Protein AF-0000000087371168 (afdb_homodimer)

Structure (mmCIF, N/CA/C/O backbone):
data_AF-0000000087371168-model_v1
#
loop_
_entity.id
_entity.type
_entity.pdbx_description
1 polymer Hexosyltransferase
#
loop_
_atom_site.group_PDB
_atom_site.id
_atom_site.type_symbol
_atom_site.label_atom_id
_atom_site.label_alt_id
_atom_site.label_comp_id
_atom_site.label_asym_id
_atom_site.label_entity_id
_atom_site.label_seq_id
_atom_site.pdbx_PDB_ins_code
_atom_site.Cartn_x
_atom_site.Cartn_y
_atom_site.Cartn_z
_atom_site.occupancy
_atom_site.B_iso_or_equiv
_atom_site.auth_seq_id
_atom_site.auth_comp_id
_atom_site.auth_asym_id
_atom_site.auth_atom_id
_atom_site.pdbx_PDB_model_num
ATOM 1 N N . MET A 1 1 ? 33.844 2.799 -75.5 1 24.44 1 MET A N 1
ATOM 2 C CA . MET A 1 1 ? 34.625 3.98 -75.188 1 24.44 1 MET A CA 1
ATOM 3 C C . MET A 1 1 ? 34.438 4.379 -73.75 1 24.44 1 MET A C 1
ATOM 5 O O . MET A 1 1 ? 33.312 4.543 -73.25 1 24.44 1 MET A O 1
ATOM 9 N N . THR A 1 2 ? 35.562 4.227 -72.812 1 24.92 2 THR A N 1
ATOM 10 C CA . THR A 1 2 ? 36.125 3.877 -71.5 1 24.92 2 THR A CA 1
ATOM 11 C C . THR A 1 2 ? 36.094 5.078 -70.562 1 24.92 2 THR A C 1
ATOM 13 O O . THR A 1 2 ? 36.969 5.941 -70.625 1 24.92 2 THR A O 1
ATOM 16 N N . MET A 1 3 ? 34.906 5.695 -70.375 1 24.14 3 MET A N 1
ATOM 17 C CA . MET A 1 3 ? 34.781 6.98 -69.688 1 24.14 3 MET A CA 1
ATOM 18 C C . MET A 1 3 ? 35.25 6.898 -68.25 1 24.14 3 MET A C 1
ATOM 20 O O . MET A 1 3 ? 34.844 6.027 -67.5 1 24.14 3 MET A O 1
ATOM 24 N N . MET A 1 4 ? 36.344 7.605 -67.812 1 23.69 4 MET A N 1
ATOM 25 C CA . MET A 1 4 ? 37.406 7.777 -66.812 1 23.69 4 MET A CA 1
ATOM 26 C C . MET A 1 4 ? 36.812 8.305 -65.5 1 23.69 4 MET A C 1
ATOM 28 O O . MET A 1 4 ? 36.031 9.258 -65.5 1 23.69 4 MET A O 1
ATOM 32 N N . LYS A 1 5 ? 36.812 7.551 -64.312 1 22.78 5 LYS A N 1
ATOM 33 C CA . LYS A 1 5 ? 36.438 7.5 -62.906 1 22.78 5 LYS A CA 1
ATOM 34 C C . LYS A 1 5 ? 37.094 8.641 -62.125 1 22.78 5 LYS A C 1
ATOM 36 O O . LYS A 1 5 ? 38.312 8.859 -62.219 1 22.78 5 LYS A O 1
ATOM 41 N N . ALA A 1 6 ? 36.281 9.586 -61.5 1 22.73 6 ALA A N 1
ATOM 42 C CA . ALA A 1 6 ? 36.469 10.898 -60.875 1 22.73 6 ALA A CA 1
ATOM 43 C C . ALA A 1 6 ? 37.281 10.781 -59.594 1 22.73 6 ALA A C 1
ATOM 45 O O . ALA A 1 6 ? 36.812 10.211 -58.594 1 22.73 6 ALA A O 1
ATOM 46 N N . PRO A 1 7 ? 38.719 10.719 -59.469 1 24.92 7 PRO A N 1
ATOM 47 C CA . PRO A 1 7 ? 39.531 10.344 -58.281 1 24.92 7 PRO A CA 1
ATOM 48 C C . PRO A 1 7 ? 39.562 11.461 -57.25 1 24.92 7 PRO A C 1
ATOM 50 O O . PRO A 1 7 ? 40.312 11.344 -56.25 1 24.92 7 PRO A O 1
ATOM 53 N N . THR A 1 8 ? 38.469 12.25 -56.969 1 21.67 8 THR A N 1
ATOM 54 C CA . THR A 1 8 ? 38.875 13.555 -56.438 1 21.67 8 THR A CA 1
ATOM 55 C C . THR A 1 8 ? 39.594 13.414 -55.125 1 21.67 8 THR A C 1
ATOM 57 O O . THR A 1 8 ? 39.25 12.562 -54.312 1 21.67 8 THR A O 1
ATOM 60 N N . SER A 1 9 ? 40.719 14.109 -54.781 1 20.91 9 SER A N 1
ATOM 61 C CA . SER A 1 9 ? 42 14.258 -54.062 1 20.91 9 SER A CA 1
ATOM 62 C C . SER A 1 9 ? 41.75 14.883 -52.688 1 20.91 9 SER A C 1
ATOM 64 O O . SER A 1 9 ? 42.719 15.156 -51.938 1 20.91 9 SER A O 1
ATOM 66 N N . THR A 1 10 ? 40.5 15.242 -52.219 1 22.89 10 THR A N 1
ATOM 67 C CA . THR A 1 10 ? 40.688 16.484 -51.469 1 22.89 10 THR A CA 1
ATOM 68 C C . THR A 1 10 ? 41.594 16.266 -50.25 1 22.89 10 THR A C 1
ATOM 70 O O . THR A 1 10 ? 41.562 15.18 -49.656 1 22.89 10 THR A O 1
ATOM 73 N N . SER A 1 11 ? 42.344 17.359 -49.719 1 19.67 11 SER A N 1
ATOM 74 C CA . SER A 1 11 ? 43.469 17.844 -48.938 1 19.67 11 SER A CA 1
ATOM 75 C C . SER A 1 11 ? 43.25 17.672 -47.438 1 19.67 11 SER A C 1
ATOM 77 O O . SER A 1 11 ? 42.25 18.156 -46.906 1 19.67 11 SER A O 1
ATOM 79 N N . TYR A 1 12 ? 43.906 16.703 -46.719 1 21.67 12 TYR A N 1
ATOM 80 C CA . TYR A 1 12 ? 44 16.156 -45.375 1 21.67 12 TYR A CA 1
ATOM 81 C C . TYR A 1 12 ? 44.688 17.141 -44.438 1 21.67 12 TYR A C 1
ATOM 83 O O . TYR A 1 12 ? 45.875 16.984 -44.125 1 21.67 12 TYR A O 1
ATOM 91 N N . LEU A 1 13 ? 44.562 18.531 -44.688 1 18.48 13 LEU A N 1
ATOM 92 C CA . LEU A 1 13 ? 45.594 19.266 -43.969 1 18.48 13 LEU A CA 1
ATOM 93 C C . LEU A 1 13 ? 45.562 18.938 -42.469 1 18.48 13 LEU A C 1
ATOM 95 O O . LEU A 1 13 ? 44.531 18.531 -41.938 1 18.48 13 LEU A O 1
ATOM 99 N N . ILE A 1 14 ? 46.562 19.578 -41.656 1 20.38 14 ILE A N 1
ATOM 100 C CA . ILE A 1 14 ? 47.688 19.453 -40.75 1 20.38 14 ILE A CA 1
ATOM 101 C C . ILE A 1 14 ? 47.312 19.875 -39.344 1 20.38 14 ILE A C 1
ATOM 103 O O . ILE A 1 14 ? 48.031 19.656 -38.375 1 20.38 14 ILE A O 1
ATOM 107 N N . LEU A 1 15 ? 46.062 20.516 -39.062 1 19.39 15 LEU A N 1
ATOM 108 C CA . LEU A 1 15 ? 46.281 21.531 -38.031 1 19.39 15 LEU A CA 1
ATOM 109 C C . LEU A 1 15 ? 46.625 20.891 -36.719 1 19.39 15 LEU A C 1
ATOM 111 O O . LEU A 1 15 ? 45.969 19.953 -36.25 1 19.39 15 LEU A O 1
ATOM 115 N N . ALA A 1 16 ? 47.812 21.25 -36.062 1 19.72 16 ALA A N 1
ATOM 116 C CA . ALA A 1 16 ? 48.812 20.891 -35.031 1 19.72 16 ALA A CA 1
ATOM 117 C C . ALA A 1 16 ? 48.312 21.25 -33.656 1 19.72 16 ALA A C 1
ATOM 119 O O . ALA A 1 16 ? 48.969 20.953 -32.656 1 19.72 16 ALA A O 1
ATOM 120 N N . PRO A 1 17 ? 47.094 21.812 -33.438 1 19.88 17 PRO A N 1
ATOM 121 C CA . PRO A 1 17 ? 47.25 22.688 -32.281 1 19.88 17 PRO A CA 1
ATOM 122 C C . PRO A 1 17 ? 47.812 21.969 -31.062 1 19.88 17 PRO A C 1
ATOM 124 O O . PRO A 1 17 ? 47.75 20.734 -30.984 1 19.88 17 PRO A O 1
ATOM 127 N N . VAL A 1 18 ? 48.125 22.828 -30 1 20.16 18 VAL A N 1
ATOM 128 C CA . VAL A 1 18 ? 48.969 23.125 -28.859 1 20.16 18 VAL A CA 1
ATOM 129 C C . VAL A 1 18 ? 48.594 22.234 -27.688 1 20.16 18 VAL A C 1
ATOM 131 O O . VAL A 1 18 ? 47.406 21.891 -27.516 1 20.16 18 VAL A O 1
ATOM 134 N N . ALA A 1 19 ? 49.594 21.891 -26.766 1 19.08 19 ALA A N 1
ATOM 135 C CA . ALA A 1 19 ? 50.219 21.062 -25.75 1 19.08 19 ALA A CA 1
ATOM 136 C C . ALA A 1 19 ? 49.625 21.344 -24.375 1 19.08 19 ALA A C 1
ATOM 138 O O . ALA A 1 19 ? 49.875 20.625 -23.406 1 19.08 19 ALA A O 1
ATOM 139 N N . ILE A 1 20 ? 48.781 22.422 -24.203 1 20.64 20 ILE A N 1
ATOM 140 C CA . ILE A 1 20 ? 49.062 23 -22.906 1 20.64 20 ILE A CA 1
ATOM 141 C C . ILE A 1 20 ? 48.875 21.938 -21.828 1 20.64 20 ILE A C 1
ATOM 143 O O . ILE A 1 20 ? 48.062 21.031 -21.953 1 20.64 20 ILE A O 1
ATOM 147 N N . LEU A 1 21 ? 49.312 22.391 -20.531 1 19.36 21 LEU A N 1
ATOM 148 C CA . LEU A 1 21 ? 49.969 22.141 -19.266 1 19.36 21 LEU A CA 1
ATOM 149 C C . LEU A 1 21 ? 49.031 21.453 -18.281 1 19.36 21 LEU A C 1
ATOM 151 O O . LEU A 1 21 ? 47.969 21.984 -17.938 1 19.36 21 LEU A O 1
ATOM 155 N N . LEU A 1 22 ? 49.125 20.156 -18.172 1 19.77 22 LEU A N 1
ATOM 156 C CA . LEU A 1 22 ? 48.531 19.125 -17.297 1 19.77 22 LEU A CA 1
ATOM 157 C C . LEU A 1 22 ? 48.844 19.453 -15.836 1 19.77 22 LEU A C 1
ATOM 159 O O . LEU A 1 22 ? 48.781 18.562 -14.984 1 19.77 22 LEU A O 1
ATOM 163 N N . LEU A 1 23 ? 48.938 20.828 -15.547 1 19.67 23 LEU A N 1
ATOM 164 C CA . LEU A 1 23 ? 49.531 20.906 -14.219 1 19.67 23 LEU A CA 1
ATOM 165 C C . LEU A 1 23 ? 48.781 20.047 -13.227 1 19.67 23 LEU A C 1
ATOM 167 O O . LEU A 1 23 ? 47.531 20.016 -13.227 1 19.67 23 LEU A O 1
ATOM 171 N N . LEU A 1 24 ? 49.594 19.297 -12.43 1 20.48 24 LEU A N 1
ATOM 172 C CA . LEU A 1 24 ? 49.625 18.234 -11.43 1 20.48 24 LEU A CA 1
ATOM 173 C C . LEU A 1 24 ? 48.938 18.672 -10.141 1 20.48 24 LEU A C 1
ATOM 175 O O . LEU A 1 24 ? 49.094 18.031 -9.094 1 20.48 24 LEU A O 1
ATOM 179 N N . PHE A 1 25 ? 48 19.641 -10.203 1 20.38 25 PHE A N 1
ATOM 180 C CA . PHE A 1 25 ? 47.812 20.062 -8.82 1 20.38 25 PHE A CA 1
ATOM 181 C C . PHE A 1 25 ? 47.5 18.875 -7.922 1 20.38 25 PHE A C 1
ATOM 183 O O . PHE A 1 25 ? 46.5 18.188 -8.125 1 20.38 25 PHE A O 1
ATOM 190 N N . LEU A 1 26 ? 48.531 18.375 -7.203 1 19.98 26 LEU A N 1
ATOM 191 C CA . LEU A 1 26 ? 48.688 17.328 -6.191 1 19.98 26 LEU A CA 1
ATOM 192 C C . LEU A 1 26 ? 47.781 17.594 -4.992 1 19.98 26 LEU A C 1
ATOM 194 O O . LEU A 1 26 ? 47.875 16.875 -3.986 1 19.98 26 LEU A O 1
ATOM 198 N N . LEU A 1 27 ? 47.219 18.812 -4.859 1 20.81 27 LEU A N 1
ATOM 199 C CA . LEU A 1 27 ? 47.188 19.062 -3.426 1 20.81 27 LEU A CA 1
ATOM 200 C C . LEU A 1 27 ? 46.562 17.906 -2.666 1 20.81 27 LEU A C 1
ATOM 202 O O . LEU A 1 27 ? 45.812 17.109 -3.24 1 20.81 27 LEU A O 1
ATOM 206 N N . SER A 1 28 ? 46.688 18.031 -1.19 1 19.52 28 SER A N 1
ATOM 207 C CA . SER A 1 28 ? 46.812 17.453 0.141 1 19.52 28 SER A CA 1
ATOM 208 C C . SER A 1 28 ? 45.531 16.766 0.584 1 19.52 28 SER A C 1
ATOM 210 O O . SER A 1 28 ? 44.438 17.188 0.211 1 19.52 28 SER A O 1
ATOM 212 N N . SER A 1 29 ? 45.75 15.602 1.276 1 20.16 29 SER A N 1
ATOM 213 C CA . SER A 1 29 ? 45.156 14.383 1.806 1 20.16 29 SER A CA 1
ATOM 214 C C . SER A 1 29 ? 44.188 14.688 2.953 1 20.16 29 SER A C 1
ATOM 216 O O . SER A 1 29 ? 43.688 13.773 3.617 1 20.16 29 SER A O 1
ATOM 218 N N . LEU A 1 30 ? 44.062 15.969 3.439 1 21.27 30 LEU A N 1
ATOM 219 C CA . LEU A 1 30 ? 43.75 15.875 4.863 1 21.27 30 LEU A CA 1
ATOM 220 C C . LEU A 1 30 ? 42.531 15 5.113 1 21.27 30 LEU A C 1
ATOM 222 O O . LEU A 1 30 ? 41.594 15 4.312 1 21.27 30 LEU A O 1
ATOM 226 N N . ASN A 1 31 ? 42.625 14.133 6.168 1 20.89 31 ASN A N 1
ATOM 227 C CA . ASN A 1 31 ? 42.125 12.961 6.863 1 20.89 31 ASN A CA 1
ATOM 228 C C . ASN A 1 31 ? 40.75 13.25 7.496 1 20.89 31 ASN A C 1
ATOM 230 O O . ASN A 1 31 ? 40.531 12.883 8.648 1 20.89 31 ASN A O 1
ATOM 234 N N . ARG A 1 32 ? 40.062 14.375 7.199 1 19.75 32 ARG A N 1
ATOM 235 C CA . ARG A 1 32 ? 39.094 14.562 8.273 1 19.75 32 ARG A CA 1
ATOM 236 C C . ARG A 1 32 ? 38.25 13.305 8.477 1 19.75 32 ARG A C 1
ATOM 238 O O . ARG A 1 32 ? 37.844 12.672 7.512 1 19.75 32 ARG A O 1
ATOM 245 N N . THR A 1 33 ? 38.281 12.844 9.703 1 21.98 33 THR A N 1
ATOM 246 C CA . THR A 1 33 ? 37.688 11.797 10.516 1 21.98 33 THR A CA 1
ATOM 247 C C . THR A 1 33 ? 36.188 11.82 10.406 1 21.98 33 THR A C 1
ATOM 249 O O . THR A 1 33 ? 35.531 12.773 10.844 1 21.98 33 THR A O 1
ATOM 252 N N . GLY A 1 34 ? 35.719 11.711 9.219 1 20.47 34 GLY A N 1
ATOM 253 C CA . GLY A 1 34 ? 34.281 11.758 9.078 1 20.47 34 GLY A CA 1
ATOM 254 C C . GLY A 1 34 ? 33.562 10.82 10.031 1 20.47 34 GLY A C 1
ATOM 255 O O . GLY A 1 34 ? 33.812 9.609 10.016 1 20.47 34 GLY A O 1
ATOM 256 N N . ALA A 1 35 ? 33.312 11.336 11.352 1 24.27 35 ALA A N 1
ATOM 257 C CA . ALA A 1 35 ? 32.438 10.688 12.336 1 24.27 35 ALA A CA 1
ATOM 258 C C . ALA A 1 35 ? 31.172 10.156 11.688 1 24.27 35 ALA A C 1
ATOM 260 O O . ALA A 1 35 ? 30.375 10.93 11.148 1 24.27 35 ALA A O 1
ATOM 261 N N . GLY A 1 36 ? 31.344 9.094 10.984 1 22.11 36 GLY A N 1
ATOM 262 C CA . GLY A 1 36 ? 30.266 8.328 10.375 1 22.11 36 GLY A CA 1
ATOM 263 C C . GLY A 1 36 ? 29.094 8.094 11.312 1 22.11 36 GLY A C 1
ATOM 264 O O . GLY A 1 36 ? 29.156 7.215 12.18 1 22.11 36 GLY A O 1
ATOM 265 N N . GLY A 1 37 ? 28.719 9.227 12.008 1 22.33 37 GLY A N 1
ATOM 266 C CA . GLY A 1 37 ? 27.609 8.906 12.891 1 22.33 37 GLY A CA 1
ATOM 267 C C . GLY A 1 37 ? 26.516 8.117 12.203 1 22.33 37 GLY A C 1
ATOM 268 O O . GLY A 1 37 ? 26.156 8.406 11.055 1 22.33 37 GLY A O 1
ATOM 269 N N . GLY A 1 38 ? 26.516 6.875 12.477 1 22.53 38 GLY A N 1
ATOM 270 C CA . GLY A 1 38 ? 25.547 5.863 12.102 1 22.53 38 GLY A CA 1
ATOM 271 C C . GLY A 1 38 ? 24.109 6.305 12.32 1 22.53 38 GLY A C 1
ATOM 272 O O . GLY A 1 38 ? 23.688 6.477 13.469 1 22.53 38 GLY A O 1
ATOM 273 N N . SER A 1 39 ? 23.734 7.371 11.656 1 24.75 39 SER A N 1
ATOM 274 C CA . SER A 1 39 ? 22.328 7.781 11.742 1 24.75 39 SER A CA 1
ATOM 275 C C . SER A 1 39 ? 21.391 6.59 11.57 1 24.75 39 SER A C 1
ATOM 277 O O . SER A 1 39 ? 21.5 5.848 10.586 1 24.75 39 SER A O 1
ATOM 279 N N . ASP A 1 40 ? 21.094 6.055 12.727 1 26.48 40 ASP A N 1
ATOM 280 C CA . ASP A 1 40 ? 20.094 4.996 12.789 1 26.48 40 ASP A CA 1
ATOM 281 C C . ASP A 1 40 ? 18.828 5.402 12.047 1 26.48 40 ASP A C 1
ATOM 283 O O . ASP A 1 40 ? 18.125 6.328 12.469 1 26.48 40 ASP A O 1
ATOM 287 N N . GLY A 1 41 ? 18.891 5.57 10.805 1 26.78 41 GLY A N 1
ATOM 288 C CA . GLY A 1 41 ? 17.688 5.699 10 1 26.78 41 GLY A CA 1
ATOM 289 C C . GLY A 1 41 ? 16.516 4.883 10.531 1 26.78 41 GLY A C 1
ATOM 290 O O . GLY A 1 41 ? 16.703 3.949 11.305 1 26.78 41 GLY A O 1
ATOM 291 N N . LEU A 1 42 ? 15.391 5.496 10.578 1 29.52 42 LEU A N 1
ATOM 292 C CA . LEU A 1 42 ? 14.164 4.746 10.828 1 29.52 42 LEU A CA 1
ATOM 293 C C . LEU A 1 42 ? 14.203 3.389 10.133 1 29.52 42 LEU A C 1
ATOM 295 O O . LEU A 1 42 ? 14.258 3.316 8.906 1 29.52 42 LEU A O 1
ATOM 299 N N . GLY A 1 43 ? 15.094 2.469 10.555 1 27.86 43 GLY A N 1
ATOM 300 C CA . GLY A 1 43 ? 15.328 1.114 10.078 1 27.86 43 GLY A CA 1
ATOM 301 C C . GLY A 1 43 ? 14.094 0.472 9.477 1 27.86 43 GLY A C 1
ATOM 302 O O . GLY A 1 43 ? 13.102 0.235 10.172 1 27.86 43 GLY A O 1
ATOM 303 N N . VAL A 1 44 ? 13.758 0.94 8.383 1 32.47 44 VAL A N 1
ATOM 304 C CA . VAL A 1 44 ? 12.773 0.235 7.566 1 32.47 44 VAL A CA 1
ATOM 305 C C . VAL A 1 44 ? 13.133 -1.246 7.488 1 32.47 44 VAL A C 1
ATOM 307 O O . VAL A 1 44 ? 14.102 -1.62 6.812 1 32.47 44 VAL A O 1
ATOM 310 N N . LEU A 1 45 ? 13.375 -1.912 8.609 1 31.38 45 LEU A N 1
ATOM 311 C CA . LEU A 1 45 ? 13.555 -3.357 8.539 1 31.38 45 LEU A CA 1
ATOM 312 C C . LEU A 1 45 ? 12.469 -4 7.68 1 31.38 45 LEU A C 1
ATOM 314 O O . LEU A 1 45 ? 11.328 -3.537 7.668 1 31.38 45 LEU A O 1
ATOM 318 N N . CYS A 1 46 ? 12.867 -4.348 6.453 1 40.38 46 CYS A N 1
ATOM 319 C CA . CYS A 1 46 ? 11.992 -5.406 5.969 1 40.38 46 CYS A CA 1
ATOM 320 C C . CYS A 1 46 ? 11.289 -6.109 7.125 1 40.38 46 CYS A C 1
ATOM 322 O O . CYS A 1 46 ? 11.938 -6.781 7.93 1 40.38 46 CYS A O 1
ATOM 324 N N . ALA A 1 47 ? 10.57 -5.328 7.898 1 34.53 47 ALA A N 1
ATOM 325 C CA . ALA A 1 47 ? 9.852 -5.965 9 1 34.53 47 ALA A CA 1
ATOM 326 C C . ALA A 1 47 ? 9.68 -7.461 8.75 1 34.53 47 ALA A C 1
ATOM 328 O O . ALA A 1 47 ? 9.016 -7.867 7.793 1 34.53 47 ALA A O 1
ATOM 329 N N . ARG A 1 48 ? 10.672 -8.203 8.805 1 29.14 48 ARG A N 1
ATOM 330 C CA . ARG A 1 48 ? 10.32 -9.609 8.969 1 29.14 48 ARG A CA 1
ATOM 331 C C . ARG A 1 48 ? 9 -9.758 9.711 1 29.14 48 ARG A C 1
ATOM 333 O O . ARG A 1 48 ? 8.875 -9.336 10.867 1 29.14 48 ARG A O 1
ATOM 340 N N . ARG A 1 49 ? 7.922 -9.508 9.125 1 30.95 49 ARG A N 1
ATOM 341 C CA . ARG A 1 49 ? 6.98 -10.289 9.922 1 30.95 49 ARG A CA 1
ATOM 342 C C . ARG A 1 49 ? 7.664 -11.5 10.547 1 30.95 49 ARG A C 1
ATOM 344 O O . ARG A 1 49 ? 7.664 -12.594 9.977 1 30.95 49 ARG A O 1
ATOM 351 N N . ALA A 1 50 ? 8.953 -11.328 11.008 1 25.78 50 ALA A N 1
ATOM 352 C CA . ALA A 1 50 ? 9.398 -12.336 11.977 1 25.78 50 ALA A CA 1
ATOM 353 C C . ALA A 1 50 ? 8.383 -12.516 13.094 1 25.78 50 ALA A C 1
ATOM 355 O O . ALA A 1 50 ? 8.062 -11.562 13.812 1 25.78 50 ALA A O 1
ATOM 356 N N . GLY A 1 51 ? 7.469 -13.273 13.07 1 29.22 51 GLY A N 1
ATOM 357 C CA . GLY A 1 51 ? 7.125 -13.773 14.391 1 29.22 51 GLY A CA 1
ATOM 358 C C . GLY A 1 51 ? 8.266 -13.656 15.391 1 29.22 51 GLY A C 1
ATOM 359 O O . GLY A 1 51 ? 9.438 -13.727 15.016 1 29.22 51 GLY A O 1
ATOM 360 N N . THR A 1 52 ? 8.156 -12.602 16.219 1 28.58 52 THR A N 1
ATOM 361 C CA . THR A 1 52 ? 9.031 -12.672 17.375 1 28.58 52 THR A CA 1
ATOM 362 C C . THR A 1 52 ? 9.617 -14.078 17.531 1 28.58 52 THR A C 1
ATOM 364 O O . THR A 1 52 ? 8.922 -15 17.953 1 28.58 52 THR A O 1
ATOM 367 N N . ARG A 1 53 ? 10.383 -14.414 16.594 1 28.06 53 ARG A N 1
ATOM 368 C CA . ARG A 1 53 ? 11.156 -15.531 17.141 1 28.06 53 ARG A CA 1
ATOM 369 C C . ARG A 1 53 ? 11.93 -15.109 18.375 1 28.06 53 ARG A C 1
ATOM 371 O O . ARG A 1 53 ? 12.797 -14.234 18.312 1 28.06 53 ARG A O 1
ATOM 378 N N . HIS A 1 54 ? 11.289 -14.812 19.453 1 30.03 54 HIS A N 1
ATOM 379 C CA . HIS A 1 54 ? 12.133 -15.102 20.609 1 30.03 54 HIS A CA 1
ATOM 380 C C . HIS A 1 54 ? 13.164 -16.172 20.297 1 30.03 54 HIS A C 1
ATOM 382 O O . HIS A 1 54 ? 12.867 -17.125 19.578 1 30.03 54 HIS A O 1
ATOM 388 N N . PRO A 1 55 ? 14.398 -15.875 20.297 1 34.75 55 PRO A N 1
ATOM 389 C CA . PRO A 1 55 ? 15.305 -17.016 20.359 1 34.75 55 PRO A CA 1
ATOM 390 C C . PRO A 1 55 ? 14.711 -18.203 21.109 1 34.75 55 PRO A C 1
ATOM 392 O O . PRO A 1 55 ? 15.445 -19.094 21.578 1 34.75 55 PRO A O 1
ATOM 395 N N . THR A 1 56 ? 13.445 -18 21.734 1 37.69 56 THR A N 1
ATOM 396 C CA . THR A 1 56 ? 13.289 -19.141 22.625 1 37.69 56 THR A CA 1
ATOM 397 C C . THR A 1 56 ? 13.641 -20.438 21.891 1 37.69 56 THR A C 1
ATOM 399 O O . THR A 1 56 ? 14.453 -21.234 22.391 1 37.69 56 THR A O 1
ATOM 402 N N . ALA A 1 57 ? 12.531 -21.344 21.844 1 38.38 57 ALA A N 1
ATOM 403 C CA . ALA A 1 57 ? 12.453 -22.766 21.5 1 38.38 57 ALA A CA 1
ATOM 404 C C . ALA A 1 57 ? 12.781 -22.984 20.031 1 38.38 57 ALA A C 1
ATOM 406 O O . ALA A 1 57 ? 12.539 -22.125 19.188 1 38.38 57 ALA A O 1
ATOM 407 N N . GLU A 1 58 ? 13.633 -23.812 19.531 1 44.31 58 GLU A N 1
ATOM 408 C CA . GLU A 1 58 ? 13.945 -24.391 18.219 1 44.31 58 GLU A CA 1
ATOM 409 C C . GLU A 1 58 ? 12.781 -24.234 17.25 1 44.31 58 GLU A C 1
ATOM 411 O O . GLU A 1 58 ? 11.742 -24.859 17.406 1 44.31 58 GLU A O 1
ATOM 416 N N . ALA A 1 59 ? 12.406 -23.016 16.812 1 56.41 59 ALA A N 1
ATOM 417 C CA . ALA A 1 59 ? 11.32 -22.859 15.852 1 56.41 59 ALA A CA 1
ATOM 418 C C . ALA A 1 59 ? 11.227 -24.062 14.922 1 56.41 59 ALA A C 1
ATOM 420 O O . ALA A 1 59 ? 12.203 -24.422 14.258 1 56.41 59 ALA A O 1
ATOM 421 N N . ALA A 1 60 ? 10.32 -24.938 15.188 1 71.69 60 ALA A N 1
ATOM 422 C CA . ALA A 1 60 ? 10.094 -26.203 14.492 1 71.69 60 ALA A CA 1
ATOM 423 C C . ALA A 1 60 ? 10.102 -26 12.977 1 71.69 60 ALA A C 1
ATOM 425 O O . ALA A 1 60 ? 9.68 -24.953 12.484 1 71.69 60 ALA A O 1
ATOM 426 N N . GLU A 1 61 ? 10.969 -26.609 12.203 1 86.5 61 GLU A N 1
ATOM 427 C CA . GLU A 1 61 ? 11.008 -26.656 10.742 1 86.5 61 GLU A CA 1
ATOM 428 C C . GLU A 1 61 ? 9.602 -26.734 10.156 1 86.5 61 GLU A C 1
ATOM 430 O O . GLU A 1 61 ? 8.766 -27.516 10.633 1 86.5 61 GLU A O 1
ATOM 435 N N . PRO A 1 62 ? 9.281 -25.781 9.227 1 92 62 PRO A N 1
ATOM 436 C CA . PRO A 1 62 ? 7.949 -25.844 8.625 1 92 62 PRO A CA 1
ATOM 437 C C . PRO A 1 62 ? 7.664 -27.188 7.957 1 92 62 PRO A C 1
ATOM 439 O O . PRO A 1 62 ? 8.57 -27.812 7.406 1 92 62 PRO A O 1
ATOM 442 N N . GLU A 1 63 ? 6.43 -27.547 8.047 1 93.81 63 GLU A N 1
ATOM 443 C CA . GLU A 1 63 ? 5.98 -28.781 7.41 1 93.81 63 GLU A CA 1
ATOM 444 C C . GLU A 1 63 ? 6.027 -28.656 5.891 1 93.81 63 GLU A C 1
ATOM 446 O O . GLU A 1 63 ? 6.281 -29.656 5.195 1 93.81 63 GLU A O 1
ATOM 451 N N . LEU A 1 64 ? 5.777 -27.516 5.453 1 96.25 64 LEU A N 1
ATOM 452 C CA . LEU A 1 64 ? 5.691 -27.219 4.027 1 96.25 64 LEU A CA 1
ATOM 453 C C . LEU A 1 64 ? 6.109 -25.781 3.738 1 96.25 64 LEU A C 1
ATOM 455 O O . LEU A 1 64 ? 5.938 -24.906 4.582 1 96.25 64 LEU A O 1
ATOM 459 N N . SER A 1 65 ? 6.77 -25.609 2.547 1 98.38 65 SER A N 1
ATOM 460 C CA . SER A 1 65 ? 7.137 -24.266 2.121 1 98.38 65 SER A CA 1
ATOM 461 C C . SER A 1 65 ? 6.633 -23.969 0.712 1 98.38 65 SER A C 1
ATOM 463 O O . SER A 1 65 ? 6.68 -24.844 -0.161 1 98.38 65 SER A O 1
ATOM 465 N N . LEU A 1 66 ? 6.082 -22.797 0.54 1 98.69 66 LEU A N 1
ATOM 466 C CA . LEU A 1 66 ? 5.445 -22.391 -0.709 1 98.69 66 LEU A CA 1
ATOM 467 C C . LEU A 1 66 ? 5.844 -20.969 -1.086 1 98.69 66 LEU A C 1
ATOM 469 O O . LEU A 1 66 ? 5.727 -20.047 -0.272 1 98.69 66 LEU A O 1
ATOM 473 N N . LEU A 1 67 ? 6.395 -20.797 -2.299 1 98.81 67 LEU A N 1
ATOM 474 C CA . LEU A 1 67 ? 6.578 -19.484 -2.896 1 98.81 67 LEU A CA 1
ATOM 475 C C . LEU A 1 67 ? 5.422 -19.141 -3.83 1 98.81 67 LEU A C 1
ATOM 477 O O . LEU A 1 67 ? 5.133 -19.891 -4.766 1 98.81 67 LEU A O 1
ATOM 481 N N . VAL A 1 68 ? 4.75 -18.078 -3.527 1 98.88 68 VAL A N 1
ATOM 482 C CA . VAL A 1 68 ? 3.697 -17.578 -4.406 1 98.88 68 VAL A CA 1
ATOM 483 C C . VAL A 1 68 ? 4.215 -16.391 -5.195 1 98.88 68 VAL A C 1
ATOM 485 O O . VAL A 1 68 ? 4.453 -15.312 -4.629 1 98.88 68 VAL A O 1
ATOM 488 N N . GLY A 1 69 ? 4.41 -16.594 -6.492 1 98.88 69 GLY A N 1
ATOM 489 C CA . GLY A 1 69 ? 4.746 -15.484 -7.383 1 98.88 69 GLY A CA 1
ATOM 490 C C . GLY A 1 69 ? 3.537 -14.898 -8.086 1 98.88 69 GLY A C 1
ATOM 491 O O . GLY A 1 69 ? 2.842 -15.594 -8.828 1 98.88 69 GLY A O 1
ATOM 492 N N . ILE A 1 70 ? 3.275 -13.664 -7.828 1 98.88 70 ILE A N 1
ATOM 493 C CA . ILE A 1 70 ? 2.174 -12.938 -8.453 1 98.88 70 ILE A CA 1
ATOM 494 C C . ILE A 1 70 ? 2.699 -12.109 -9.625 1 98.88 70 ILE A C 1
ATOM 496 O O . ILE A 1 70 ? 3.363 -11.086 -9.414 1 98.88 70 ILE A O 1
ATOM 500 N N . LEU A 1 71 ? 2.424 -12.539 -10.797 1 98.69 71 LEU A N 1
ATOM 501 C CA . LEU A 1 71 ? 2.867 -11.797 -11.977 1 98.69 71 LEU A CA 1
ATOM 502 C C . LEU A 1 71 ? 2.02 -10.547 -12.18 1 98.69 71 LEU A C 1
ATOM 504 O O . LEU A 1 71 ? 0.79 -10.625 -12.219 1 98.69 71 LEU A O 1
ATOM 508 N N . THR A 1 72 ? 2.664 -9.414 -12.203 1 98.25 72 THR A N 1
ATOM 509 C CA . THR A 1 72 ? 2.012 -8.117 -12.297 1 98.25 72 THR A CA 1
ATOM 510 C C . THR A 1 72 ? 2.879 -7.125 -13.07 1 98.25 72 THR A C 1
ATOM 512 O O . THR A 1 72 ? 3.764 -7.531 -13.828 1 98.25 72 THR A O 1
ATOM 515 N N . MET A 1 73 ? 2.436 -5.852 -13.125 1 97.62 73 MET A N 1
ATOM 516 C CA . MET A 1 73 ? 3.152 -4.797 -13.828 1 97.62 73 MET A CA 1
ATOM 517 C C . MET A 1 73 ? 3.479 -3.635 -12.898 1 97.62 73 MET A C 1
ATOM 519 O O . MET A 1 73 ? 2.744 -3.377 -11.945 1 97.62 73 MET A O 1
ATOM 523 N N . PRO A 1 74 ? 4.566 -2.945 -13.203 1 96.88 74 PRO A N 1
ATOM 524 C CA . PRO A 1 74 ? 4.953 -1.828 -12.336 1 96.88 74 PRO A CA 1
ATOM 525 C C . PRO A 1 74 ? 3.854 -0.777 -12.203 1 96.88 74 PRO A C 1
ATOM 527 O O . PRO A 1 74 ? 3.666 -0.206 -11.125 1 96.88 74 PRO A O 1
ATOM 530 N N . LYS A 1 75 ? 3.023 -0.545 -13.172 1 96.25 75 LYS A N 1
ATOM 531 C CA . LYS A 1 75 ? 2.023 0.517 -13.188 1 96.25 75 LYS A CA 1
ATOM 532 C C . LYS A 1 75 ? 0.798 0.129 -12.359 1 96.25 75 LYS A C 1
ATOM 534 O O . LYS A 1 75 ? -0.053 0.971 -12.07 1 96.25 75 LYS A O 1
ATOM 539 N N . ARG A 1 76 ? 0.741 -1.086 -11.922 1 97.5 76 ARG A N 1
ATOM 540 C CA . ARG A 1 76 ? -0.438 -1.554 -11.203 1 97.5 76 ARG A CA 1
ATOM 541 C C . ARG A 1 76 ? -0.208 -1.52 -9.695 1 97.5 76 ARG A C 1
ATOM 543 O O . ARG A 1 76 ? -0.495 -2.494 -8.992 1 97.5 76 ARG A O 1
ATOM 550 N N . ARG A 1 77 ? 0.262 -0.454 -9.227 1 97.69 77 ARG A N 1
ATOM 551 C CA . ARG A 1 77 ? 0.626 -0.288 -7.82 1 97.69 77 ARG A CA 1
ATOM 552 C C . ARG A 1 77 ? -0.588 -0.464 -6.914 1 97.69 77 ARG A C 1
ATOM 554 O O . ARG A 1 77 ? -0.517 -1.158 -5.898 1 97.69 77 ARG A O 1
ATOM 561 N N . GLU A 1 78 ? -1.658 0.226 -7.227 1 97.88 78 GLU A N 1
ATOM 562 C CA . GLU A 1 78 ? -2.85 0.131 -6.391 1 97.88 78 GLU A CA 1
ATOM 563 C C . GLU A 1 78 ? -3.305 -1.317 -6.242 1 97.88 78 GLU A C 1
ATOM 565 O O . GLU A 1 78 ? -3.656 -1.754 -5.141 1 97.88 78 GLU A O 1
ATOM 570 N N . ARG A 1 79 ? -3.283 -2.012 -7.34 1 98.31 79 ARG A N 1
ATOM 571 C CA . ARG A 1 79 ? -3.676 -3.416 -7.324 1 98.31 79 ARG A CA 1
ATOM 572 C C . ARG A 1 79 ? -2.762 -4.23 -6.414 1 98.31 79 ARG A C 1
ATOM 574 O O . ARG A 1 79 ? -3.232 -5.035 -5.609 1 98.31 79 ARG A O 1
ATOM 581 N N . ARG A 1 80 ? -1.484 -4.012 -6.508 1 98.38 80 ARG A N 1
ATOM 582 C CA . ARG A 1 80 ? -0.542 -4.73 -5.652 1 98.38 80 ARG A CA 1
ATOM 583 C C . ARG A 1 80 ? -0.779 -4.406 -4.184 1 98.38 80 ARG A C 1
ATOM 585 O O . ARG A 1 80 ? -0.672 -5.285 -3.322 1 98.38 80 ARG A O 1
ATOM 592 N N . ASP A 1 81 ? -1.099 -3.178 -3.908 1 98.19 81 ASP A N 1
ATOM 593 C CA . ASP A 1 81 ? -1.393 -2.801 -2.529 1 98.19 81 ASP A CA 1
ATOM 594 C C . ASP A 1 81 ? -2.625 -3.537 -2.01 1 98.19 81 ASP A C 1
ATOM 596 O O . ASP A 1 81 ? -2.629 -4.035 -0.881 1 98.19 81 ASP A O 1
ATOM 600 N N . ILE A 1 82 ? -3.689 -3.645 -2.807 1 98.44 82 ILE A N 1
ATOM 601 C CA . ILE A 1 82 ? -4.91 -4.344 -2.424 1 98.44 82 ILE A CA 1
ATOM 602 C C . ILE A 1 82 ? -4.609 -5.82 -2.188 1 98.44 82 ILE A C 1
ATOM 604 O O . ILE A 1 82 ? -4.996 -6.383 -1.16 1 98.44 82 ILE A O 1
ATOM 608 N N . VAL A 1 83 ? -3.904 -6.398 -3.105 1 98.56 83 VAL A N 1
ATOM 609 C CA . VAL A 1 83 ? -3.576 -7.816 -3.008 1 98.56 83 VAL A CA 1
ATOM 610 C C . VAL A 1 83 ? -2.717 -8.07 -1.771 1 98.56 83 VAL A C 1
ATOM 612 O O . VAL A 1 83 ? -2.971 -9 -1.01 1 98.56 83 VAL A O 1
ATOM 615 N N . ARG A 1 84 ? -1.718 -7.199 -1.533 1 98 84 ARG A N 1
ATOM 616 C CA . ARG A 1 84 ? -0.82 -7.305 -0.387 1 98 84 ARG A CA 1
ATOM 617 C C . ARG A 1 84 ? -1.604 -7.324 0.921 1 98 84 ARG A C 1
ATOM 619 O O . ARG A 1 84 ? -1.398 -8.203 1.762 1 98 84 ARG A O 1
ATOM 626 N N . LEU A 1 85 ? -2.508 -6.41 1.047 1 97.44 85 LEU A N 1
ATOM 627 C CA . LEU A 1 85 ? -3.271 -6.305 2.285 1 97.44 85 LEU A CA 1
ATOM 628 C C . LEU A 1 85 ? -4.27 -7.449 2.408 1 97.44 85 LEU A C 1
ATOM 630 O O . LEU A 1 85 ? -4.449 -8.008 3.492 1 97.44 85 LEU A O 1
ATOM 634 N N . ALA A 1 86 ? -4.902 -7.82 1.272 1 97.44 86 ALA A N 1
ATOM 635 C CA . ALA A 1 86 ? -5.871 -8.906 1.272 1 97.44 86 ALA A CA 1
ATOM 636 C C . ALA A 1 86 ? -5.223 -10.219 1.708 1 97.44 86 ALA A C 1
ATOM 638 O O . ALA A 1 86 ? -5.832 -11.008 2.436 1 97.44 86 ALA A O 1
ATOM 639 N N . TYR A 1 87 ? -3.994 -10.422 1.243 1 96.75 87 TYR A N 1
ATOM 640 C CA . TYR A 1 87 ? -3.279 -11.648 1.593 1 96.75 87 TYR A CA 1
ATOM 641 C C . TYR A 1 87 ? -2.775 -11.594 3.029 1 96.75 87 TYR A C 1
ATOM 643 O O . TYR A 1 87 ? -2.883 -12.57 3.77 1 96.75 87 TYR A O 1
ATOM 651 N N . ALA A 1 88 ? -2.332 -10.43 3.461 1 94.44 88 ALA A N 1
ATOM 652 C CA . ALA A 1 88 ? -1.706 -10.25 4.77 1 94.44 88 ALA A CA 1
ATOM 653 C C . ALA A 1 88 ? -2.732 -10.391 5.891 1 94.44 88 ALA A C 1
ATOM 655 O O . ALA A 1 88 ? -2.396 -10.828 6.996 1 94.44 88 ALA A O 1
ATOM 656 N N . LEU A 1 89 ? -3.938 -10.094 5.648 1 94.62 89 LEU A N 1
ATOM 657 C CA . LEU A 1 89 ? -4.953 -10.039 6.695 1 94.62 89 LEU A CA 1
ATOM 658 C C . LEU A 1 89 ? -5.598 -11.406 6.895 1 94.62 89 LEU A C 1
ATOM 660 O O . LEU A 1 89 ? -6.418 -11.586 7.797 1 94.62 89 LEU A O 1
ATOM 664 N N . GLN A 1 90 ? -5.133 -12.352 6.129 1 93.31 90 GLN A N 1
ATOM 665 C CA . GLN A 1 90 ? -5.648 -13.703 6.293 1 93.31 90 GLN A CA 1
ATOM 666 C C . GLN A 1 90 ? -4.988 -14.398 7.48 1 93.31 90 GLN A C 1
ATOM 668 O O . GLN A 1 90 ? -3.863 -14.062 7.859 1 93.31 90 GLN A O 1
ATOM 673 N N . PRO A 1 91 ? -5.738 -15.383 8.07 1 89.94 91 PRO A N 1
ATOM 674 C CA . PRO A 1 91 ? -5.059 -16.203 9.07 1 89.94 91 PRO A CA 1
ATOM 675 C C . PRO A 1 91 ? -3.836 -16.938 8.508 1 89.94 91 PRO A C 1
ATOM 677 O O . PRO A 1 91 ? -3.826 -17.312 7.336 1 89.94 91 PRO A O 1
ATOM 680 N N . PRO A 1 92 ? -2.869 -17.031 9.344 1 90.19 92 PRO A N 1
ATOM 681 C CA . PRO A 1 92 ? -1.675 -17.734 8.859 1 90.19 92 PRO A CA 1
ATOM 682 C C . PRO A 1 92 ? -1.943 -19.203 8.523 1 90.19 92 PRO A C 1
ATOM 684 O O . PRO A 1 92 ? -2.82 -19.828 9.125 1 90.19 92 PRO A O 1
ATOM 687 N N . ALA A 1 93 ? -1.212 -19.625 7.535 1 93.81 93 ALA A N 1
ATOM 688 C CA . ALA A 1 93 ? -1.22 -21.062 7.227 1 93.81 93 ALA A CA 1
ATOM 689 C C . ALA A 1 93 ? -0.369 -21.844 8.219 1 93.81 93 ALA A C 1
ATOM 691 O O . ALA A 1 93 ? 0.853 -21.922 8.078 1 93.81 93 ALA A O 1
ATOM 692 N N . ALA A 1 94 ? -0.979 -22.469 9.188 1 92.31 94 ALA A N 1
ATOM 693 C CA . ALA A 1 94 ? -0.272 -23.125 10.281 1 92.31 94 ALA A CA 1
ATOM 694 C C . ALA A 1 94 ? 0.717 -24.156 9.766 1 92.31 94 ALA A C 1
ATOM 696 O O . ALA A 1 94 ? 0.39 -24.953 8.867 1 92.31 94 ALA A O 1
ATOM 697 N N . GLY A 1 95 ? 1.928 -24.109 10.273 1 93.94 95 GLY A N 1
ATOM 698 C CA . GLY A 1 95 ? 2.938 -25.125 9.984 1 93.94 95 GLY A CA 1
ATOM 699 C C . GLY A 1 95 ? 3.59 -24.938 8.633 1 93.94 95 GLY A C 1
ATOM 700 O O . GLY A 1 95 ? 4.363 -25.781 8.188 1 93.94 95 GLY A O 1
ATOM 701 N N . ALA A 1 96 ? 3.242 -23.859 7.961 1 96.88 96 ALA A N 1
ATOM 702 C CA . ALA A 1 96 ? 3.787 -23.656 6.621 1 96.88 96 ALA A CA 1
ATOM 703 C C . ALA A 1 96 ? 4.543 -22.344 6.527 1 96.88 96 ALA A C 1
ATOM 705 O O . ALA A 1 96 ? 4.172 -21.359 7.176 1 96.88 96 ALA A O 1
ATOM 706 N N . ARG A 1 97 ? 5.578 -22.359 5.766 1 96.75 97 ARG A N 1
ATOM 707 C CA . ARG A 1 97 ? 6.242 -21.141 5.324 1 96.75 97 ARG A CA 1
ATOM 708 C C . ARG A 1 97 ? 5.746 -20.719 3.945 1 96.75 97 ARG A C 1
ATOM 710 O O . ARG A 1 97 ? 5.941 -21.422 2.961 1 96.75 97 ARG A O 1
ATOM 717 N N . VAL A 1 98 ? 5.117 -19.609 3.953 1 97.81 98 VAL A N 1
ATOM 718 C CA . VAL A 1 98 ? 4.609 -19.094 2.684 1 97.81 98 VAL A CA 1
ATOM 719 C C . VAL A 1 98 ? 5.176 -17.703 2.42 1 97.81 98 VAL A C 1
ATOM 721 O O . VAL A 1 98 ? 5.043 -16.797 3.254 1 97.81 98 VAL A O 1
ATOM 724 N N . ASP A 1 99 ? 5.859 -17.531 1.315 1 97.75 99 ASP A N 1
ATOM 725 C CA . ASP A 1 99 ? 6.332 -16.219 0.859 1 97.75 99 ASP A CA 1
ATOM 726 C C . ASP A 1 99 ? 5.582 -15.773 -0.396 1 97.75 99 ASP A C 1
ATOM 728 O O . ASP A 1 99 ? 5.465 -16.531 -1.357 1 97.75 99 ASP A O 1
ATOM 732 N N . VAL A 1 100 ? 5.043 -14.586 -0.344 1 98.38 100 VAL A N 1
ATOM 733 C CA . VAL A 1 100 ? 4.359 -13.984 -1.483 1 98.38 100 VAL A CA 1
ATOM 734 C C . VAL A 1 100 ? 5.246 -12.906 -2.109 1 98.38 100 VAL A C 1
ATOM 736 O O . VAL A 1 100 ? 5.766 -12.039 -1.406 1 98.38 100 VAL A O 1
ATOM 739 N N . ARG A 1 101 ? 5.469 -13.008 -3.395 1 98.69 101 ARG A N 1
ATOM 740 C CA . ARG A 1 101 ? 6.297 -12.062 -4.129 1 98.69 101 ARG A CA 1
ATOM 741 C C . ARG A 1 101 ? 5.562 -11.516 -5.348 1 98.69 101 ARG A C 1
ATOM 743 O O . ARG A 1 101 ? 4.902 -12.266 -6.066 1 98.69 101 ARG A O 1
ATOM 750 N N . PHE A 1 102 ? 5.621 -10.203 -5.527 1 98.81 102 PHE A N 1
ATOM 751 C CA . PHE A 1 102 ? 5.184 -9.602 -6.785 1 98.81 102 PHE A CA 1
ATOM 752 C C . PHE A 1 102 ? 6.301 -9.648 -7.82 1 98.81 102 PHE A C 1
ATOM 754 O O . PHE A 1 102 ? 7.445 -9.289 -7.523 1 98.81 102 PHE A O 1
ATOM 761 N N . VAL A 1 103 ? 5.98 -10.047 -9.031 1 98.75 103 VAL A N 1
ATOM 762 C CA . VAL A 1 103 ? 6.992 -10.359 -10.031 1 98.75 103 VAL A CA 1
ATOM 763 C C . VAL A 1 103 ? 6.832 -9.445 -11.234 1 98.75 103 VAL A C 1
ATOM 765 O O . VAL A 1 103 ? 5.758 -9.367 -11.828 1 98.75 103 VAL A O 1
ATOM 768 N N . PHE A 1 104 ? 7.922 -8.789 -11.539 1 96.62 104 PHE A N 1
ATOM 769 C CA . PHE A 1 104 ? 8.039 -7.922 -12.703 1 96.62 104 PHE A CA 1
ATOM 770 C C . PHE A 1 104 ? 9.109 -8.445 -13.664 1 96.62 104 PHE A C 1
ATOM 772 O O . PHE A 1 104 ? 9.984 -9.211 -13.258 1 96.62 104 PHE A O 1
ATOM 779 N N . CYS A 1 105 ? 8.992 -8.008 -14.922 1 97.88 105 CYS A N 1
ATOM 780 C CA . CYS A 1 105 ? 10.195 -7.922 -15.742 1 97.88 105 CYS A CA 1
ATOM 781 C C . CYS A 1 105 ? 10.875 -6.57 -15.57 1 97.88 105 CYS A C 1
ATOM 783 O O . CYS A 1 105 ? 10.555 -5.82 -14.648 1 97.88 105 CYS A O 1
ATOM 785 N N . ASN A 1 106 ? 11.859 -6.27 -16.391 1 97.69 106 ASN A N 1
ATOM 786 C CA . ASN A 1 106 ? 12.648 -5.051 -16.266 1 97.69 106 ASN A CA 1
ATOM 787 C C . ASN A 1 106 ? 11.766 -3.814 -16.156 1 97.69 106 ASN A C 1
ATOM 789 O O . ASN A 1 106 ? 10.852 -3.627 -16.969 1 97.69 106 ASN A O 1
ATOM 793 N N . VAL A 1 107 ? 12.008 -2.984 -15.172 1 97.44 107 VAL A N 1
ATOM 794 C CA . VAL A 1 107 ? 11.312 -1.717 -14.992 1 97.44 107 VAL A CA 1
ATOM 795 C C . VAL A 1 107 ? 12.086 -0.595 -15.68 1 97.44 107 VAL A C 1
ATOM 797 O O . VAL A 1 107 ? 13.039 -0.054 -15.109 1 97.44 107 VAL A O 1
ATOM 800 N N . THR A 1 108 ? 11.625 -0.174 -16.797 1 95.94 108 THR A N 1
ATOM 801 C CA . THR A 1 108 ? 12.43 0.712 -17.625 1 95.94 108 THR A CA 1
ATOM 802 C C . THR A 1 108 ? 12.008 2.164 -17.438 1 95.94 108 THR A C 1
ATOM 804 O O . THR A 1 108 ? 12.797 3.084 -17.672 1 95.94 108 THR A O 1
ATOM 807 N N . ASP A 1 109 ? 10.75 2.418 -17.109 1 96.75 109 ASP A N 1
ATOM 808 C CA . ASP A 1 109 ? 10.289 3.777 -16.859 1 96.75 109 ASP A CA 1
ATOM 809 C C . ASP A 1 109 ? 10.859 4.309 -15.539 1 96.75 109 ASP A C 1
ATOM 811 O O . ASP A 1 109 ? 10.656 3.713 -14.484 1 96.75 109 ASP A O 1
ATOM 815 N N . PRO A 1 110 ? 11.57 5.418 -15.562 1 95.94 110 PRO A N 1
ATOM 816 C CA . PRO A 1 110 ? 12.227 5.902 -14.344 1 95.94 110 PRO A CA 1
ATOM 817 C C . PRO A 1 110 ? 11.242 6.273 -13.242 1 95.94 110 PRO A C 1
ATOM 819 O O . PRO A 1 110 ? 11.555 6.145 -12.055 1 95.94 110 PRO A O 1
ATOM 822 N N . VAL A 1 111 ? 10.078 6.773 -13.586 1 97.44 111 VAL A N 1
ATOM 823 C CA . VAL A 1 111 ? 9.062 7.102 -12.602 1 97.44 111 VAL A CA 1
ATOM 824 C C . VAL A 1 111 ? 8.602 5.828 -11.883 1 97.44 111 VAL A C 1
ATOM 826 O O . VAL A 1 111 ? 8.586 5.773 -10.656 1 97.44 111 VAL A O 1
ATOM 829 N N . GLU A 1 112 ? 8.312 4.789 -12.672 1 97.56 112 GLU A N 1
ATOM 830 C CA . GLU A 1 112 ? 7.898 3.514 -12.102 1 97.56 112 GLU A CA 1
ATOM 831 C C . GLU A 1 112 ? 9.023 2.893 -11.273 1 97.56 112 GLU A C 1
ATOM 833 O O . GLU A 1 112 ? 8.773 2.285 -10.234 1 97.56 112 GLU A O 1
ATOM 838 N N . ALA A 1 113 ? 10.219 3.027 -11.766 1 96.88 113 ALA A N 1
ATOM 839 C CA . ALA A 1 113 ? 11.367 2.479 -11.047 1 96.88 113 ALA A CA 1
ATOM 840 C C . ALA A 1 113 ? 11.484 3.096 -9.656 1 96.88 113 ALA A C 1
ATOM 842 O O . ALA A 1 113 ? 11.727 2.389 -8.672 1 96.88 113 ALA A O 1
ATOM 843 N N . ALA A 1 114 ? 11.312 4.383 -9.555 1 96.62 114 ALA A N 1
ATOM 844 C CA . ALA A 1 114 ? 11.398 5.074 -8.273 1 96.62 114 ALA A CA 1
ATOM 845 C C . ALA A 1 114 ? 10.305 4.594 -7.32 1 96.62 114 ALA A C 1
ATOM 847 O O . ALA A 1 114 ? 10.555 4.391 -6.129 1 96.62 114 ALA A O 1
ATOM 848 N N . LEU A 1 115 ? 9.148 4.418 -7.828 1 97.62 115 LEU A N 1
ATOM 849 C CA . LEU A 1 115 ? 8.016 4.023 -6.992 1 97.62 115 LEU A CA 1
ATOM 850 C C . LEU A 1 115 ? 8.117 2.553 -6.605 1 97.62 115 LEU A C 1
ATOM 852 O O . LEU A 1 115 ? 7.746 2.176 -5.488 1 97.62 115 LEU A O 1
ATOM 856 N N . VAL A 1 116 ? 8.594 1.698 -7.48 1 97.69 116 VAL A N 1
ATOM 857 C CA . VAL A 1 116 ? 8.82 0.29 -7.176 1 97.69 116 VAL A CA 1
ATOM 858 C C . VAL A 1 116 ? 9.906 0.161 -6.109 1 97.69 116 VAL A C 1
ATOM 860 O O . VAL A 1 116 ? 9.836 -0.711 -5.242 1 97.69 116 VAL A O 1
ATOM 863 N N . ALA A 1 117 ? 10.922 1.04 -6.184 1 97.25 117 ALA A N 1
ATOM 864 C CA . ALA A 1 117 ? 11.992 1.037 -5.184 1 97.25 117 ALA A CA 1
ATOM 865 C C . ALA A 1 117 ? 11.43 1.248 -3.783 1 97.25 117 ALA A C 1
ATOM 867 O O . ALA A 1 117 ? 11.914 0.663 -2.814 1 97.25 117 ALA A O 1
ATOM 868 N N . LEU A 1 118 ? 10.391 2.076 -3.615 1 96.94 118 LEU A N 1
ATOM 869 C CA . LEU A 1 118 ? 9.727 2.246 -2.326 1 96.94 118 LEU A CA 1
ATOM 870 C C . LEU A 1 118 ? 9.188 0.914 -1.812 1 96.94 118 LEU A C 1
ATOM 872 O O . LEU A 1 118 ? 9.375 0.579 -0.639 1 96.94 118 LEU A O 1
ATOM 876 N N . GLU A 1 119 ? 8.57 0.182 -2.713 1 97.38 119 GLU A N 1
ATOM 877 C CA . GLU A 1 119 ? 7.977 -1.1 -2.342 1 97.38 119 GLU A CA 1
ATOM 878 C C . GLU A 1 119 ? 9.055 -2.115 -1.97 1 97.38 119 GLU A C 1
ATOM 880 O O . GLU A 1 119 ? 8.906 -2.854 -0.993 1 97.38 119 GLU A O 1
ATOM 885 N N . ILE A 1 120 ? 10.133 -2.111 -2.766 1 97.44 120 ILE A N 1
ATOM 886 C CA . ILE A 1 120 ? 11.227 -3.031 -2.486 1 97.44 120 ILE A CA 1
ATOM 887 C C . ILE A 1 120 ? 11.789 -2.76 -1.092 1 97.44 120 ILE A C 1
ATOM 889 O O . ILE A 1 120 ? 11.953 -3.684 -0.293 1 97.44 120 ILE A O 1
ATOM 893 N N . MET A 1 121 ? 11.984 -1.543 -0.792 1 95.75 121 MET A N 1
ATOM 894 C CA . MET A 1 121 ? 12.633 -1.159 0.455 1 95.75 121 MET A CA 1
ATOM 895 C C . MET A 1 121 ? 11.719 -1.4 1.647 1 95.75 121 MET A C 1
ATOM 897 O O . MET A 1 121 ? 12.172 -1.808 2.717 1 95.75 121 MET A O 1
ATOM 901 N N . HIS A 1 122 ? 10.453 -1.181 1.432 1 95.19 122 HIS A N 1
ATOM 902 C CA . HIS A 1 122 ? 9.539 -1.251 2.568 1 95.19 122 HIS A CA 1
ATOM 903 C C . HIS A 1 122 ? 9.023 -2.67 2.771 1 95.19 122 HIS A C 1
ATOM 905 O O . HIS A 1 122 ? 8.969 -3.162 3.9 1 95.19 122 HIS A O 1
ATOM 911 N N . HIS A 1 123 ? 8.602 -3.33 1.665 1 96.19 123 HIS A N 1
ATOM 912 C CA . HIS A 1 123 ? 7.887 -4.594 1.794 1 96.19 123 HIS A CA 1
ATOM 913 C C . HIS A 1 123 ? 8.812 -5.781 1.557 1 96.19 123 HIS A C 1
ATOM 915 O O . HIS A 1 123 ? 8.516 -6.898 1.985 1 96.19 123 HIS A O 1
ATOM 921 N N . CYS A 1 124 ? 9.867 -5.602 0.753 1 95.19 124 CYS A N 1
ATOM 922 C CA . CYS A 1 124 ? 10.812 -6.66 0.431 1 95.19 124 CYS A CA 1
ATOM 923 C C . CYS A 1 124 ? 10.117 -7.832 -0.242 1 95.19 124 CYS A C 1
ATOM 925 O O . CYS A 1 124 ? 10.422 -8.992 0.042 1 95.19 124 CYS A O 1
ATOM 927 N N . ASP A 1 125 ? 9.164 -7.516 -1.062 1 97.94 125 ASP A N 1
ATOM 928 C CA . ASP A 1 125 ? 8.352 -8.594 -1.621 1 97.94 125 ASP A CA 1
ATOM 929 C C . ASP A 1 125 ? 8.305 -8.508 -3.145 1 97.94 125 ASP A C 1
ATOM 931 O O . ASP A 1 125 ? 7.293 -8.867 -3.758 1 97.94 125 ASP A O 1
ATOM 935 N N . ILE A 1 126 ? 9.359 -7.953 -3.736 1 98.19 126 ILE A N 1
ATOM 936 C CA . ILE A 1 126 ? 9.344 -7.75 -5.184 1 98.19 126 ILE A CA 1
ATOM 937 C C . ILE A 1 126 ? 10.461 -8.562 -5.828 1 98.19 126 ILE A C 1
ATOM 939 O O . ILE A 1 126 ? 11.578 -8.609 -5.312 1 98.19 126 ILE A O 1
ATOM 943 N N . ILE A 1 127 ? 10.18 -9.227 -6.906 1 98.5 127 ILE A N 1
ATOM 944 C CA . ILE A 1 127 ? 11.148 -9.828 -7.816 1 98.5 127 ILE A CA 1
ATOM 945 C C . ILE A 1 127 ? 11.125 -9.102 -9.156 1 98.5 127 ILE A C 1
ATOM 947 O O . ILE A 1 127 ? 10.055 -8.898 -9.742 1 98.5 127 ILE A O 1
ATOM 951 N N . VAL A 1 128 ? 12.234 -8.688 -9.609 1 98.38 128 VAL A N 1
ATOM 952 C CA . VAL A 1 128 ? 12.359 -8.148 -10.953 1 98.38 128 VAL A CA 1
ATOM 953 C C . VAL A 1 128 ? 13.18 -9.109 -11.82 1 98.38 128 VAL A C 1
ATOM 955 O O . VAL A 1 128 ? 14.391 -9.242 -11.641 1 98.38 128 VAL A O 1
ATOM 958 N N . LEU A 1 129 ? 12.539 -9.719 -12.727 1 98.12 129 LEU A N 1
ATOM 959 C CA . LEU A 1 129 ? 13.164 -10.664 -13.641 1 98.12 129 LEU A CA 1
ATOM 960 C C . LEU A 1 129 ? 13.914 -9.938 -14.75 1 98.12 129 LEU A C 1
ATOM 962 O O . LEU A 1 129 ? 13.609 -8.773 -15.047 1 98.12 129 LEU A O 1
ATOM 966 N N . ASP A 1 130 ? 14.852 -10.633 -15.375 1 95.94 130 ASP A N 1
ATOM 967 C CA . ASP A 1 130 ? 15.57 -10.078 -16.516 1 95.94 130 ASP A CA 1
ATOM 968 C C . ASP A 1 130 ? 14.867 -10.43 -17.828 1 95.94 130 ASP A C 1
ATOM 970 O O . ASP A 1 130 ? 15.297 -11.328 -18.562 1 95.94 130 ASP A O 1
ATOM 974 N N . CYS A 1 131 ? 13.859 -9.734 -18.141 1 96.88 131 CYS A N 1
ATOM 975 C CA . CYS A 1 131 ? 13.062 -9.867 -19.344 1 96.88 131 CYS A CA 1
ATOM 976 C C . CYS A 1 131 ? 12.328 -8.57 -19.672 1 96.88 131 CYS A C 1
ATOM 978 O O . CYS A 1 131 ? 12.273 -7.664 -18.828 1 96.88 131 CYS A O 1
ATOM 980 N N . ALA A 1 132 ? 11.805 -8.477 -20.891 1 95.81 132 ALA A N 1
ATOM 981 C CA . ALA A 1 132 ? 10.891 -7.391 -21.234 1 95.81 132 ALA A CA 1
ATOM 982 C C . ALA A 1 132 ? 9.477 -7.695 -20.75 1 95.81 132 ALA A C 1
ATOM 984 O O . ALA A 1 132 ? 9.039 -8.844 -20.781 1 95.81 132 ALA A O 1
ATOM 985 N N . GLU A 1 133 ? 8.828 -6.641 -20.297 1 93.62 133 GLU A N 1
ATOM 986 C CA . GLU A 1 133 ? 7.465 -6.84 -19.828 1 93.62 133 GLU A CA 1
ATOM 987 C C . GLU A 1 133 ? 6.582 -7.441 -20.906 1 93.62 133 GLU A C 1
ATOM 989 O O . GLU A 1 133 ? 6.66 -7.039 -22.078 1 93.62 133 GLU A O 1
ATOM 994 N N . ASN A 1 134 ? 5.859 -8.453 -20.531 1 90 134 ASN A N 1
ATOM 995 C CA . ASN A 1 134 ? 4.977 -9.148 -21.453 1 90 134 ASN A CA 1
ATOM 996 C C . ASN A 1 134 ? 3.969 -10.023 -20.719 1 90 134 ASN A C 1
ATOM 998 O O . ASN A 1 134 ? 4.117 -10.281 -19.531 1 90 134 ASN A O 1
ATOM 1002 N N . MET A 1 135 ? 2.91 -10.43 -21.438 1 86.94 135 MET A N 1
ATOM 1003 C CA . MET A 1 135 ? 1.95 -11.375 -20.891 1 86.94 135 MET A CA 1
ATOM 1004 C C . MET A 1 135 ? 2.215 -12.781 -21.406 1 86.94 135 MET A C 1
ATOM 1006 O O . MET A 1 135 ? 2.162 -13.75 -20.641 1 86.94 135 MET A O 1
ATOM 1010 N N . ASN A 1 136 ? 2.555 -12.875 -22.672 1 91.06 136 ASN A N 1
ATOM 1011 C CA . ASN A 1 136 ? 2.621 -14.172 -23.344 1 91.06 136 ASN A CA 1
ATOM 1012 C C . ASN A 1 136 ? 3.926 -14.336 -24.125 1 91.06 136 ASN A C 1
ATOM 1014 O O . ASN A 1 136 ? 3.998 -15.117 -25.062 1 91.06 136 ASN A O 1
ATOM 1018 N N . ASP A 1 137 ? 4.879 -13.578 -23.641 1 94.62 137 ASP A N 1
ATOM 1019 C CA . ASP A 1 137 ? 6.141 -13.602 -24.375 1 94.62 137 ASP A CA 1
ATOM 1020 C C . ASP A 1 137 ? 7.305 -13.961 -23.453 1 94.62 137 ASP A C 1
ATOM 1022 O O . ASP A 1 137 ? 8.328 -13.273 -23.438 1 94.62 137 ASP A O 1
ATOM 1026 N N . GLY A 1 138 ? 7.008 -14.992 -22.594 1 96.19 138 GLY A N 1
ATOM 1027 C CA . GLY A 1 138 ? 8.125 -15.641 -21.938 1 96.19 138 GLY A CA 1
ATOM 1028 C C . GLY A 1 138 ? 8.25 -15.25 -20.469 1 96.19 138 GLY A C 1
ATOM 1029 O O . GLY A 1 138 ? 9.117 -15.758 -19.75 1 96.19 138 GLY A O 1
ATOM 1030 N N . LYS A 1 139 ? 7.418 -14.32 -19.938 1 97.5 139 LYS A N 1
ATOM 1031 C CA . LYS A 1 139 ? 7.539 -13.898 -18.547 1 97.5 139 LYS A CA 1
ATOM 1032 C C . LYS A 1 139 ? 7.363 -15.086 -17.594 1 97.5 139 LYS A C 1
ATOM 1034 O O . LYS A 1 139 ? 8.102 -15.219 -16.625 1 97.5 139 LYS A O 1
ATOM 1039 N N . THR A 1 140 ? 6.426 -15.953 -17.891 1 98.06 140 THR A N 1
ATOM 1040 C CA . THR A 1 140 ? 6.195 -17.125 -17.062 1 98.06 140 THR A CA 1
ATOM 1041 C C . THR A 1 140 ? 7.402 -18.062 -17.078 1 98.06 140 THR A C 1
ATOM 1043 O O . THR A 1 140 ? 7.816 -18.578 -16.047 1 98.06 140 THR A O 1
ATOM 1046 N N . TYR A 1 141 ? 7.957 -18.266 -18.25 1 98.06 141 TYR A N 1
ATOM 1047 C CA . TYR A 1 141 ? 9.18 -19.047 -18.344 1 98.06 141 TYR A CA 1
ATOM 1048 C C . TYR A 1 141 ? 10.305 -18.406 -17.547 1 98.06 141 TYR A C 1
ATOM 1050 O O . TYR A 1 141 ? 11.016 -19.094 -16.812 1 98.06 141 TYR A O 1
ATOM 1058 N N . ALA A 1 142 ? 10.461 -17.078 -17.703 1 98.25 142 ALA A N 1
ATOM 1059 C CA . ALA A 1 142 ? 11.492 -16.375 -16.969 1 98.25 142 ALA A CA 1
ATOM 1060 C C . ALA A 1 142 ? 11.32 -16.562 -15.461 1 98.25 142 ALA A C 1
ATOM 1062 O O . ALA A 1 142 ? 12.297 -16.734 -14.734 1 98.25 142 ALA A O 1
ATOM 1063 N N . TYR A 1 143 ? 10.109 -16.516 -15.031 1 98.75 143 TYR A N 1
ATOM 1064 C CA . TYR A 1 143 ? 9.828 -16.688 -13.609 1 98.75 143 TYR A CA 1
ATOM 1065 C C . TYR A 1 14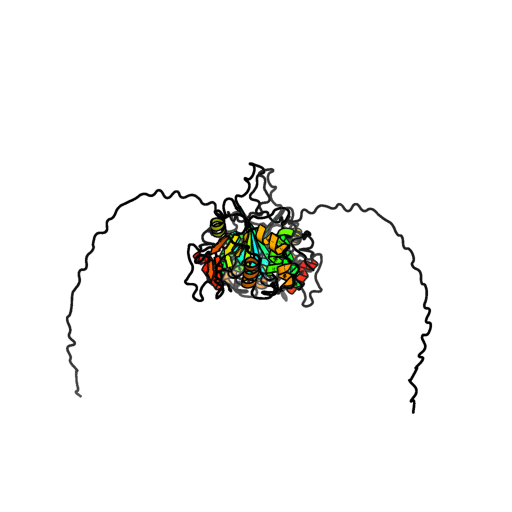3 ? 10.25 -18.062 -13.133 1 98.75 143 TYR A C 1
ATOM 1067 O O . TYR A 1 143 ? 11.148 -18.188 -12.297 1 98.75 143 TYR A O 1
ATOM 1075 N N . PHE A 1 144 ? 9.695 -19.125 -13.711 1 98.69 144 PHE A N 1
ATOM 1076 C CA . PHE A 1 144 ? 9.945 -20.484 -13.227 1 98.69 144 PHE A CA 1
ATOM 1077 C C . PHE A 1 144 ? 11.406 -20.859 -13.414 1 98.69 144 PHE A C 1
ATOM 1079 O O . PHE A 1 144 ? 11.977 -21.594 -12.602 1 98.69 144 PHE A O 1
ATOM 1086 N N . SER A 1 145 ? 12.023 -20.391 -14.453 1 98.12 145 SER A N 1
ATOM 1087 C CA . SER A 1 145 ? 13.414 -20.75 -14.711 1 98.12 145 SER A CA 1
ATOM 1088 C C . SER A 1 145 ? 14.367 -20 -13.789 1 98.12 145 SER A C 1
ATOM 1090 O O . SER A 1 145 ? 15.516 -20.406 -13.617 1 98.12 145 SER A O 1
ATOM 1092 N N . SER A 1 146 ? 13.906 -18.859 -13.172 1 98.31 146 SER A N 1
ATOM 1093 C CA . SER A 1 146 ? 14.797 -18.062 -12.344 1 98.31 146 SER A CA 1
ATOM 1094 C C . SER A 1 146 ? 14.688 -18.453 -10.875 1 98.31 146 SER A C 1
ATOM 1096 O O . SER A 1 146 ? 15.656 -18.312 -10.117 1 98.31 146 SER A O 1
ATOM 1098 N N . VAL A 1 147 ? 13.594 -18.938 -10.453 1 98.38 147 VAL A N 1
ATOM 1099 C CA . VAL A 1 147 ? 13.258 -19.125 -9.047 1 98.38 147 VAL A CA 1
ATOM 1100 C C . VAL A 1 147 ? 14.281 -20.047 -8.391 1 98.38 147 VAL A C 1
ATOM 1102 O O . VAL A 1 147 ? 14.758 -19.75 -7.289 1 98.38 147 VAL A O 1
ATOM 1105 N N . PRO A 1 148 ? 14.719 -21.188 -9.062 1 98.25 148 PRO A N 1
ATOM 1106 C CA . PRO A 1 148 ? 15.688 -22.062 -8.398 1 98.25 148 PRO A CA 1
ATOM 1107 C C . PRO A 1 148 ? 17.016 -21.359 -8.102 1 98.25 148 PRO A C 1
ATOM 1109 O O . PRO A 1 148 ? 17.625 -21.609 -7.066 1 98.25 148 PRO A O 1
ATOM 1112 N N . ARG A 1 149 ? 17.391 -20.5 -8.984 1 97.62 149 ARG A N 1
ATOM 1113 C CA . ARG A 1 149 ? 18.625 -19.75 -8.758 1 97.62 149 ARG A CA 1
ATOM 1114 C C . ARG A 1 149 ? 18.422 -18.672 -7.695 1 97.62 149 ARG A C 1
ATOM 1116 O O . ARG A 1 149 ? 19.25 -18.5 -6.801 1 97.62 149 ARG A O 1
ATOM 1123 N N . LEU A 1 150 ? 17.375 -17.938 -7.742 1 97.81 150 LEU A N 1
ATOM 1124 C CA . LEU A 1 150 ? 17.109 -16.812 -6.848 1 97.81 150 LEU A CA 1
ATOM 1125 C C . LEU A 1 150 ? 16.984 -17.297 -5.402 1 97.81 150 LEU A C 1
ATOM 1127 O O . LEU A 1 150 ? 17.391 -16.578 -4.48 1 97.81 150 LEU A O 1
ATOM 1131 N N . PHE A 1 151 ? 16.438 -18.484 -5.199 1 98 151 PHE A N 1
ATOM 1132 C CA . PHE A 1 151 ? 16.172 -18.984 -3.854 1 98 151 PHE A CA 1
ATOM 1133 C C . PHE A 1 151 ? 16.969 -20.25 -3.572 1 98 151 PHE A C 1
ATOM 1135 O O . PHE A 1 151 ? 16.516 -21.125 -2.826 1 98 151 PHE A O 1
ATOM 1142 N N . ALA A 1 152 ? 18.125 -20.391 -4.145 1 96.75 152 ALA A N 1
ATOM 1143 C CA . ALA A 1 152 ? 18.984 -21.562 -4.016 1 96.75 152 ALA A CA 1
ATOM 1144 C C . ALA A 1 152 ? 19.359 -21.812 -2.557 1 96.75 152 ALA A C 1
ATOM 1146 O O . ALA A 1 152 ? 19.5 -22.953 -2.127 1 96.75 152 ALA A O 1
ATOM 1147 N N . ALA A 1 153 ? 19.453 -20.719 -1.753 1 94.94 153 ALA A N 1
ATOM 1148 C CA . ALA A 1 153 ? 19.906 -20.812 -0.365 1 94.94 153 ALA A CA 1
ATOM 1149 C C . ALA A 1 153 ? 18.812 -21.406 0.524 1 94.94 153 ALA A C 1
ATOM 1151 O O . ALA A 1 153 ? 19.109 -22.047 1.534 1 94.94 153 ALA A O 1
ATOM 1152 N N . ALA A 1 154 ? 17.594 -21.156 0.182 1 95.06 154 ALA A N 1
ATOM 1153 C CA . ALA A 1 154 ? 16.438 -21.641 0.937 1 95.06 154 ALA A CA 1
ATOM 1154 C C . ALA A 1 154 ? 15.312 -22.047 0.003 1 95.06 154 ALA A C 1
ATOM 1156 O O . ALA A 1 154 ? 14.305 -21.359 -0.114 1 95.06 154 ALA A O 1
ATOM 1157 N N . PRO A 1 155 ? 15.508 -23.188 -0.586 1 96.94 155 PRO A N 1
ATOM 1158 C CA . PRO A 1 155 ? 14.516 -23.641 -1.565 1 96.94 155 PRO A CA 1
ATOM 1159 C C . PRO A 1 155 ? 13.148 -23.906 -0.944 1 96.94 155 PRO A C 1
ATOM 1161 O O . PRO A 1 155 ? 13.031 -24 0.279 1 96.94 155 PRO A O 1
ATOM 1164 N N . TYR A 1 156 ? 12.164 -23.969 -1.778 1 98.56 156 TYR A N 1
ATOM 1165 C CA . TYR A 1 156 ? 10.805 -24.281 -1.364 1 98.56 156 TYR A CA 1
ATOM 1166 C C . TYR A 1 156 ? 10.414 -25.688 -1.784 1 98.56 156 TYR A C 1
ATOM 1168 O O . TYR A 1 156 ? 11.133 -26.344 -2.535 1 98.56 156 TYR A O 1
ATOM 1176 N N . ASP A 1 157 ? 9.359 -26.172 -1.178 1 98.69 157 ASP A N 1
ATOM 1177 C CA . ASP A 1 157 ? 8.758 -27.406 -1.661 1 98.69 157 ASP A CA 1
ATOM 1178 C C . ASP A 1 157 ? 7.965 -27.172 -2.943 1 98.69 157 ASP A C 1
ATOM 1180 O O . ASP A 1 157 ? 7.988 -28 -3.855 1 98.69 157 ASP A O 1
ATOM 1184 N N . TYR A 1 158 ? 7.27 -26.062 -2.984 1 98.88 158 TYR A N 1
ATOM 1185 C CA . TYR A 1 158 ? 6.387 -25.734 -4.094 1 98.88 158 TYR A CA 1
ATOM 1186 C C . TYR A 1 158 ? 6.586 -24.281 -4.539 1 98.88 158 TYR A C 1
ATOM 1188 O O . TYR A 1 158 ? 6.98 -23.438 -3.74 1 98.88 158 TYR A O 1
ATOM 1196 N N . VAL A 1 159 ? 6.258 -24.031 -5.84 1 98.94 159 VAL A N 1
ATOM 1197 C CA . VAL A 1 159 ? 6.234 -22.688 -6.422 1 98.94 159 VAL A CA 1
ATOM 1198 C C . VAL A 1 159 ? 4.918 -22.469 -7.168 1 98.94 159 VAL A C 1
ATOM 1200 O O . VAL A 1 159 ? 4.52 -23.297 -7.988 1 98.94 159 VAL A O 1
ATOM 1203 N N . MET A 1 160 ? 4.293 -21.391 -6.84 1 98.88 160 MET A N 1
ATOM 1204 C CA . MET A 1 160 ? 3.059 -21.031 -7.531 1 98.88 160 MET A CA 1
ATOM 1205 C C . MET A 1 160 ? 3.268 -19.812 -8.422 1 98.88 160 MET A C 1
ATOM 1207 O O . MET A 1 160 ? 3.971 -18.875 -8.047 1 98.88 160 MET A O 1
ATOM 1211 N N . LYS A 1 161 ? 2.688 -19.875 -9.562 1 98.81 161 LYS A N 1
ATOM 1212 C CA . LYS A 1 161 ? 2.412 -18.703 -10.375 1 98.81 161 LYS A CA 1
ATOM 1213 C C . LYS A 1 161 ? 0.937 -18.312 -10.305 1 98.81 161 LYS A C 1
ATOM 1215 O O . LYS A 1 161 ? 0.059 -19.172 -10.453 1 98.81 161 LYS A O 1
ATOM 1220 N N . THR A 1 162 ? 0.654 -17.109 -10.039 1 98.69 162 THR A N 1
ATOM 1221 C CA . THR A 1 162 ? -0.688 -16.547 -10.172 1 98.69 162 THR A CA 1
ATOM 1222 C C . THR A 1 162 ? -0.63 -15.102 -10.641 1 98.69 162 THR A C 1
ATOM 1224 O O . THR A 1 162 ? 0.432 -14.609 -11.023 1 98.69 162 THR A O 1
ATOM 1227 N N . ASP A 1 163 ? -1.811 -14.469 -10.781 1 98.06 163 ASP A N 1
ATOM 1228 C CA . ASP A 1 163 ? -1.881 -13.109 -11.289 1 98.06 163 ASP A CA 1
ATOM 1229 C C . ASP A 1 163 ? -2.449 -12.156 -10.242 1 98.06 163 ASP A C 1
ATOM 1231 O O . ASP A 1 163 ? -2.934 -12.594 -9.195 1 98.06 163 ASP A O 1
ATOM 1235 N N . ASP A 1 164 ? -2.406 -10.852 -10.562 1 98.44 164 ASP A N 1
ATOM 1236 C CA . ASP A 1 164 ? -2.783 -9.844 -9.578 1 98.44 164 ASP A CA 1
ATOM 1237 C C . ASP A 1 164 ? -4.293 -9.625 -9.57 1 98.44 164 ASP A C 1
ATOM 1239 O O . ASP A 1 164 ? -4.793 -8.719 -8.891 1 98.44 164 ASP A O 1
ATOM 1243 N N . ASP A 1 165 ? -5.055 -10.438 -10.352 1 98.69 165 ASP A N 1
ATOM 1244 C CA . ASP A 1 165 ? -6.512 -10.375 -10.305 1 98.69 165 ASP A CA 1
ATOM 1245 C C . ASP A 1 165 ? -7.098 -11.633 -9.68 1 98.69 165 ASP A C 1
ATOM 1247 O O . ASP A 1 165 ? -8.219 -12.031 -10 1 98.69 165 ASP A O 1
ATOM 1251 N N . THR A 1 166 ? -6.312 -12.258 -8.812 1 98.81 166 THR A N 1
ATOM 1252 C CA . THR A 1 166 ? -6.727 -13.484 -8.141 1 98.81 166 THR A CA 1
ATOM 1253 C C . THR A 1 166 ? -6.648 -13.328 -6.625 1 98.81 166 THR A C 1
ATOM 1255 O O . THR A 1 166 ? -5.602 -12.961 -6.086 1 98.81 166 THR A O 1
ATOM 1258 N N . TYR A 1 167 ? -7.773 -13.539 -5.914 1 98.81 167 TYR A N 1
ATOM 1259 C CA . TYR A 1 167 ? -7.766 -13.68 -4.465 1 98.81 167 TYR A CA 1
ATOM 1260 C C . TYR A 1 167 ? -7.477 -15.117 -4.055 1 98.81 167 TYR A C 1
ATOM 1262 O O . TYR A 1 167 ? -8.305 -16.016 -4.262 1 98.81 167 TYR A O 1
ATOM 1270 N N . LEU A 1 168 ? -6.332 -15.312 -3.531 1 98.75 168 LEU A N 1
ATOM 1271 C CA . LEU A 1 168 ? -5.883 -16.625 -3.076 1 98.75 168 LEU A CA 1
ATOM 1272 C C . LEU A 1 168 ? -6.094 -16.781 -1.574 1 98.75 168 LEU A C 1
ATOM 1274 O O . LEU A 1 168 ? -5.672 -15.93 -0.79 1 98.75 168 LEU A O 1
ATOM 1278 N N . ARG A 1 169 ? -6.797 -17.75 -1.157 1 98.38 169 ARG A N 1
ATOM 1279 C CA . ARG A 1 169 ? -6.84 -18.141 0.25 1 98.38 169 ARG A CA 1
ATOM 1280 C C . ARG A 1 169 ? -5.68 -19.062 0.596 1 98.38 169 ARG A C 1
ATOM 1282 O O . ARG A 1 169 ? -5.746 -20.266 0.349 1 98.38 169 ARG A O 1
ATOM 1289 N N . VAL A 1 170 ? -4.703 -18.516 1.153 1 97.88 170 VAL A N 1
ATOM 1290 C CA . VAL A 1 170 ? -3.385 -19.125 1.301 1 97.88 170 VAL A CA 1
ATOM 1291 C C . VAL A 1 170 ? -3.49 -20.375 2.172 1 97.88 170 VAL A C 1
ATOM 1293 O O . VAL A 1 170 ? -2.961 -21.438 1.817 1 97.88 170 VAL A O 1
ATOM 1296 N N . ALA A 1 171 ? -4.195 -20.266 3.283 1 97.38 171 ALA A N 1
ATOM 1297 C CA . ALA A 1 171 ? -4.336 -21.422 4.172 1 97.38 171 ALA A CA 1
ATOM 1298 C C . ALA A 1 171 ? -5.055 -22.562 3.477 1 97.38 171 ALA A C 1
ATOM 1300 O O . ALA A 1 171 ? -4.723 -23.734 3.689 1 97.38 171 ALA A O 1
ATOM 1301 N N . ALA A 1 172 ? -6.035 -22.25 2.695 1 98.19 172 ALA A N 1
ATOM 1302 C CA . ALA A 1 172 ? -6.754 -23.281 1.95 1 98.19 172 ALA A CA 1
ATOM 1303 C C . ALA A 1 172 ? -5.836 -23.984 0.953 1 98.19 172 ALA A C 1
ATOM 1305 O O . ALA A 1 172 ? -5.875 -25.203 0.817 1 98.19 172 ALA A O 1
ATOM 1306 N N . LEU A 1 173 ? -5 -23.203 0.24 1 98.62 173 LEU A N 1
ATOM 1307 C CA . LEU A 1 173 ? -4.066 -23.797 -0.705 1 98.62 173 LEU A CA 1
ATOM 1308 C C . LEU A 1 173 ? -3.059 -24.688 0.017 1 98.62 173 LEU A C 1
ATOM 1310 O O . LEU A 1 173 ? -2.758 -25.797 -0.444 1 98.62 173 LEU A O 1
ATOM 1314 N N . VAL A 1 174 ? -2.566 -24.188 1.117 1 98.44 174 VAL A N 1
ATOM 1315 C CA . VAL A 1 174 ? -1.633 -24.969 1.917 1 98.44 174 VAL A CA 1
ATOM 1316 C C . VAL A 1 174 ? -2.297 -26.281 2.352 1 98.44 174 VAL A C 1
ATOM 1318 O O . VAL A 1 174 ? -1.673 -27.344 2.312 1 98.44 174 VAL A O 1
ATOM 1321 N N . GLY A 1 175 ? -3.559 -26.172 2.74 1 98.06 175 GLY A N 1
ATOM 1322 C CA . GLY A 1 175 ? -4.309 -27.375 3.082 1 98.06 175 GLY A CA 1
ATOM 1323 C C . GLY A 1 175 ? -4.387 -28.375 1.944 1 98.06 175 GLY A C 1
ATOM 1324 O O . GLY A 1 175 ? -4.34 -29.578 2.17 1 98.06 175 GLY A O 1
ATOM 1325 N N . GLU A 1 176 ? -4.477 -27.938 0.721 1 98.19 176 GLU A N 1
ATOM 1326 C CA . GLU A 1 176 ? -4.516 -28.797 -0.46 1 98.19 176 GLU A CA 1
ATOM 1327 C C . GLU A 1 176 ? -3.164 -29.469 -0.704 1 98.19 176 GLU A C 1
ATOM 1329 O O . GLU A 1 176 ? -3.104 -30.609 -1.158 1 98.19 176 GLU A O 1
ATOM 1334 N N . LEU A 1 177 ? -2.08 -28.766 -0.374 1 98.56 177 LEU A N 1
ATOM 1335 C CA . LEU A 1 177 ? -0.734 -29.219 -0.708 1 98.56 177 LEU A CA 1
ATOM 1336 C C . LEU A 1 177 ? -0.195 -30.156 0.366 1 98.56 177 LEU A C 1
ATOM 1338 O O . LEU A 1 177 ? 0.642 -31.016 0.081 1 98.56 177 LEU A O 1
ATOM 1342 N N . ARG A 1 178 ? -0.677 -30.078 1.532 1 97.69 178 ARG A N 1
ATOM 1343 C CA . ARG A 1 178 ? -0.124 -30.75 2.699 1 97.69 178 ARG A CA 1
ATOM 1344 C C . ARG A 1 178 ? -0.047 -32.25 2.473 1 97.69 178 ARG A C 1
ATOM 1346 O O . ARG A 1 178 ? 0.996 -32.875 2.701 1 97.69 178 ARG A O 1
ATOM 1353 N N . PRO A 1 179 ? -1.102 -32.906 1.96 1 97.44 179 PRO A N 1
ATOM 1354 C CA . PRO A 1 179 ? -1.047 -34.344 1.822 1 97.44 179 PRO A CA 1
ATOM 1355 C C . PRO A 1 179 ? -0.381 -34.812 0.522 1 97.44 179 PRO A C 1
ATOM 1357 O O . PRO A 1 179 ? -0.262 -36 0.265 1 97.44 179 PRO A O 1
ATOM 1360 N N . ARG A 1 180 ? 0.096 -33.906 -0.291 1 97.88 180 ARG A N 1
ATOM 1361 C CA . ARG A 1 180 ? 0.594 -34.25 -1.62 1 97.88 180 ARG A CA 1
ATOM 1362 C C . ARG A 1 180 ? 2.104 -34.469 -1.601 1 97.88 180 ARG A C 1
ATOM 1364 O O . ARG A 1 180 ? 2.795 -33.969 -0.706 1 97.88 180 ARG A O 1
ATOM 1371 N N . PRO A 1 181 ? 2.576 -35.219 -2.609 1 98.19 181 PRO A N 1
ATOM 1372 C CA . PRO A 1 181 ? 4.031 -35.375 -2.689 1 98.19 181 PRO A CA 1
ATOM 1373 C C . PRO A 1 181 ? 4.754 -34.031 -2.881 1 98.19 181 PRO A C 1
ATOM 1375 O O . PRO A 1 181 ? 4.145 -33.062 -3.301 1 98.19 181 PRO A O 1
ATOM 1378 N N . ARG A 1 182 ? 6.012 -34.062 -2.566 1 98.06 182 ARG A N 1
ATOM 1379 C CA . ARG A 1 182 ? 6.812 -32.844 -2.727 1 98.06 182 ARG A CA 1
ATOM 1380 C C . ARG A 1 182 ? 7.562 -32.875 -4.055 1 98.06 182 ARG A C 1
ATOM 1382 O O . ARG A 1 182 ? 8.406 -32 -4.305 1 98.06 182 ARG A O 1
ATOM 1389 N N . ASP A 1 183 ? 7.23 -33.844 -4.895 1 98.25 183 ASP A N 1
ATOM 1390 C CA . ASP A 1 183 ? 7.898 -33.969 -6.188 1 98.25 183 ASP A CA 1
ATOM 1391 C C . ASP A 1 183 ? 6.895 -34.25 -7.301 1 98.25 183 ASP A C 1
ATOM 1393 O O . ASP A 1 183 ? 5.852 -34.875 -7.062 1 98.25 183 ASP A O 1
ATOM 1397 N N . ASP A 1 184 ? 7.215 -33.75 -8.438 1 98.62 184 ASP A N 1
ATOM 1398 C CA . ASP A 1 184 ? 6.516 -34 -9.688 1 98.62 184 ASP A CA 1
ATOM 1399 C C . ASP A 1 184 ? 5.039 -33.625 -9.586 1 98.62 184 ASP A C 1
ATOM 1401 O O . ASP A 1 184 ? 4.176 -34.281 -10.141 1 98.62 184 ASP A O 1
ATOM 1405 N N . VAL A 1 185 ? 4.77 -32.562 -8.867 1 98.62 185 VAL A N 1
ATOM 1406 C CA . VAL A 1 185 ? 3.402 -32.125 -8.641 1 98.62 185 VAL A CA 1
ATOM 1407 C C . VAL A 1 185 ? 3.074 -30.969 -9.586 1 98.62 185 VAL A C 1
ATOM 1409 O O . VAL A 1 185 ? 3.881 -30.062 -9.758 1 98.62 185 VAL A O 1
ATOM 1412 N N . TYR A 1 186 ? 1.958 -31.047 -10.219 1 98.19 186 TYR A N 1
ATOM 1413 C CA . TYR A 1 186 ? 1.323 -30.016 -11.047 1 98.19 186 TYR A CA 1
ATOM 1414 C C . TYR A 1 186 ? -0.144 -29.844 -10.672 1 98.19 186 TYR A C 1
ATOM 1416 O O . TYR A 1 186 ? -0.963 -30.734 -10.922 1 98.19 186 TYR A O 1
ATOM 1424 N N . LEU A 1 187 ? -0.44 -28.719 -9.977 1 98.06 187 LEU A N 1
ATOM 1425 C CA . LEU A 1 187 ? -1.738 -28.531 -9.336 1 98.06 187 LEU A CA 1
ATOM 1426 C C . LEU A 1 187 ? -2.361 -27.203 -9.75 1 98.06 187 LEU A C 1
ATOM 1428 O O . LEU A 1 187 ? -1.669 -26.188 -9.828 1 98.06 187 LEU A O 1
ATOM 1432 N N . GLY A 1 188 ? -3.664 -27.078 -10.062 1 97.81 188 GLY A N 1
ATOM 1433 C CA . GLY A 1 188 ? -4.379 -25.859 -10.398 1 97.81 188 GLY A CA 1
ATOM 1434 C C . GLY A 1 188 ? -5.797 -26.109 -10.875 1 97.81 188 GLY A C 1
ATOM 1435 O O . GLY A 1 188 ? -6.477 -27 -10.375 1 97.81 188 GLY A O 1
ATOM 1436 N N . TYR A 1 189 ? -6.23 -25.156 -11.656 1 96.31 189 TYR A N 1
ATOM 1437 C CA . TYR A 1 189 ? -7.492 -25.297 -12.383 1 96.31 189 TYR A CA 1
ATOM 1438 C C . TYR A 1 189 ? -7.289 -26.031 -13.695 1 96.31 189 TYR A C 1
ATOM 1440 O O . TYR A 1 189 ? -6.848 -25.438 -14.688 1 96.31 189 TYR A O 1
ATOM 1448 N N . GLY A 1 190 ? -7.773 -27.266 -13.781 1 93.62 190 GLY A N 1
ATOM 1449 C CA . GLY A 1 190 ? -7.414 -28.156 -14.867 1 93.62 190 GLY A CA 1
ATOM 1450 C C . GLY A 1 190 ? -8.344 -28.047 -16.062 1 93.62 190 GLY A C 1
ATOM 1451 O O . GLY A 1 190 ? -9.555 -27.906 -15.898 1 93.62 190 GLY A O 1
ATOM 1452 N N . TYR A 1 191 ? -7.676 -28.016 -17.281 1 87.94 191 TYR A N 1
ATOM 1453 C CA . TYR A 1 191 ? -8.391 -28.125 -18.547 1 87.94 191 TYR A CA 1
ATOM 1454 C C . TYR A 1 191 ? -7.797 -29.219 -19.406 1 87.94 191 TYR A C 1
ATOM 1456 O O . TYR A 1 191 ? -6.586 -29.469 -19.375 1 87.94 191 TYR A O 1
ATOM 1464 N N . ASN A 1 192 ? -8.719 -29.875 -20.094 1 77.5 192 ASN A N 1
ATOM 1465 C CA . ASN A 1 192 ? -8.25 -30.859 -21.062 1 77.5 192 ASN A CA 1
ATOM 1466 C C . ASN A 1 192 ? -8.008 -30.203 -22.422 1 77.5 192 ASN A C 1
ATOM 1468 O O . ASN A 1 192 ? -8.75 -29.328 -22.844 1 77.5 192 ASN A O 1
ATOM 1472 N N . MET A 1 193 ? -6.812 -30.344 -22.875 1 62.38 193 MET A N 1
ATOM 1473 C CA . MET A 1 193 ? -6.625 -29.906 -24.266 1 62.38 193 MET A CA 1
ATOM 1474 C C . MET A 1 193 ? -7.375 -30.828 -25.219 1 62.38 193 MET A C 1
ATOM 1476 O O . MET A 1 193 ? -7.551 -32.031 -24.938 1 62.38 193 MET A O 1
ATOM 1480 N N . SER A 1 194 ? -8.039 -30.234 -26.156 1 56.62 194 SER A N 1
ATOM 1481 C CA . SER A 1 194 ? -8.727 -31.078 -27.125 1 56.62 194 SER A CA 1
ATOM 1482 C C . SER A 1 194 ? -7.844 -32.219 -27.578 1 56.62 194 SER A C 1
ATOM 1484 O O . SER A 1 194 ? -6.734 -32 -28.062 1 56.62 194 SER A O 1
ATOM 1486 N N . GLY A 1 195 ? -8.344 -33.469 -27.406 1 54.28 195 GLY A N 1
ATOM 1487 C CA . GLY A 1 195 ? -7.723 -34.688 -27.891 1 54.28 195 GLY A CA 1
ATOM 1488 C C . GLY A 1 195 ? -6.637 -35.219 -26.969 1 54.28 195 GLY A C 1
ATOM 1489 O O . GLY A 1 195 ? -6.145 -36.312 -27.172 1 54.28 195 GLY A O 1
ATOM 1490 N N . ASP A 1 196 ? -6.008 -34.312 -26.188 1 57.5 196 ASP A N 1
ATOM 1491 C CA . ASP A 1 196 ? -4.953 -34.781 -25.297 1 57.5 196 ASP A CA 1
ATOM 1492 C C . ASP A 1 196 ? -5.477 -34.969 -23.875 1 57.5 196 ASP A C 1
ATOM 1494 O O . ASP A 1 196 ? -6.027 -34.031 -23.297 1 57.5 196 ASP A O 1
ATOM 1498 N N . PRO A 1 197 ? -5.465 -36.219 -23.469 1 58.38 197 PRO A N 1
ATOM 1499 C CA . PRO A 1 197 ? -5.945 -36.5 -22.109 1 58.38 197 PRO A CA 1
ATOM 1500 C C . PRO A 1 197 ? -5.176 -35.75 -21.031 1 58.38 197 PRO A C 1
ATOM 1502 O O . PRO A 1 197 ? -5.609 -35.719 -19.875 1 58.38 197 PRO A O 1
ATOM 1505 N N . LYS A 1 198 ? -4.094 -35.094 -21.531 1 64.25 198 LYS A N 1
ATOM 1506 C CA . LYS A 1 198 ? -3.309 -34.562 -20.438 1 64.25 198 LYS A CA 1
ATOM 1507 C C . LYS A 1 198 ? -3.711 -33.125 -20.109 1 64.25 198 LYS A C 1
ATOM 1509 O O . LYS A 1 198 ? -3.744 -32.281 -21.016 1 64.25 198 LYS A O 1
ATOM 1514 N N . LEU A 1 199 ? -3.949 -32.875 -18.953 1 78.5 199 LEU A N 1
ATOM 1515 C CA . LEU A 1 199 ? -4.488 -31.672 -18.359 1 78.5 199 LEU A CA 1
ATOM 1516 C C . LEU A 1 199 ? -3.424 -30.578 -18.281 1 78.5 199 LEU A C 1
ATOM 1518 O O . LEU A 1 199 ? -2.242 -30.875 -18.078 1 78.5 199 LEU A O 1
ATOM 1522 N N . PHE A 1 200 ? -3.732 -29.406 -18.922 1 92.88 200 PHE A N 1
ATOM 1523 C CA . PHE A 1 200 ? -2.939 -28.281 -18.453 1 92.88 200 PHE A CA 1
ATOM 1524 C C . PHE A 1 200 ? -3.73 -27.438 -17.453 1 92.88 200 PHE A C 1
ATOM 1526 O O . PHE A 1 200 ? -4.957 -27.547 -17.375 1 92.88 200 PHE A O 1
ATOM 1533 N N . MET A 1 201 ? -3.047 -26.766 -16.531 1 96.44 201 MET A N 1
ATOM 1534 C CA . MET A 1 201 ? -3.682 -25.906 -15.531 1 96.44 201 MET A CA 1
ATOM 1535 C C . MET A 1 201 ? -3.865 -24.484 -16.062 1 96.44 201 MET A C 1
ATOM 1537 O O . MET A 1 201 ? -2.932 -23.906 -16.625 1 96.44 201 MET A O 1
ATOM 1541 N N . HIS A 1 202 ? -5.008 -23.938 -15.883 1 95 202 HIS A N 1
ATOM 1542 C CA . HIS A 1 202 ? -5.402 -22.609 -16.375 1 95 202 HIS A CA 1
ATOM 1543 C C . HIS A 1 202 ? -4.523 -21.531 -15.766 1 95 202 HIS A C 1
ATOM 1545 O O . HIS A 1 202 ? -3.975 -21.688 -14.68 1 95 202 HIS A O 1
ATOM 1551 N N . GLY A 1 203 ? -4.543 -20.344 -16.438 1 96.5 203 GLY A N 1
ATOM 1552 C CA . GLY A 1 203 ? -3.6 -19.281 -16.188 1 96.5 203 GLY A CA 1
ATOM 1553 C C . GLY A 1 203 ? -3.9 -18.5 -14.922 1 96.5 203 GLY A C 1
ATOM 1554 O O . GLY A 1 203 ? -3.078 -17.703 -14.461 1 96.5 203 GLY A O 1
ATOM 1555 N N . MET A 1 204 ? -5.062 -18.781 -14.305 1 97.38 204 MET A N 1
ATOM 1556 C CA . MET A 1 204 ? -5.41 -18.078 -13.078 1 97.38 204 MET A CA 1
ATOM 1557 C C . MET A 1 204 ? -4.379 -18.359 -11.984 1 97.38 204 MET A C 1
ATOM 1559 O O . MET A 1 204 ? -4.188 -17.531 -11.086 1 97.38 204 MET A O 1
ATOM 1563 N N . GLY A 1 205 ? -3.803 -19.531 -12.008 1 98.06 205 GLY A N 1
ATOM 1564 C CA . GLY A 1 205 ? -2.758 -19.922 -11.07 1 98.06 205 GLY A CA 1
ATOM 1565 C C . GLY A 1 205 ? -2.531 -21.422 -11.016 1 98.06 205 GLY A C 1
ATOM 1566 O O . GLY A 1 205 ? -3.477 -22.203 -11.125 1 98.06 205 GLY A O 1
ATOM 1567 N N . TYR A 1 206 ? -1.326 -21.766 -10.828 1 98.5 206 TYR A N 1
ATOM 1568 C CA . TYR A 1 206 ? -0.978 -23.172 -10.688 1 98.5 206 TYR A CA 1
ATOM 1569 C C . TYR A 1 206 ? 0.318 -23.344 -9.906 1 98.5 206 TYR A C 1
ATOM 1571 O O . TYR A 1 206 ? 1.099 -22.391 -9.773 1 98.5 206 TYR A O 1
ATOM 1579 N N . VAL A 1 207 ? 0.493 -24.484 -9.352 1 98.88 207 VAL A N 1
ATOM 1580 C CA . VAL A 1 207 ? 1.604 -24.828 -8.461 1 98.88 207 VAL A CA 1
ATOM 1581 C C . VAL A 1 207 ? 2.455 -25.922 -9.094 1 98.88 207 VAL A C 1
ATOM 1583 O O . VAL A 1 207 ? 1.922 -26.891 -9.641 1 98.88 207 VAL A O 1
ATOM 1586 N N . LEU A 1 208 ? 3.721 -25.734 -9.062 1 98.81 208 LEU A N 1
ATOM 1587 C CA . LEU A 1 208 ? 4.707 -26.766 -9.375 1 98.81 208 LEU A CA 1
ATOM 1588 C C . LEU A 1 208 ? 5.504 -27.141 -8.133 1 98.81 208 LEU A C 1
ATOM 1590 O O . LEU A 1 208 ? 5.852 -26.281 -7.32 1 98.81 208 LEU A O 1
ATOM 1594 N N . SER A 1 209 ? 5.777 -28.438 -8.016 1 98.88 209 SER A N 1
ATOM 1595 C CA . SER A 1 209 ? 6.82 -28.797 -7.055 1 98.88 209 SER A CA 1
ATOM 1596 C C . SER A 1 209 ? 8.172 -28.203 -7.469 1 98.88 209 SER A C 1
ATOM 1598 O O . SER A 1 209 ? 8.398 -27.938 -8.648 1 98.88 209 SER A O 1
ATOM 1600 N N . TRP A 1 210 ? 9.031 -28.031 -6.531 1 98.75 210 TRP A N 1
ATOM 1601 C CA . TRP A 1 210 ? 10.32 -27.375 -6.727 1 98.75 210 TRP A CA 1
ATOM 1602 C C . TRP A 1 210 ? 11.141 -28.094 -7.797 1 98.75 210 TRP A C 1
ATOM 1604 O O . TRP A 1 210 ? 11.828 -27.453 -8.594 1 98.75 210 TRP A O 1
ATOM 1614 N N . ASP A 1 211 ? 11.109 -29.422 -7.82 1 98.69 211 ASP A N 1
ATOM 1615 C CA . ASP A 1 211 ? 11.883 -30.188 -8.789 1 98.69 211 ASP A CA 1
ATOM 1616 C C . ASP A 1 211 ? 11.469 -29.859 -10.219 1 98.69 211 ASP A C 1
ATOM 1618 O O . ASP A 1 211 ? 12.305 -29.828 -11.125 1 98.69 211 ASP A O 1
ATOM 1622 N N . LEU A 1 212 ? 10.219 -29.625 -10.414 1 98.75 212 LEU A N 1
ATOM 1623 C CA . LEU A 1 212 ? 9.758 -29.25 -11.742 1 98.75 212 LEU A CA 1
ATOM 1624 C C . LEU A 1 212 ? 10.258 -27.859 -12.125 1 98.75 212 LEU A C 1
ATOM 1626 O O . LEU A 1 212 ? 10.648 -27.641 -13.273 1 98.75 212 LEU A O 1
ATOM 1630 N N . ALA A 1 213 ? 10.203 -26.906 -11.188 1 98.62 213 ALA A N 1
ATOM 1631 C CA . ALA A 1 213 ? 10.789 -25.594 -11.461 1 98.62 213 ALA A CA 1
ATOM 1632 C C . ALA A 1 213 ? 12.281 -25.719 -11.766 1 98.62 213 ALA A C 1
ATOM 1634 O O . ALA A 1 213 ? 12.789 -25.047 -12.672 1 98.62 213 ALA A O 1
ATOM 1635 N N . SER A 1 214 ? 12.945 -26.516 -11.047 1 98.62 214 SER A N 1
ATOM 1636 C CA . SER A 1 214 ? 14.359 -26.766 -11.273 1 98.62 214 SER A CA 1
ATOM 1637 C C . SER A 1 214 ? 14.609 -27.344 -12.672 1 98.62 214 SER A C 1
ATOM 1639 O O . SER A 1 214 ? 15.547 -26.938 -13.359 1 98.62 214 SER A O 1
ATOM 1641 N N . TRP A 1 215 ? 13.789 -28.25 -13.008 1 98.75 215 TRP A N 1
ATOM 1642 C CA . TRP A 1 215 ? 13.898 -28.812 -14.344 1 98.75 215 TRP A CA 1
ATOM 1643 C C . TRP A 1 215 ? 13.711 -27.734 -15.406 1 98.75 215 TRP A C 1
ATOM 1645 O O . TRP A 1 215 ? 14.477 -27.672 -16.375 1 98.75 215 TRP A O 1
ATOM 1655 N N . VAL A 1 216 ? 12.711 -26.875 -15.289 1 98.5 216 VAL A N 1
ATOM 1656 C CA . VAL A 1 216 ? 12.453 -25.812 -16.25 1 98.5 216 VAL A CA 1
ATOM 1657 C C . VAL A 1 216 ? 13.719 -24.984 -16.438 1 98.5 216 VAL A C 1
ATOM 1659 O O . VAL A 1 216 ? 14.016 -24.547 -17.562 1 98.5 216 VAL A O 1
ATOM 1662 N N . SER A 1 217 ? 14.445 -24.719 -15.391 1 97.88 217 SER A N 1
ATOM 1663 C CA . SER A 1 217 ? 15.625 -23.859 -15.414 1 97.88 217 SER A CA 1
ATOM 1664 C C . SER A 1 217 ? 16.75 -24.484 -16.25 1 97.88 217 SER A C 1
ATOM 1666 O O . SER A 1 217 ? 17.656 -23.797 -16.688 1 97.88 217 SER A O 1
ATOM 1668 N N . THR A 1 218 ? 16.672 -25.797 -16.5 1 97.69 218 THR A N 1
ATOM 1669 C CA . THR A 1 218 ? 17.781 -26.469 -17.188 1 97.69 218 THR A CA 1
ATOM 1670 C C . THR A 1 218 ? 17.297 -27.094 -18.484 1 97.69 218 THR A C 1
ATOM 1672 O O . THR A 1 218 ? 18.109 -27.594 -19.266 1 97.69 218 THR A O 1
ATOM 1675 N N . ALA A 1 219 ? 16.031 -27.094 -18.672 1 97.38 219 ALA A N 1
ATOM 1676 C CA . ALA A 1 219 ? 15.453 -27.75 -19.844 1 97.38 219 ALA A CA 1
ATOM 1677 C C . ALA A 1 219 ? 15.68 -26.938 -21.109 1 97.38 219 ALA A C 1
ATOM 1679 O O . ALA A 1 219 ? 14.797 -26.219 -21.562 1 97.38 219 ALA A O 1
ATOM 1680 N N . GLU A 1 220 ? 16.672 -27.172 -21.797 1 96.25 220 GLU A N 1
ATOM 1681 C CA . GLU A 1 220 ? 17.047 -26.438 -23 1 96.25 220 GLU A CA 1
ATOM 1682 C C . GLU A 1 220 ? 16.047 -26.672 -24.125 1 96.25 220 GLU A C 1
ATOM 1684 O O . GLU A 1 220 ? 15.898 -25.828 -25.016 1 96.25 220 GLU A O 1
ATOM 1689 N N . GLU A 1 221 ? 15.422 -27.781 -24.094 1 96.62 221 GLU A N 1
ATOM 1690 C CA . GLU A 1 221 ? 14.469 -28.141 -25.141 1 96.62 221 GLU A CA 1
ATOM 1691 C C . GLU A 1 221 ? 13.312 -27.141 -25.203 1 96.62 221 GLU A C 1
ATOM 1693 O O . GLU A 1 221 ? 12.711 -26.953 -26.266 1 96.62 221 GLU A O 1
ATOM 1698 N N . ILE A 1 222 ? 12.914 -26.547 -24.094 1 96.69 222 ILE A N 1
ATOM 1699 C CA . ILE A 1 222 ? 11.844 -25.547 -24.047 1 96.69 222 ILE A CA 1
ATOM 1700 C C . ILE A 1 222 ? 12.195 -24.375 -24.969 1 96.69 222 ILE A C 1
ATOM 1702 O O . ILE A 1 222 ? 11.375 -23.953 -25.781 1 96.69 222 ILE A O 1
ATOM 1706 N N . LEU A 1 223 ? 13.367 -23.859 -24.844 1 94.38 223 LEU A N 1
ATOM 1707 C CA . LEU A 1 223 ? 13.828 -22.75 -25.672 1 94.38 223 LEU A CA 1
ATOM 1708 C C . LEU A 1 223 ? 14.039 -23.188 -27.109 1 94.38 223 LEU A C 1
ATOM 1710 O O . LEU A 1 223 ? 13.719 -22.453 -28.047 1 94.38 223 LEU A O 1
ATOM 1714 N N . ALA A 1 224 ? 14.617 -24.391 -27.266 1 95.94 224 ALA A N 1
ATOM 1715 C CA . ALA A 1 224 ? 14.875 -24.922 -28.609 1 95.94 224 ALA A CA 1
ATOM 1716 C C . ALA A 1 224 ? 13.586 -25 -29.422 1 95.94 224 ALA A C 1
ATOM 1718 O O . ALA A 1 224 ? 13.602 -24.812 -30.641 1 95.94 224 ALA A O 1
ATOM 1719 N N . ARG A 1 225 ? 12.531 -25.266 -28.812 1 95 225 ARG A N 1
ATOM 1720 C CA . ARG A 1 225 ? 11.242 -25.406 -29.484 1 95 225 ARG A CA 1
ATOM 1721 C C . ARG A 1 225 ? 10.523 -24.062 -29.562 1 95 225 ARG A C 1
ATOM 1723 O O . ARG A 1 225 ? 9.391 -23.984 -30.047 1 95 225 ARG A O 1
ATOM 1730 N N . ASN A 1 226 ? 11.023 -22.953 -29 1 92.44 226 ASN A N 1
ATOM 1731 C CA . ASN A 1 226 ? 10.391 -21.641 -28.906 1 92.44 226 ASN A CA 1
ATOM 1732 C C . ASN A 1 226 ? 9.07 -21.703 -28.141 1 92.44 226 ASN A C 1
ATOM 1734 O O . ASN A 1 226 ? 8.094 -21.062 -28.531 1 92.44 226 ASN A O 1
ATOM 1738 N N . ASP A 1 227 ? 9.016 -22.516 -27.141 1 93.06 227 ASP A N 1
ATOM 1739 C CA . ASP A 1 227 ? 7.781 -22.797 -26.422 1 93.06 227 ASP A CA 1
ATOM 1740 C C . ASP A 1 227 ? 7.551 -21.766 -25.312 1 93.06 227 ASP A C 1
ATOM 1742 O O . ASP A 1 227 ? 6.723 -21.984 -24.422 1 93.06 227 ASP A O 1
ATOM 1746 N N . THR A 1 228 ? 8.227 -20.672 -25.328 1 94.31 228 THR A N 1
ATOM 1747 C CA . THR A 1 228 ? 7.996 -19.625 -24.344 1 94.31 228 THR A CA 1
ATOM 1748 C C . THR A 1 228 ? 7.027 -18.578 -24.875 1 94.31 228 THR A C 1
ATOM 1750 O O . THR A 1 228 ? 6.543 -17.719 -24.125 1 94.31 228 THR A O 1
ATOM 1753 N N . LEU A 1 229 ? 6.684 -18.688 -26.156 1 93.94 229 LEU A N 1
ATOM 1754 C CA . LEU A 1 229 ? 5.766 -17.766 -26.828 1 93.94 229 LEU A CA 1
ATOM 1755 C C . LEU A 1 229 ? 4.367 -18.375 -26.922 1 93.94 229 LEU A C 1
ATOM 1757 O O . LEU A 1 229 ? 4.211 -19.516 -27.328 1 93.94 229 LEU A O 1
ATOM 1761 N N . GLY A 1 230 ? 3.383 -17.562 -26.516 1 93.81 230 GLY A N 1
ATOM 1762 C CA . GLY A 1 230 ? 2.008 -18.031 -26.516 1 93.81 230 GLY A CA 1
ATOM 1763 C C . GLY A 1 230 ? 1.353 -17.984 -25.156 1 93.81 230 GLY A C 1
ATOM 1764 O O . GLY A 1 230 ? 1.965 -17.547 -24.188 1 93.81 230 GLY A O 1
ATOM 1765 N N . PRO A 1 231 ? 0.057 -18.422 -25.141 1 94.06 231 PRO A N 1
ATOM 1766 C CA . PRO A 1 231 ? -0.59 -18.469 -23.828 1 94.06 231 PRO A CA 1
ATOM 1767 C C . PRO A 1 231 ? 0.209 -19.281 -22.797 1 94.06 231 PRO A C 1
ATOM 1769 O O . PRO A 1 231 ? 0.464 -20.469 -23.016 1 94.06 231 PRO A O 1
ATOM 1772 N N . GLU A 1 232 ? 0.611 -18.641 -21.781 1 96 232 GLU A N 1
ATOM 1773 C CA . GLU A 1 232 ? 1.65 -19.156 -20.891 1 96 232 GLU A CA 1
ATOM 1774 C C . GLU A 1 232 ? 1.212 -20.453 -20.219 1 96 232 GLU A C 1
ATOM 1776 O O . GLU A 1 232 ? 2.031 -21.344 -19.969 1 96 232 GLU A O 1
ATOM 1781 N N . ASP A 1 233 ? -0.105 -20.609 -19.859 1 95.31 233 ASP A N 1
ATOM 1782 C CA . ASP A 1 233 ? -0.582 -21.812 -19.188 1 95.31 233 ASP A CA 1
ATOM 1783 C C . ASP A 1 233 ? -0.588 -23.016 -20.125 1 95.31 233 ASP A C 1
ATOM 1785 O O . ASP A 1 233 ? -0.198 -24.125 -19.734 1 95.31 233 ASP A O 1
ATOM 1789 N N . LEU A 1 234 ? -0.945 -22.766 -21.375 1 93.44 234 LEU A N 1
ATOM 1790 C CA . LEU A 1 234 ? -0.892 -23.828 -22.375 1 93.44 234 LEU A CA 1
ATOM 1791 C C . LEU A 1 234 ? 0.546 -24.266 -22.625 1 93.44 234 LEU A C 1
ATOM 1793 O O . LEU A 1 234 ? 0.82 -25.469 -22.734 1 93.44 234 LEU A O 1
ATOM 1797 N N . MET A 1 235 ? 1.436 -23.328 -22.703 1 95 235 MET A N 1
ATOM 1798 C CA . MET A 1 235 ? 2.84 -23.641 -22.953 1 95 235 MET A CA 1
ATOM 1799 C C . MET A 1 235 ? 3.43 -24.453 -21.812 1 95 235 MET A C 1
ATOM 1801 O O . MET A 1 235 ? 4.141 -25.422 -22.031 1 95 235 MET A O 1
ATOM 1805 N N . LEU A 1 236 ? 3.127 -24.047 -20.609 1 96.31 236 LEU A N 1
ATOM 1806 C CA . LEU A 1 236 ? 3.637 -24.766 -19.438 1 96.31 236 LEU A CA 1
ATOM 1807 C C . LEU A 1 236 ? 3.148 -26.219 -19.453 1 96.31 236 LEU A C 1
ATOM 1809 O O . LEU A 1 236 ? 3.93 -27.141 -19.219 1 96.31 236 LEU A O 1
ATOM 1813 N N . GLY A 1 237 ? 1.841 -26.406 -19.672 1 94.62 237 GLY A N 1
ATOM 1814 C CA . GLY A 1 237 ? 1.328 -27.75 -19.844 1 94.62 237 GLY A CA 1
ATOM 1815 C C . GLY A 1 237 ? 2.061 -28.547 -20.906 1 94.62 237 GLY A C 1
ATOM 1816 O O . GLY A 1 237 ? 2.381 -29.719 -20.719 1 94.62 237 GLY A O 1
ATOM 1817 N N . LYS A 1 238 ? 2.305 -27.922 -21.984 1 93.5 238 LYS A N 1
ATOM 1818 C CA . LYS A 1 238 ? 3.02 -28.547 -23.094 1 93.5 238 LYS A CA 1
ATOM 1819 C C . LYS A 1 238 ? 4.422 -28.984 -22.656 1 93.5 238 LYS A C 1
ATOM 1821 O O . LYS A 1 238 ? 4.855 -30.094 -22.969 1 93.5 238 LYS A O 1
ATOM 1826 N N . TRP A 1 239 ? 5.191 -28.047 -21.938 1 96.5 239 TRP A N 1
ATOM 1827 C CA . TRP A 1 239 ? 6.523 -28.391 -21.453 1 96.5 239 TRP A CA 1
ATOM 1828 C C . TRP A 1 239 ? 6.496 -29.703 -20.672 1 96.5 239 TRP A C 1
ATOM 1830 O O . TRP A 1 239 ? 7.281 -30.609 -20.953 1 96.5 239 TRP A O 1
ATOM 1840 N N . LEU A 1 240 ? 5.59 -29.828 -19.75 1 95.81 240 LEU A N 1
ATOM 1841 C CA . LEU A 1 240 ? 5.52 -30.969 -18.844 1 95.81 240 LEU A CA 1
ATOM 1842 C C . LEU A 1 240 ? 5.102 -32.219 -19.594 1 95.81 240 LEU A C 1
ATOM 1844 O O . LEU A 1 240 ? 5.676 -33.312 -19.375 1 95.81 240 LEU A O 1
ATOM 1848 N N . ASN A 1 241 ? 4.148 -32.125 -20.453 1 93.12 241 ASN A N 1
ATOM 1849 C CA . ASN A 1 241 ? 3.641 -33.281 -21.188 1 93.12 241 ASN A CA 1
ATOM 1850 C C . ASN A 1 241 ? 4.715 -33.875 -22.094 1 93.12 241 ASN A C 1
ATOM 1852 O O . ASN A 1 241 ? 4.902 -35.094 -22.109 1 93.12 241 ASN A O 1
ATOM 1856 N N . LEU A 1 242 ? 5.371 -33.094 -22.781 1 93.88 242 LEU A N 1
ATOM 1857 C CA . LEU A 1 242 ? 6.395 -33.562 -23.703 1 93.88 242 LEU A CA 1
ATOM 1858 C C . LEU A 1 242 ? 7.543 -34.219 -22.938 1 93.88 242 LEU A C 1
ATOM 1860 O O . LEU A 1 242 ? 8.156 -35.156 -23.422 1 93.88 242 LEU A O 1
ATOM 1864 N N . ALA A 1 243 ? 7.832 -33.688 -21.766 1 95.44 243 ALA A N 1
ATOM 1865 C CA . ALA A 1 243 ? 8.953 -34.219 -20.969 1 95.44 243 ALA A CA 1
ATOM 1866 C C . ALA A 1 243 ? 8.531 -35.406 -20.109 1 95.44 243 ALA A C 1
ATOM 1868 O O . ALA A 1 243 ? 9.367 -36.031 -19.469 1 95.44 243 ALA A O 1
ATOM 1869 N N . GLY A 1 244 ? 7.219 -35.719 -20.078 1 94.31 244 GLY A N 1
ATOM 1870 C CA . GLY A 1 244 ? 6.723 -36.781 -19.219 1 94.31 244 GLY A CA 1
ATOM 1871 C C . GLY A 1 244 ? 6.844 -36.438 -17.75 1 94.31 244 GLY A C 1
ATOM 1872 O O . GLY A 1 244 ? 7.172 -37.312 -16.938 1 94.31 244 GLY A O 1
ATOM 1873 N N . LYS A 1 245 ? 6.652 -35.188 -17.453 1 96.69 245 LYS A N 1
ATOM 1874 C CA . LYS A 1 245 ? 6.781 -34.688 -16.078 1 96.69 245 LYS A CA 1
ATOM 1875 C C . LYS A 1 245 ? 5.453 -34.156 -15.555 1 96.69 245 LYS A C 1
ATOM 1877 O O . LYS A 1 245 ? 4.488 -34.031 -16.312 1 96.69 245 LYS A O 1
ATOM 1882 N N . GLY A 1 246 ? 5.473 -33.812 -14.297 1 96.44 246 GLY A N 1
ATOM 1883 C CA . GLY A 1 246 ? 4.227 -33.375 -13.695 1 96.44 246 GLY A CA 1
ATOM 1884 C C . GLY A 1 246 ? 3.146 -34.438 -13.695 1 96.44 246 GLY A C 1
ATOM 1885 O O . GLY A 1 246 ? 2.006 -34.156 -14.078 1 96.44 246 GLY A O 1
ATOM 1886 N N . ARG A 1 247 ? 3.449 -35.625 -13.352 1 94.94 247 ARG A N 1
ATOM 1887 C CA . ARG A 1 247 ? 2.527 -36.75 -13.438 1 94.94 247 ARG A CA 1
ATOM 1888 C C . ARG A 1 247 ? 1.542 -36.75 -12.273 1 94.94 247 ARG A C 1
ATOM 1890 O O . ARG A 1 247 ? 0.428 -37.25 -12.391 1 94.94 247 ARG A O 1
ATOM 1897 N N . ASN A 1 248 ? 2.023 -36.219 -11.133 1 96.06 248 ASN A N 1
ATOM 1898 C CA . ASN A 1 248 ? 1.088 -36 -10.039 1 96.06 248 ASN A CA 1
ATOM 1899 C C . ASN A 1 248 ? 0.281 -34.719 -10.242 1 96.06 248 ASN A C 1
ATOM 1901 O O . ASN A 1 248 ? 0.699 -33.656 -9.812 1 96.06 248 ASN A O 1
ATOM 1905 N N . ARG A 1 249 ? -0.879 -34.906 -10.891 1 94.94 249 ARG A N 1
ATOM 1906 C CA . ARG A 1 249 ? -1.715 -33.781 -11.25 1 94.94 249 ARG A CA 1
ATOM 1907 C C . ARG A 1 249 ? -2.961 -33.719 -10.375 1 94.94 249 ARG A C 1
ATOM 1909 O O . ARG A 1 249 ? -3.566 -34.75 -10.07 1 94.94 249 ARG A O 1
ATOM 1916 N N . TYR A 1 250 ? -3.254 -32.531 -9.938 1 96.12 250 TYR A N 1
ATOM 1917 C CA . TYR A 1 250 ? -4.414 -32.344 -9.078 1 96.12 250 TYR A CA 1
ATOM 1918 C C . TYR A 1 250 ? -5.25 -31.156 -9.547 1 96.12 250 TYR A C 1
ATOM 1920 O O . TYR A 1 250 ? -4.754 -30.031 -9.617 1 96.12 250 TYR A O 1
ATOM 1928 N N . ASP A 1 251 ? -6.453 -31.438 -9.922 1 95.44 251 ASP A N 1
ATOM 1929 C CA . ASP A 1 251 ? -7.426 -30.438 -10.359 1 95.44 251 ASP A CA 1
ATOM 1930 C C . ASP A 1 251 ? -8.219 -29.891 -9.172 1 95.44 251 ASP A C 1
ATOM 1932 O O . ASP A 1 251 ? -8.883 -30.656 -8.461 1 95.44 251 ASP A O 1
ATOM 1936 N N . LEU A 1 252 ? -8.234 -28.562 -8.969 1 96.69 252 LEU A N 1
ATOM 1937 C CA . LEU A 1 252 ? -8.883 -27.984 -7.801 1 96.69 252 LEU A CA 1
ATOM 1938 C C . LEU A 1 252 ? -10.258 -27.422 -8.156 1 96.69 252 LEU A C 1
ATOM 1940 O O . LEU A 1 252 ? -10.883 -26.734 -7.348 1 96.69 252 LEU A O 1
ATOM 1944 N N . LYS A 1 253 ? -10.688 -27.734 -9.367 1 93.62 253 LYS A N 1
ATOM 1945 C CA . LYS A 1 253 ? -12.094 -27.469 -9.617 1 93.62 253 LYS A CA 1
ATOM 1946 C C . LYS A 1 253 ? -12.984 -28.188 -8.602 1 93.62 253 LYS A C 1
ATOM 1948 O O . LYS A 1 253 ? -12.734 -29.344 -8.273 1 93.62 253 LYS A O 1
ATOM 1953 N N . PRO A 1 254 ? -13.984 -27.453 -8.172 1 96.38 254 PRO A N 1
ATOM 1954 C CA . PRO A 1 254 ? -14.484 -26.109 -8.469 1 96.38 254 PRO A CA 1
ATOM 1955 C C . PRO A 1 254 ? -13.984 -25.062 -7.477 1 96.38 254 PRO A C 1
ATOM 1957 O O . PRO A 1 254 ? -14.562 -23.969 -7.383 1 96.38 254 PRO A O 1
ATOM 1960 N N . ARG A 1 255 ? -12.945 -25.359 -6.66 1 98.25 255 ARG A N 1
ATOM 1961 C CA . ARG A 1 255 ? -12.539 -24.484 -5.562 1 98.25 255 ARG A CA 1
ATOM 1962 C C . ARG A 1 255 ? -11.609 -23.391 -6.059 1 98.25 255 ARG A C 1
ATOM 1964 O O . ARG A 1 255 ? -11.266 -22.484 -5.305 1 98.25 255 ARG A O 1
ATOM 1971 N N . MET A 1 256 ? -11.086 -23.5 -7.227 1 98.38 256 MET A N 1
ATOM 1972 C CA . MET A 1 256 ? -10.539 -22.422 -8.039 1 98.38 256 MET A CA 1
ATOM 1973 C C . MET A 1 256 ? -11.453 -22.094 -9.211 1 98.38 256 MET A C 1
ATOM 1975 O O . MET A 1 256 ? -11.961 -23 -9.875 1 98.38 256 MET A O 1
ATOM 1979 N N . TYR A 1 257 ? -11.695 -20.891 -9.461 1 98.12 257 TYR A N 1
ATOM 1980 C CA . TYR A 1 257 ? -12.688 -20.578 -10.484 1 98.12 257 TYR A CA 1
ATOM 1981 C C . TYR A 1 257 ? -12.656 -19.094 -10.852 1 98.12 257 TYR A C 1
ATOM 1983 O O . TYR A 1 257 ? -12.062 -18.297 -10.133 1 98.12 257 TYR A O 1
ATOM 1991 N N . ASP A 1 258 ? -13.273 -18.781 -11.969 1 98.19 258 ASP A N 1
ATOM 1992 C CA . ASP A 1 258 ? -13.516 -17.406 -12.391 1 98.19 258 ASP A CA 1
ATOM 1993 C C . ASP A 1 258 ? -14.773 -16.844 -11.734 1 98.19 258 ASP A C 1
ATOM 1995 O O . ASP A 1 258 ? -15.828 -17.484 -11.742 1 98.19 258 ASP A O 1
ATOM 1999 N N . LEU A 1 259 ? -14.578 -15.719 -11.125 1 98.75 259 LEU A N 1
ATOM 2000 C CA . LEU A 1 259 ? -15.773 -15.016 -10.664 1 98.75 259 LEU A CA 1
ATOM 2001 C C . LEU A 1 259 ? -16.641 -14.594 -11.844 1 98.75 259 LEU A C 1
ATOM 2003 O O . LEU A 1 259 ? -16.156 -13.984 -12.797 1 98.75 259 LEU A O 1
ATOM 2007 N N . SER A 1 260 ? -17.906 -14.883 -11.828 1 98.31 260 SER A N 1
ATOM 2008 C CA . SER A 1 260 ? -18.812 -14.586 -12.93 1 98.31 260 SER A CA 1
ATOM 2009 C C . SER A 1 260 ? -19.062 -13.086 -13.062 1 98.31 260 SER A C 1
ATOM 2011 O O . SER A 1 260 ? -18.719 -12.32 -12.156 1 98.31 260 SER A O 1
ATOM 2013 N N . TRP A 1 261 ? -19.625 -12.727 -14.156 1 97 261 TRP A N 1
ATOM 2014 C CA . TRP A 1 261 ? -19.922 -11.32 -14.422 1 97 261 TRP A CA 1
ATOM 2015 C C . TRP A 1 261 ? -20.844 -10.75 -13.344 1 97 261 TRP A C 1
ATOM 2017 O O . TRP A 1 261 ? -20.656 -9.617 -12.898 1 97 261 TRP A O 1
ATOM 2027 N N . ASP A 1 262 ? -21.812 -11.562 -12.875 1 97 262 ASP A N 1
ATOM 2028 C CA . ASP A 1 262 ? -22.781 -11.125 -11.875 1 97 262 ASP A CA 1
ATOM 2029 C C . ASP A 1 262 ? -22.234 -11.328 -10.461 1 97 262 ASP A C 1
ATOM 2031 O O . ASP A 1 262 ? -22.859 -10.914 -9.484 1 97 262 ASP A O 1
ATOM 2035 N N . MET A 1 263 ? -21.109 -11.969 -10.344 1 98.12 263 MET A N 1
ATOM 2036 C CA . MET A 1 263 ? -20.422 -12.219 -9.086 1 98.12 263 MET A CA 1
ATOM 2037 C C . MET A 1 263 ? -21.297 -13.016 -8.125 1 98.12 263 MET A C 1
ATOM 2039 O O . MET A 1 263 ? -21.312 -12.734 -6.926 1 98.12 263 MET A O 1
ATOM 2043 N N . ASP A 1 264 ? -22.047 -13.992 -8.594 1 97.75 264 ASP A N 1
ATOM 2044 C CA . ASP A 1 264 ? -23 -14.742 -7.789 1 97.75 264 ASP A CA 1
ATOM 2045 C C . ASP A 1 264 ? -22.531 -16.188 -7.578 1 97.75 264 ASP A C 1
ATOM 2047 O O . ASP A 1 264 ? -23.297 -17.016 -7.102 1 97.75 264 ASP A O 1
ATOM 2051 N N . ASN A 1 265 ? -21.328 -16.531 -7.922 1 98.44 265 ASN A N 1
ATOM 2052 C CA . ASN A 1 265 ? -20.875 -17.922 -7.848 1 98.44 265 ASN A CA 1
ATOM 2053 C C . ASN A 1 265 ? -19.766 -18.094 -6.824 1 98.44 265 ASN A C 1
ATOM 2055 O O . ASN A 1 265 ? -18.984 -19.047 -6.898 1 98.44 265 ASN A O 1
ATOM 2059 N N . LEU A 1 266 ? -19.625 -17.109 -5.922 1 98.62 266 LEU A N 1
ATOM 2060 C CA . LEU A 1 266 ? -18.625 -17.281 -4.867 1 98.62 266 LEU A CA 1
ATOM 2061 C C . LEU A 1 266 ? -18.938 -18.516 -4.023 1 98.62 266 LEU A C 1
ATOM 2063 O O . LEU A 1 266 ? -20.109 -18.797 -3.734 1 98.62 266 LEU A O 1
ATOM 2067 N N . ARG A 1 267 ? -17.828 -19.156 -3.562 1 97.69 267 ARG A N 1
ATOM 2068 C CA . ARG A 1 267 ? -17.953 -20.391 -2.803 1 97.69 267 ARG A CA 1
ATOM 2069 C C . ARG A 1 267 ? -17.219 -20.297 -1.473 1 97.69 267 ARG A C 1
ATOM 2071 O O . ARG A 1 267 ? -16.062 -19.859 -1.426 1 97.69 267 ARG A O 1
ATOM 2078 N N . PRO A 1 268 ? -17.828 -20.844 -0.385 1 97.62 268 PRO A N 1
ATOM 2079 C CA . PRO A 1 268 ? -17.156 -20.781 0.917 1 97.62 268 PRO A CA 1
ATOM 2080 C C . PRO A 1 268 ? -15.883 -21.609 0.962 1 97.62 268 PRO A C 1
ATOM 2082 O O . PRO A 1 268 ? -14.969 -21.312 1.744 1 97.62 268 PRO A O 1
ATOM 2085 N N . ASP A 1 269 ? -15.828 -22.625 0.117 1 98.12 269 ASP A N 1
ATOM 2086 C CA . ASP A 1 269 ? -14.664 -23.5 0.173 1 98.12 269 ASP A CA 1
ATOM 2087 C C . ASP A 1 269 ? -13.633 -23.125 -0.882 1 98.12 269 ASP A C 1
ATOM 2089 O O . ASP A 1 269 ? -12.75 -23.922 -1.212 1 98.12 269 ASP A O 1
ATOM 2093 N N . SER A 1 270 ? -13.703 -21.891 -1.377 1 98.56 270 SER A N 1
ATOM 2094 C CA . SER A 1 270 ? -12.805 -21.406 -2.416 1 98.56 270 SER A CA 1
ATOM 2095 C C . SER A 1 270 ? -11.344 -21.516 -1.979 1 98.56 270 SER A C 1
ATOM 2097 O O . SER A 1 270 ? -11.016 -21.281 -0.816 1 98.56 270 SER A O 1
ATOM 2099 N N . VAL A 1 271 ? -10.508 -21.891 -2.914 1 98.75 271 VAL A N 1
ATOM 2100 C CA . VAL A 1 271 ? -9.062 -21.766 -2.771 1 98.75 271 VAL A CA 1
ATOM 2101 C C . VAL A 1 271 ? -8.57 -20.516 -3.488 1 98.75 271 VAL A C 1
ATOM 2103 O O . VAL A 1 271 ? -7.75 -19.766 -2.955 1 98.75 271 VAL A O 1
ATOM 2106 N N . ALA A 1 272 ? -9.148 -20.25 -4.66 1 98.81 272 ALA A N 1
ATOM 2107 C CA . ALA A 1 272 ? -8.789 -19.047 -5.422 1 98.81 272 ALA A CA 1
ATOM 2108 C C . ALA A 1 272 ? -9.992 -18.516 -6.191 1 98.81 272 ALA A C 1
ATOM 2110 O O . ALA A 1 272 ? -10.766 -19.281 -6.766 1 98.81 272 ALA A O 1
ATOM 2111 N N . VAL A 1 273 ? -10.18 -17.25 -6.133 1 98.88 273 VAL A N 1
ATOM 2112 C CA . VAL A 1 273 ? -11.172 -16.531 -6.926 1 98.88 273 VAL A CA 1
ATOM 2113 C C . VAL A 1 273 ? -10.469 -15.648 -7.961 1 98.88 273 VAL A C 1
ATOM 2115 O O . VAL A 1 273 ? -9.734 -14.727 -7.605 1 98.88 273 VAL A O 1
ATOM 2118 N N . HIS A 1 274 ? -10.695 -15.945 -9.188 1 98.81 274 HIS A N 1
ATOM 2119 C CA . HIS A 1 274 ? -10.031 -15.266 -10.297 1 98.81 274 HIS A CA 1
ATOM 2120 C C . HIS A 1 274 ? -10.984 -14.297 -10.992 1 98.81 274 HIS A C 1
ATOM 2122 O O . HIS A 1 274 ? -12.195 -14.32 -10.742 1 98.81 274 HIS A O 1
ATOM 2128 N N . MET A 1 275 ? -10.453 -13.391 -11.867 1 98.69 275 MET A N 1
ATOM 2129 C CA . MET A 1 275 ? -11.148 -12.383 -12.656 1 98.69 275 MET A CA 1
ATOM 2130 C C . MET A 1 275 ? -11.578 -11.211 -11.781 1 98.69 275 MET A C 1
ATOM 2132 O O . MET A 1 275 ? -12.664 -10.648 -11.969 1 98.69 275 MET A O 1
ATOM 2136 N N . LEU A 1 276 ? -10.82 -10.945 -10.766 1 98.81 276 LEU A N 1
ATOM 2137 C CA . LEU A 1 276 ? -11.039 -9.727 -10 1 98.81 276 LEU A CA 1
ATOM 2138 C C . LEU A 1 276 ? -10.367 -8.531 -10.672 1 98.81 276 LEU A C 1
ATOM 2140 O O . LEU A 1 276 ? -9.359 -8.023 -10.18 1 98.81 276 LEU A O 1
ATOM 2144 N N . LYS A 1 277 ? -11.008 -8.039 -11.656 1 98.19 277 LYS A N 1
ATOM 2145 C CA . LYS A 1 277 ? -10.398 -7.105 -12.594 1 98.19 277 LYS A CA 1
ATOM 2146 C C . LYS A 1 277 ? -10.531 -5.664 -12.109 1 98.19 277 LYS A C 1
ATOM 2148 O O . LYS A 1 277 ? -9.812 -4.777 -12.57 1 98.19 277 LYS A O 1
ATOM 2153 N N . ASP A 1 278 ? -11.453 -5.434 -11.148 1 98.12 278 ASP A N 1
ATOM 2154 C CA . ASP A 1 278 ? -11.656 -4.07 -10.664 1 98.12 278 ASP A CA 1
ATOM 2155 C C . ASP A 1 278 ? -11.977 -4.059 -9.172 1 98.12 278 ASP A C 1
ATOM 2157 O O . ASP A 1 278 ? -12.102 -5.113 -8.547 1 98.12 278 ASP A O 1
ATOM 2161 N N . ASN A 1 279 ? -12.086 -2.904 -8.648 1 98.31 279 ASN A N 1
ATOM 2162 C CA . ASN A 1 279 ? -12.227 -2.738 -7.203 1 98.31 279 ASN A CA 1
ATOM 2163 C C . ASN A 1 279 ? -13.578 -3.252 -6.711 1 98.31 279 ASN A C 1
ATOM 2165 O O . ASN A 1 279 ? -13.688 -3.744 -5.586 1 98.31 279 ASN A O 1
ATOM 2169 N N . ARG A 1 280 ? -14.57 -3.154 -7.527 1 98.31 280 ARG A N 1
ATOM 2170 C CA . ARG A 1 280 ? -15.883 -3.672 -7.148 1 98.31 280 ARG A CA 1
ATOM 2171 C C . ARG A 1 280 ? -15.828 -5.18 -6.914 1 98.31 280 ARG A C 1
ATOM 2173 O O . ARG A 1 280 ? -16.375 -5.68 -5.934 1 98.31 280 ARG A O 1
ATOM 2180 N N . ARG A 1 281 ? -15.195 -5.867 -7.777 1 98.75 281 ARG A N 1
ATOM 2181 C CA . ARG A 1 281 ? -15.07 -7.32 -7.668 1 98.75 281 ARG A CA 1
ATOM 2182 C C . ARG A 1 281 ? -14.219 -7.707 -6.469 1 98.75 281 ARG A C 1
ATOM 2184 O O . ARG A 1 281 ? -14.539 -8.664 -5.758 1 98.75 281 ARG A O 1
ATOM 2191 N N . TRP A 1 282 ? -13.156 -6.961 -6.219 1 98.69 282 TRP A N 1
ATOM 2192 C CA . TRP A 1 282 ? -12.344 -7.184 -5.027 1 98.69 282 TRP A CA 1
ATOM 2193 C C . TRP A 1 282 ? -13.156 -6.941 -3.76 1 98.69 282 TRP A C 1
ATOM 2195 O O . TRP A 1 282 ? -13.172 -7.777 -2.852 1 98.69 282 TRP A O 1
ATOM 2205 N N . ALA A 1 283 ? -13.859 -5.82 -3.717 1 98.19 283 ALA A N 1
ATOM 2206 C CA . ALA A 1 283 ? -14.656 -5.484 -2.537 1 98.19 283 ALA A CA 1
ATOM 2207 C C . ALA A 1 283 ? -15.703 -6.562 -2.256 1 98.19 283 ALA A C 1
ATOM 2209 O O . ALA A 1 283 ? -15.883 -6.969 -1.106 1 98.19 283 ALA A O 1
ATOM 2210 N N . THR A 1 284 ? -16.344 -7.051 -3.316 1 98.38 284 THR A N 1
ATOM 2211 C CA . THR A 1 284 ? -17.359 -8.086 -3.182 1 98.38 284 THR A CA 1
ATOM 2212 C C . THR A 1 284 ? -16.75 -9.367 -2.617 1 98.38 284 THR A C 1
ATOM 2214 O O . THR A 1 284 ? -17.312 -9.984 -1.705 1 98.38 284 THR A O 1
ATOM 2217 N N . THR A 1 285 ? -15.633 -9.727 -3.119 1 98.69 285 THR A N 1
ATOM 2218 C CA . THR A 1 285 ? -14.945 -10.938 -2.686 1 98.69 285 THR A CA 1
ATOM 2219 C C . THR A 1 285 ? -14.484 -10.812 -1.236 1 98.69 285 THR A C 1
ATOM 2221 O O . THR A 1 285 ? -14.672 -11.734 -0.437 1 98.69 285 THR A O 1
ATOM 2224 N N . LEU A 1 286 ? -13.93 -9.664 -0.876 1 97.88 286 LEU A N 1
ATOM 2225 C CA . LEU A 1 286 ? -13.453 -9.422 0.48 1 97.88 286 LEU A CA 1
ATOM 2226 C C . LEU A 1 286 ? -14.602 -9.477 1.481 1 97.88 286 LEU A C 1
ATOM 2228 O O . LEU A 1 286 ? -14.453 -10.031 2.572 1 97.88 286 LEU A O 1
ATOM 2232 N N . ARG A 1 287 ? -15.688 -8.938 1.094 1 96.31 287 ARG A N 1
ATOM 2233 C CA . ARG A 1 287 ? -16.859 -8.969 1.956 1 96.31 287 ARG A CA 1
ATOM 2234 C C . ARG A 1 287 ? -17.375 -10.398 2.131 1 96.31 287 ARG A C 1
ATOM 2236 O O . ARG A 1 287 ? -17.703 -10.812 3.244 1 96.31 287 ARG A O 1
ATOM 2243 N N . TYR A 1 288 ? -17.438 -11.086 1.027 1 97.75 288 TYR A N 1
ATOM 2244 C CA . TYR A 1 288 ? -17.938 -12.453 1.074 1 97.75 288 TYR A CA 1
ATOM 2245 C C . TYR A 1 288 ? -17.125 -13.305 2.043 1 97.75 288 TYR A C 1
ATOM 2247 O O . TYR A 1 288 ? -17.688 -14.086 2.814 1 97.75 288 TYR A O 1
ATOM 2255 N N . PHE A 1 289 ? -15.859 -13.117 2.072 1 97.38 289 PHE A N 1
ATOM 2256 C CA . PHE A 1 289 ? -15 -13.969 2.877 1 97.38 289 PHE A CA 1
ATOM 2257 C C . PHE A 1 289 ? -14.703 -13.32 4.227 1 97.38 289 PHE A C 1
ATOM 2259 O O . PHE A 1 289 ? -13.82 -13.773 4.957 1 97.38 289 PHE A O 1
ATOM 2266 N N . ASN A 1 290 ? -15.336 -12.219 4.582 1 94.62 290 ASN A N 1
ATOM 2267 C CA . ASN A 1 290 ? -15.25 -11.547 5.875 1 94.62 290 ASN A CA 1
ATOM 2268 C C . ASN A 1 290 ? -13.812 -11.172 6.223 1 94.62 290 ASN A C 1
ATOM 2270 O O . ASN A 1 290 ? -13.383 -11.344 7.363 1 94.62 290 ASN A O 1
ATOM 2274 N N . VAL A 1 291 ? -13.102 -10.734 5.18 1 94 291 VAL A N 1
ATOM 2275 C CA . VAL A 1 291 ? -11.68 -10.445 5.348 1 94 291 VAL A CA 1
ATOM 2276 C C . VAL A 1 291 ? -11.492 -9.312 6.355 1 94 291 VAL A C 1
ATOM 2278 O O . VAL A 1 291 ? -10.516 -9.297 7.105 1 94 291 VAL A O 1
ATOM 2281 N N . THR A 1 292 ? -12.461 -8.336 6.414 1 89 292 THR A N 1
ATOM 2282 C CA . THR A 1 292 ? -12.312 -7.188 7.301 1 89 292 THR A CA 1
ATOM 2283 C C . THR A 1 292 ? -13.32 -7.258 8.445 1 89 292 THR A C 1
ATOM 2285 O O . THR A 1 292 ? -13.609 -6.246 9.086 1 89 292 THR A O 1
ATOM 2288 N N . ALA A 1 293 ? -13.883 -8.383 8.703 1 85.94 293 ALA A N 1
ATOM 2289 C CA . ALA A 1 293 ? -14.875 -8.547 9.766 1 85.94 293 ALA A CA 1
ATOM 2290 C C . ALA A 1 293 ? -14.25 -8.359 11.141 1 85.94 293 ALA A C 1
ATOM 2292 O O . ALA A 1 293 ? -14.945 -8.039 12.109 1 85.94 293 ALA A O 1
ATOM 2293 N N . GLY A 1 294 ? -12.977 -8.477 11.242 1 83.5 294 GLY A N 1
ATOM 2294 C CA . GLY A 1 294 ? -12.305 -8.352 12.523 1 83.5 294 GLY A CA 1
ATOM 2295 C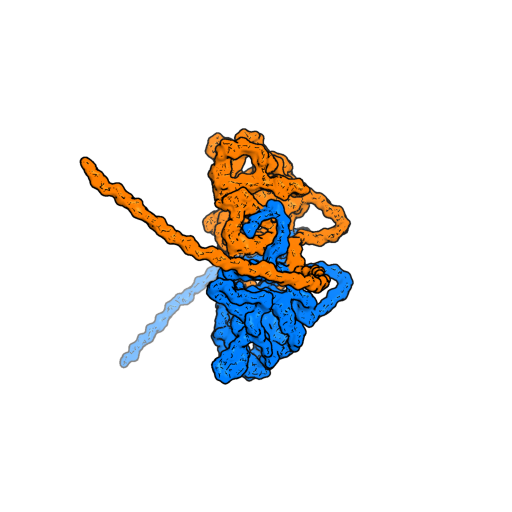 C . GLY A 1 294 ? -11.891 -6.926 12.844 1 83.5 294 GLY A C 1
ATOM 2296 O O . GLY A 1 294 ? -11.102 -6.695 13.758 1 83.5 294 GLY A O 1
ATOM 2297 N N . ILE A 1 295 ? -12.398 -6.031 12.078 1 88.81 295 ILE A N 1
ATOM 2298 C CA . ILE A 1 295 ? -12.062 -4.637 12.344 1 88.81 295 ILE A CA 1
ATOM 2299 C C . ILE A 1 295 ? -12.562 -4.25 13.742 1 88.81 295 ILE A C 1
ATOM 2301 O O . ILE A 1 295 ? -13.727 -4.473 14.078 1 88.81 295 ILE A O 1
ATOM 2305 N N . LYS A 1 296 ? -11.703 -3.766 14.547 1 90.38 296 LYS A N 1
ATOM 2306 C CA . LYS A 1 296 ? -12.055 -3.389 15.914 1 90.38 296 LYS A CA 1
ATOM 2307 C C . LYS A 1 296 ? -12.758 -2.035 15.945 1 90.38 296 LYS A C 1
ATOM 2309 O O . LYS A 1 296 ? -12.367 -1.109 15.227 1 90.38 296 LYS A O 1
ATOM 2314 N N . PRO A 1 297 ? -13.773 -2.031 16.75 1 91.12 297 PRO A N 1
ATOM 2315 C CA . PRO A 1 297 ? -14.383 -0.708 16.906 1 91.12 297 PRO A CA 1
ATOM 2316 C C . PRO A 1 297 ? -13.391 0.338 17.422 1 91.12 297 PRO A C 1
ATOM 2318 O O . PRO A 1 297 ? -12.5 0.016 18.219 1 91.12 297 PRO A O 1
ATOM 2321 N N . SER A 1 298 ? -13.57 1.521 16.938 1 94 298 SER A N 1
ATOM 2322 C CA . SER A 1 298 ? -12.672 2.613 17.312 1 94 298 SER A CA 1
ATOM 2323 C C . SER A 1 298 ? -13.367 3.965 17.172 1 94 298 SER A C 1
ATOM 2325 O O . SER A 1 298 ? -14.281 4.121 16.375 1 94 298 SER A O 1
ATOM 2327 N N . LYS A 1 299 ? -12.93 4.898 18.016 1 93.81 299 LYS A N 1
ATOM 2328 C CA . LYS A 1 299 ? -13.43 6.266 17.875 1 93.81 299 LYS A CA 1
ATOM 2329 C C . LYS A 1 299 ? -12.852 6.949 16.641 1 93.81 299 LYS A C 1
ATOM 2331 O O . LYS A 1 299 ? -13.328 8.008 16.234 1 93.81 299 LYS A O 1
ATOM 2336 N N . LEU A 1 300 ? -11.852 6.336 16.062 1 95.56 300 LEU A N 1
ATOM 2337 C CA . LEU A 1 300 ? -11.117 6.973 14.969 1 95.56 300 LEU A CA 1
ATOM 2338 C C . LEU A 1 300 ? -11.852 6.793 13.648 1 95.56 300 LEU A C 1
ATOM 2340 O O . LEU A 1 300 ? -11.578 7.508 12.68 1 95.56 300 LEU A O 1
ATOM 2344 N N . TYR A 1 301 ? -12.727 5.812 13.609 1 95.94 301 TYR A N 1
ATOM 2345 C CA . TYR A 1 301 ? -13.375 5.562 12.328 1 95.94 301 TYR A CA 1
ATOM 2346 C C . TYR A 1 301 ? -14.758 4.957 12.523 1 95.94 301 TYR A C 1
ATOM 2348 O O . TYR A 1 301 ? -15.047 4.379 13.57 1 95.94 301 TYR A O 1
ATOM 2356 N N . HIS A 1 302 ? -15.594 5.164 11.555 1 92.69 302 HIS A N 1
ATOM 2357 C CA . HIS A 1 302 ? -16.891 4.527 11.375 1 92.69 302 HIS A CA 1
ATOM 2358 C C . HIS A 1 302 ? -17.156 4.227 9.898 1 92.69 302 HIS A C 1
ATOM 2360 O O . HIS A 1 302 ? -17.031 5.109 9.047 1 92.69 302 HIS A O 1
ATOM 2366 N N . LEU A 1 303 ? -17.297 3.004 9.602 1 90.25 303 LEU A N 1
ATOM 2367 C CA . LEU A 1 303 ? -17.594 2.564 8.242 1 90.25 303 LEU A CA 1
ATOM 2368 C C . LEU A 1 303 ? -19.016 2.029 8.141 1 90.25 303 LEU A C 1
ATOM 2370 O O . LEU A 1 303 ? -19.578 1.531 9.125 1 90.25 303 LEU A O 1
ATOM 2374 N N . PRO A 1 304 ? -19.625 2.254 6.973 1 85.88 304 PRO A N 1
ATOM 2375 C CA . PRO A 1 304 ? -21 1.767 6.844 1 85.88 304 PRO A CA 1
ATOM 2376 C C . PRO A 1 304 ? -21.094 0.246 6.938 1 85.88 304 PRO A C 1
ATOM 2378 O O . PRO A 1 304 ? -20.109 -0.456 6.68 1 85.88 304 PRO A O 1
ATOM 2381 N N . MET B 1 1 ? -83.562 22.047 -14.164 1 19.95 1 MET B N 1
ATOM 2382 C CA . MET B 1 1 ? -84.5 21.016 -13.719 1 19.95 1 MET B CA 1
ATOM 2383 C C . MET B 1 1 ? -83.812 19.766 -13.258 1 19.95 1 MET B C 1
ATOM 2385 O O . MET B 1 1 ? -82.562 19.641 -13.469 1 19.95 1 MET B O 1
ATOM 2389 N N . THR B 1 2 ? -84.062 18.609 -13.836 1 19.08 2 THR B N 1
ATOM 2390 C CA . THR B 1 2 ? -84.5 17.344 -13.273 1 19.08 2 THR B CA 1
ATOM 2391 C C . THR B 1 2 ? -83.375 16.391 -13.016 1 19.08 2 THR B C 1
ATOM 2393 O O . THR B 1 2 ? -83.375 15.672 -12.016 1 19.08 2 THR B O 1
ATOM 2396 N N . MET B 1 3 ? -82.438 16.125 -13.961 1 18.34 3 MET B N 1
ATOM 2397 C CA . MET B 1 3 ? -82.375 14.68 -14.117 1 18.34 3 MET B CA 1
ATOM 2398 C C . MET B 1 3 ? -81.688 14.023 -12.945 1 18.34 3 MET B C 1
ATOM 2400 O O . MET B 1 3 ? -80.938 14.688 -12.211 1 18.34 3 MET B O 1
ATOM 2404 N N . MET B 1 4 ? -80.938 12.891 -13.227 1 18.7 4 MET B N 1
ATOM 2405 C CA . MET B 1 4 ? -80.938 11.477 -12.875 1 18.7 4 MET B CA 1
ATOM 2406 C C . MET B 1 4 ? -79.938 11.164 -11.805 1 18.7 4 MET B C 1
ATOM 2408 O O . MET B 1 4 ? -78.75 11.453 -11.977 1 18.7 4 MET B O 1
ATOM 2412 N N . LYS B 1 5 ? -80.188 10.797 -10.508 1 21.27 5 LYS B N 1
ATOM 2413 C CA . LYS B 1 5 ? -79.812 10.336 -9.195 1 21.27 5 LYS B CA 1
ATOM 2414 C C . LYS B 1 5 ? -79.188 8.922 -9.266 1 21.27 5 LYS B C 1
ATOM 2416 O O . LYS B 1 5 ? -79.938 7.941 -9.242 1 21.27 5 LYS B O 1
ATOM 2421 N N . ALA B 1 6 ? -78.25 8.695 -10.266 1 20.27 6 ALA B N 1
ATOM 2422 C CA . ALA B 1 6 ? -78.125 7.254 -10.477 1 20.27 6 ALA B CA 1
ATOM 2423 C C . ALA B 1 6 ? -77.812 6.527 -9.164 1 20.27 6 ALA B C 1
ATOM 2425 O O . ALA B 1 6 ? -77.062 6.996 -8.352 1 20.27 6 ALA B O 1
ATOM 2426 N N . PRO B 1 7 ? -78.375 5.234 -8.984 1 20.84 7 PRO B N 1
ATOM 2427 C CA . PRO B 1 7 ? -78.75 4.289 -7.949 1 20.84 7 PRO B CA 1
ATOM 2428 C C . PRO B 1 7 ? -77.562 3.607 -7.27 1 20.84 7 PRO B C 1
ATOM 2430 O O . PRO B 1 7 ? -77.5 3.568 -6.039 1 20.84 7 PRO B O 1
ATOM 2433 N N . THR B 1 8 ? -76.812 2.678 -7.953 1 18.94 8 THR B N 1
ATOM 2434 C CA . THR B 1 8 ? -77 1.253 -7.703 1 18.94 8 THR B CA 1
ATOM 2435 C C . THR B 1 8 ? -76.062 0.761 -6.637 1 18.94 8 THR B C 1
ATOM 2437 O O . THR B 1 8 ? -75 1.389 -6.395 1 18.94 8 THR B O 1
ATOM 2440 N N . SER B 1 9 ? -76.062 -0.589 -6.238 1 19.64 9 SER B N 1
ATOM 2441 C CA . SER B 1 9 ? -76.188 -1.644 -5.234 1 19.64 9 SER B CA 1
ATOM 2442 C C . SER B 1 9 ? -74.812 -2.357 -5.086 1 19.64 9 SER B C 1
ATOM 2444 O O . SER B 1 9 ? -74.75 -3.395 -4.426 1 19.64 9 SER B O 1
ATOM 2446 N N . THR B 1 10 ? -73.625 -1.786 -5.418 1 19.86 10 THR B N 1
ATOM 2447 C CA . THR B 1 10 ? -72.688 -2.875 -5.734 1 19.86 10 THR B CA 1
ATOM 2448 C C . THR B 1 10 ? -72.562 -3.807 -4.539 1 19.86 10 THR B C 1
ATOM 2450 O O . THR B 1 10 ? -72.312 -3.352 -3.422 1 19.86 10 THR B O 1
ATOM 2453 N N . SER B 1 11 ? -72.562 -5.176 -4.758 1 17.28 11 SER B N 1
ATOM 2454 C CA . SER B 1 11 ? -72.75 -6.516 -4.219 1 17.28 11 SER B CA 1
ATOM 2455 C C . SER B 1 11 ? -71.688 -6.895 -3.221 1 17.28 11 SER B C 1
ATOM 2457 O O . SER B 1 11 ? -72 -7.258 -2.08 1 17.28 11 SER B O 1
ATOM 2459 N N . TYR B 1 12 ? -70.688 -7.797 -3.635 1 17.66 12 TYR B N 1
ATOM 2460 C CA . TYR B 1 12 ? -70.625 -9.219 -3.301 1 17.66 12 TYR B CA 1
ATOM 2461 C C . TYR B 1 12 ? -69.812 -9.453 -2.033 1 17.66 12 TYR B C 1
ATOM 2463 O O . TYR B 1 12 ? -68.938 -8.641 -1.683 1 17.66 12 TYR B O 1
ATOM 2471 N N . LEU B 1 13 ? -69.875 -10.703 -1.396 1 17.38 13 LEU B N 1
ATOM 2472 C CA . LEU B 1 13 ? -70 -11.594 -0.247 1 17.38 13 LEU B CA 1
ATOM 2473 C C . LEU B 1 13 ? -68.625 -12.102 0.194 1 17.38 13 LEU B C 1
ATOM 2475 O O . LEU B 1 13 ? -68.312 -12.156 1.392 1 17.38 13 LEU B O 1
ATOM 2479 N N . ILE B 1 14 ? -67.75 -12.711 -0.746 1 18.41 14 ILE B N 1
ATOM 2480 C CA . ILE B 1 14 ? -67.562 -14.117 -0.426 1 18.41 14 ILE B CA 1
ATOM 2481 C C . ILE B 1 14 ? -66.625 -14.242 0.79 1 18.41 14 ILE B C 1
ATOM 2483 O O . ILE B 1 14 ? -65.875 -13.312 1.12 1 18.41 14 ILE B O 1
ATOM 2487 N N . LEU B 1 15 ? -65.562 -15.242 0.67 1 17.83 15 LEU B N 1
ATOM 2488 C CA . LEU B 1 15 ? -65.25 -16.547 1.236 1 17.83 15 LEU B CA 1
ATOM 2489 C C . LEU B 1 15 ? -64.125 -16.438 2.299 1 17.83 15 LEU B C 1
ATOM 2491 O O . LEU B 1 15 ? -63.156 -15.727 2.102 1 17.83 15 LEU B O 1
ATOM 2495 N N . ALA B 1 16 ? -64.312 -16.969 3.514 1 19.94 16 ALA B N 1
ATOM 2496 C CA . ALA B 1 16 ? -63.875 -17.109 4.91 1 19.94 16 ALA B CA 1
ATOM 2497 C C . ALA B 1 16 ? -62.625 -17.953 5.031 1 19.94 16 ALA B C 1
ATOM 2499 O O . ALA B 1 16 ? -62.062 -18.109 6.121 1 19.94 16 ALA B O 1
ATOM 2500 N N . PRO B 1 17 ? -62.094 -18.656 3.887 1 18.28 17 PRO B N 1
ATOM 2501 C CA . PRO B 1 17 ? -61.688 -19.953 4.453 1 18.28 17 PRO B CA 1
ATOM 2502 C C . PRO B 1 17 ? -60.625 -19.828 5.543 1 18.28 17 PRO B C 1
ATOM 2504 O O . PRO B 1 17 ? -60.812 -20.359 6.645 1 18.28 17 PRO B O 1
ATOM 2507 N N . VAL B 1 18 ? -59.312 -20.297 5.199 1 19.38 18 VAL B N 1
ATOM 2508 C CA . VAL B 1 18 ? -58.594 -21.5 5.617 1 19.38 18 VAL B CA 1
ATOM 2509 C C . VAL B 1 18 ? -57.688 -21.188 6.805 1 19.38 18 VAL B C 1
ATOM 2511 O O . VAL B 1 18 ? -56.906 -20.234 6.754 1 19.38 18 VAL B O 1
ATOM 2514 N N . ALA B 1 19 ? -57.812 -21.891 7.965 1 20.08 19 ALA B N 1
ATOM 2515 C CA . ALA B 1 19 ? -57.406 -22.188 9.336 1 20.08 19 ALA B CA 1
ATOM 2516 C C . ALA B 1 19 ? -55.969 -22.703 9.398 1 20.08 19 ALA B C 1
ATOM 2518 O O . ALA B 1 19 ? -55.5 -23.078 10.469 1 20.08 19 ALA B O 1
ATOM 2519 N N . ILE B 1 20 ? -55.125 -22.703 8.297 1 20.17 20 ILE B N 1
ATOM 2520 C CA . ILE B 1 20 ? -54.156 -23.766 8.422 1 20.17 20 ILE B CA 1
ATOM 2521 C C . ILE B 1 20 ? -53.375 -23.625 9.727 1 20.17 20 ILE B C 1
ATOM 2523 O O . ILE B 1 20 ? -53.031 -22.5 10.117 1 20.17 20 ILE B O 1
ATOM 2527 N N . LEU B 1 21 ? -52.812 -24.812 10.227 1 19 21 LEU B N 1
ATOM 2528 C CA . LEU B 1 21 ? -52.344 -25.672 11.297 1 19 21 LEU B CA 1
ATOM 2529 C C . LEU B 1 21 ? -50.969 -25.203 11.797 1 19 21 LEU B C 1
ATOM 2531 O O . LEU B 1 21 ? -50.031 -25.047 11.008 1 19 21 LEU B O 1
ATOM 2535 N N . LEU B 1 22 ? -50.844 -24.797 13.094 1 20.36 22 LEU B N 1
ATOM 2536 C CA . LEU B 1 22 ? -49.906 -24.328 14.125 1 20.36 22 LEU B CA 1
ATOM 2537 C C . LEU B 1 22 ? -48.844 -25.375 14.398 1 20.36 22 LEU B C 1
ATOM 2539 O O . LEU B 1 22 ? -48.094 -25.266 15.375 1 20.36 22 LEU B O 1
ATOM 2543 N N . LEU B 1 23 ? -48.719 -26.438 13.43 1 18.28 23 LEU B N 1
ATOM 2544 C CA . LEU B 1 23 ? -48.156 -27.578 14.164 1 18.28 23 LEU B CA 1
ATOM 2545 C C . LEU B 1 23 ? -46.844 -27.188 14.828 1 18.28 23 LEU B C 1
ATOM 2547 O O . LEU B 1 23 ? -46.188 -26.234 14.406 1 18.28 23 LEU B O 1
ATOM 2551 N N . LEU B 1 24 ? -46.031 -28.281 15.195 1 19.2 24 LEU B N 1
ATOM 2552 C CA . LEU B 1 24 ? -45.469 -29 16.328 1 19.2 24 LEU B CA 1
ATOM 2553 C C . LEU B 1 24 ? -44 -28.719 16.469 1 19.2 24 LEU B C 1
ATOM 2555 O O . LEU B 1 24 ? -43.375 -29.047 17.5 1 19.2 24 LEU B O 1
ATOM 2559 N N . PHE B 1 25 ? -43.219 -28.375 15.398 1 19.5 25 PHE B N 1
ATOM 2560 C CA . PHE B 1 25 ? -42 -29.188 15.469 1 19.5 25 PHE B CA 1
ATOM 2561 C C . PHE B 1 25 ? -41.125 -28.766 16.641 1 19.5 25 PHE B C 1
ATOM 2563 O O . PHE B 1 25 ? -40.656 -27.625 16.688 1 19.5 25 PHE B O 1
ATOM 2570 N N . LEU B 1 26 ? -41.188 -29.438 17.75 1 19.55 26 LEU B N 1
ATOM 2571 C CA . LEU B 1 26 ? -40.562 -29.406 19.047 1 19.55 26 LEU B CA 1
ATOM 2572 C C . LEU B 1 26 ? -39.031 -29.609 18.922 1 19.55 26 LEU B C 1
ATOM 2574 O O . LEU B 1 26 ? -38.312 -29.547 19.922 1 19.55 26 LEU B O 1
ATOM 2578 N N . LEU B 1 27 ? -38.5 -30.312 17.875 1 20.92 27 LEU B N 1
ATOM 2579 C CA . LEU B 1 27 ? -37.469 -31.203 18.391 1 20.92 27 LEU B CA 1
ATOM 2580 C C . LEU B 1 27 ? -36.375 -30.391 19.062 1 20.92 27 LEU B C 1
ATOM 2582 O O . LEU B 1 27 ? -36.031 -29.297 18.625 1 20.92 27 LEU B O 1
ATOM 2586 N N . SER B 1 28 ? -35.719 -30.953 20.156 1 19.25 28 SER B N 1
ATOM 2587 C CA . SER B 1 28 ? -34.906 -30.859 21.375 1 19.25 28 SER B CA 1
A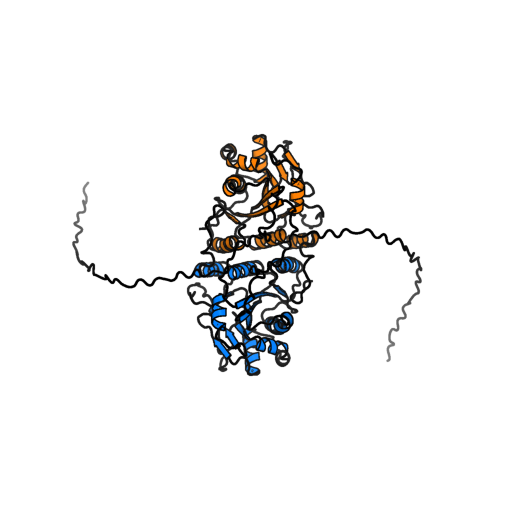TOM 2588 C C . SER B 1 28 ? -33.469 -30.516 21.062 1 19.25 28 SER B C 1
ATOM 2590 O O . SER B 1 28 ? -32.812 -29.781 21.812 1 19.25 28 SER B O 1
ATOM 2592 N N . SER B 1 29 ? -32.75 -31.453 20.297 1 19.42 29 SER B N 1
ATOM 2593 C CA . SER B 1 29 ? -31.609 -32.094 20.969 1 19.42 29 SER B CA 1
ATOM 2594 C C . SER B 1 29 ? -30.484 -31.125 21.219 1 19.42 29 SER B C 1
ATOM 2596 O O . SER B 1 29 ? -30.047 -30.953 22.359 1 19.42 29 SER B O 1
ATOM 2598 N N . LEU B 1 30 ? -29.062 -31.578 20.734 1 21.03 30 LEU B N 1
ATOM 2599 C CA . LEU B 1 30 ? -27.75 -31.938 21.25 1 21.03 30 LEU B CA 1
ATOM 2600 C C . LEU B 1 30 ? -26.844 -30.719 21.312 1 21.03 30 LEU B C 1
ATOM 2602 O O . LEU B 1 30 ? -26.891 -29.859 20.422 1 21.03 30 LEU B O 1
ATOM 2606 N N . ASN B 1 31 ? -26.141 -30.578 22.453 1 20.88 31 ASN B N 1
ATOM 2607 C CA . ASN B 1 31 ? -25.266 -29.703 23.234 1 20.88 31 ASN B CA 1
ATOM 2608 C C . ASN B 1 31 ? -23.922 -29.516 22.547 1 20.88 31 ASN B C 1
ATOM 2610 O O . ASN B 1 31 ? -22.922 -30.109 22.953 1 20.88 31 ASN B O 1
ATOM 2614 N N . ARG B 1 32 ? -23.734 -29.812 21.203 1 19.95 32 ARG B N 1
ATOM 2615 C CA . ARG B 1 32 ? -22.297 -29.922 20.938 1 19.95 32 ARG B CA 1
ATOM 2616 C C . ARG B 1 32 ? -21.562 -28.672 21.391 1 19.95 32 ARG B C 1
ATOM 2618 O O . ARG B 1 32 ? -21.938 -27.547 21.031 1 19.95 32 ARG B O 1
ATOM 2625 N N . THR B 1 33 ? -20.828 -28.844 22.406 1 22.14 33 THR B N 1
ATOM 2626 C CA . THR B 1 33 ? -19.844 -28 23.078 1 22.14 33 THR B CA 1
ATOM 2627 C C . THR B 1 33 ? -18.844 -27.438 22.078 1 22.14 33 THR B C 1
ATOM 2629 O O . THR B 1 33 ? -18.094 -28.188 21.453 1 22.14 33 THR B O 1
ATOM 2632 N N . GLY B 1 34 ? -19.328 -26.625 21.188 1 20.7 34 GLY B N 1
ATOM 2633 C CA . GLY B 1 34 ? -18.469 -26.047 20.156 1 20.7 34 GLY B CA 1
ATOM 2634 C C . GLY B 1 34 ? -17.203 -25.438 20.719 1 20.7 34 GLY B C 1
ATOM 2635 O O . GLY B 1 34 ? -17.25 -24.547 21.562 1 20.7 34 GLY B O 1
ATOM 2636 N N . ALA B 1 35 ? -16.047 -26.344 20.828 1 24.3 35 ALA B N 1
ATOM 2637 C CA . ALA B 1 35 ? -14.672 -26 21.125 1 24.3 35 ALA B CA 1
ATOM 2638 C C . ALA B 1 35 ? -14.234 -24.766 20.328 1 24.3 35 ALA B C 1
ATOM 2640 O O . ALA B 1 35 ? -14.258 -24.781 19.094 1 24.3 35 ALA B O 1
ATOM 2641 N N . GLY B 1 36 ? -14.578 -23.641 20.781 1 22.31 36 GLY B N 1
ATOM 2642 C CA . GLY B 1 36 ? -14.227 -22.328 20.297 1 22.31 36 GLY B CA 1
ATOM 2643 C C . GLY B 1 36 ? -12.742 -22.156 20.047 1 22.31 36 GLY B C 1
ATOM 2644 O O . GLY B 1 36 ? -11.984 -21.781 20.938 1 22.31 36 GLY B O 1
ATOM 2645 N N . GLY B 1 37 ? -12.156 -23.266 19.406 1 22.59 37 GLY B N 1
ATOM 2646 C CA . GLY B 1 37 ? -10.719 -23.062 19.25 1 22.59 37 GLY B CA 1
ATOM 2647 C C . GLY B 1 37 ? -10.383 -21.719 18.609 1 22.59 37 GLY B C 1
ATOM 2648 O O . GLY B 1 37 ? -11.023 -21.312 17.641 1 22.59 37 GLY B O 1
ATOM 2649 N N . GLY B 1 38 ? -9.898 -20.844 19.406 1 22.95 38 GLY B N 1
ATOM 2650 C CA . GLY B 1 38 ? -9.367 -19.516 19.141 1 22.95 38 GLY B CA 1
ATOM 2651 C C . GLY B 1 38 ? -8.344 -19.5 18.031 1 22.95 38 GLY B C 1
ATOM 2652 O O . GLY B 1 38 ? -7.258 -20.062 18.156 1 22.95 38 GLY B O 1
ATOM 2653 N N . SER B 1 39 ? -8.758 -19.828 16.812 1 25.11 39 SER B N 1
ATOM 2654 C CA . SER B 1 39 ? -7.875 -19.766 15.656 1 25.11 39 SER B CA 1
ATOM 2655 C C . SER B 1 39 ? -7.129 -18.438 15.609 1 25.11 39 SER B C 1
ATOM 2657 O O . SER B 1 39 ? -7.746 -17.375 15.664 1 25.11 39 SER B O 1
ATOM 2659 N N . ASP B 1 40 ? -5.945 -18.516 16.172 1 26.98 40 ASP B N 1
ATOM 2660 C CA . ASP B 1 40 ? -4.992 -17.406 16.141 1 26.98 40 ASP B CA 1
ATOM 2661 C C . ASP B 1 40 ? -4.789 -16.922 14.703 1 26.98 40 ASP B C 1
ATOM 2663 O O . ASP B 1 40 ? -4.262 -17.641 13.859 1 26.98 40 ASP B O 1
ATOM 2667 N N . GLY B 1 41 ? -5.723 -16.328 14.117 1 27.08 41 GLY B N 1
ATOM 2668 C CA . GLY B 1 41 ? -5.559 -15.602 12.875 1 27.08 41 GLY B CA 1
ATOM 2669 C C . GLY B 1 41 ? -4.199 -14.945 12.742 1 27.08 41 GLY B C 1
ATOM 2670 O O . GLY B 1 41 ? -3.5 -14.742 13.734 1 27.08 41 GLY B O 1
ATOM 2671 N N . LEU B 1 42 ? -3.633 -15.055 11.586 1 29.56 42 LEU B N 1
ATOM 2672 C CA . LEU B 1 42 ? -2.439 -14.281 11.258 1 29.56 42 LEU B CA 1
ATOM 2673 C C . LEU B 1 42 ? -2.527 -12.875 11.852 1 29.56 42 LEU B C 1
ATOM 2675 O O . LEU B 1 42 ? -3.416 -12.102 11.492 1 29.56 42 LEU B O 1
ATOM 2679 N N . GLY B 1 43 ? -2.443 -12.688 13.164 1 27.75 43 GLY B N 1
ATOM 2680 C CA . GLY B 1 43 ? -2.48 -11.469 13.961 1 27.75 43 GLY B CA 1
ATOM 2681 C C . GLY B 1 43 ? -1.949 -10.258 13.227 1 27.75 43 GLY B C 1
ATOM 2682 O O . GLY B 1 43 ? -0.75 -10.164 12.953 1 27.75 43 GLY B O 1
ATOM 2683 N N . VAL B 1 44 ? -2.629 -9.875 12.266 1 32.97 44 VAL B N 1
ATOM 2684 C CA . VAL B 1 44 ? -2.396 -8.578 11.648 1 32.97 44 VAL B CA 1
ATOM 2685 C C . VAL B 1 44 ? -2.311 -7.5 12.734 1 32.97 44 VAL B C 1
ATOM 2687 O O . VAL B 1 44 ? -3.33 -7.098 13.297 1 32.97 44 VAL B O 1
ATOM 2690 N N . LEU B 1 45 ? -1.514 -7.73 13.789 1 31.86 45 LEU B N 1
ATOM 2691 C CA . LEU B 1 45 ? -1.309 -6.641 14.734 1 31.86 45 LEU B CA 1
ATOM 2692 C C . LEU B 1 45 ? -0.975 -5.344 14.008 1 31.86 45 LEU B C 1
ATOM 2694 O O . LEU B 1 45 ? -0.389 -5.367 12.922 1 31.86 45 LEU B O 1
ATOM 2698 N N . CYS B 1 46 ? -1.952 -4.41 14.055 1 41.69 46 CYS B N 1
ATOM 2699 C CA . CYS B 1 46 ? -1.382 -3.08 13.875 1 41.69 46 CYS B CA 1
ATOM 2700 C C . CYS B 1 46 ? 0.109 -3.076 14.188 1 41.69 46 CYS B C 1
ATOM 2702 O O . CYS B 1 46 ? 0.505 -3.309 15.336 1 41.69 46 CYS B O 1
ATOM 2704 N N . ALA B 1 47 ? 0.809 -3.92 13.484 1 35.16 47 ALA B N 1
ATOM 2705 C CA . ALA B 1 47 ? 2.248 -3.928 13.727 1 35.16 47 ALA B CA 1
ATOM 2706 C C . ALA B 1 47 ? 2.697 -2.629 14.391 1 35.16 47 ALA B C 1
ATOM 2708 O O . ALA B 1 47 ? 2.594 -1.553 13.797 1 35.16 47 ALA B O 1
ATOM 2709 N N . ARG B 1 48 ? 2.377 -2.412 15.57 1 29.33 48 ARG B N 1
ATOM 2710 C CA . ARG B 1 48 ? 3.164 -1.365 16.219 1 29.33 48 ARG B CA 1
ATOM 2711 C C . ARG B 1 48 ? 4.582 -1.317 15.648 1 29.33 48 ARG B C 1
ATOM 2713 O O . ARG B 1 48 ? 5.32 -2.301 15.727 1 29.33 48 ARG B O 1
ATOM 2720 N N . ARG B 1 49 ? 4.793 -0.782 14.547 1 31.03 49 ARG B N 1
ATOM 2721 C CA . ARG B 1 49 ? 6.203 -0.421 14.633 1 31.03 49 ARG B CA 1
ATOM 2722 C C . ARG B 1 49 ? 6.613 -0.167 16.078 1 31.03 49 ARG B C 1
ATOM 2724 O O . ARG B 1 49 ? 6.578 0.973 16.547 1 31.03 49 ARG B O 1
ATOM 2731 N N . ALA B 1 50 ? 6.062 -0.966 17.047 1 25.53 50 ALA B N 1
ATOM 2732 C CA . ALA B 1 50 ? 6.766 -0.944 18.328 1 25.53 50 ALA B CA 1
ATOM 2733 C C . ALA B 1 50 ? 8.258 -1.192 18.141 1 25.53 50 ALA B C 1
ATOM 2735 O O . ALA B 1 50 ? 8.656 -2.242 17.625 1 25.53 50 ALA B O 1
ATOM 2736 N N . GLY B 1 51 ? 9.07 -0.335 17.922 1 29.23 51 GLY B N 1
ATOM 2737 C CA . GLY B 1 51 ? 10.383 -0.65 18.469 1 29.23 51 GLY B CA 1
ATOM 2738 C C . GLY B 1 51 ? 10.336 -1.678 19.578 1 29.23 51 GLY B C 1
ATOM 2739 O O . GLY B 1 51 ? 9.352 -1.757 20.312 1 29.23 51 GLY B O 1
ATOM 2740 N N . THR B 1 52 ? 10.68 -2.918 19.203 1 28.44 52 THR B N 1
ATOM 2741 C CA . THR B 1 52 ? 10.984 -3.814 20.312 1 28.44 52 THR B CA 1
ATOM 2742 C C . THR B 1 52 ? 11.164 -3.027 21.594 1 28.44 52 THR B C 1
ATOM 2744 O O . THR B 1 52 ? 12.195 -2.383 21.812 1 28.44 52 THR B O 1
ATOM 2747 N N . ARG B 1 53 ? 10.133 -2.43 22 1 27.92 53 ARG B N 1
ATOM 2748 C CA . ARG B 1 53 ? 10.383 -2.121 23.406 1 27.92 53 ARG B CA 1
ATOM 2749 C C . ARG B 1 53 ? 10.641 -3.391 24.203 1 27.92 53 ARG B C 1
ATOM 2751 O O . ARG B 1 53 ? 9.766 -4.254 24.312 1 27.92 53 ARG B O 1
ATOM 2758 N N . HIS B 1 54 ? 11.711 -4.066 24 1 29.8 54 HIS B N 1
ATOM 2759 C CA . HIS B 1 54 ? 12.086 -4.777 25.219 1 29.8 54 HIS B CA 1
ATOM 2760 C C . HIS B 1 54 ? 11.547 -4.066 26.469 1 29.8 54 HIS B C 1
ATOM 2762 O O . HIS B 1 54 ? 11.539 -2.836 26.531 1 29.8 54 HIS B O 1
ATOM 2768 N N . PRO B 1 55 ? 10.68 -4.641 27.188 1 34.75 55 PRO B N 1
ATOM 2769 C CA . PRO B 1 55 ? 10.484 -4.074 28.516 1 34.75 55 PRO B CA 1
ATOM 2770 C C . PRO B 1 55 ? 11.75 -3.432 29.078 1 34.75 55 PRO B C 1
ATOM 2772 O O . PRO B 1 55 ? 11.875 -3.25 30.297 1 34.75 55 PRO B O 1
ATOM 2775 N N . THR B 1 56 ? 12.93 -3.553 28.297 1 37.53 56 THR B N 1
ATOM 2776 C CA . THR B 1 56 ? 14 -3.141 29.188 1 37.53 56 THR B CA 1
ATOM 2777 C C . THR B 1 56 ? 13.633 -1.853 29.922 1 37.53 56 THR B C 1
ATOM 2779 O O . THR B 1 56 ? 13.688 -1.793 31.156 1 37.53 56 THR B O 1
ATOM 2782 N N . ALA B 1 57 ? 14.57 -0.795 29.672 1 38.31 57 ALA B N 1
ATOM 2783 C CA . ALA B 1 57 ? 14.797 0.488 30.328 1 38.31 57 ALA B CA 1
ATOM 2784 C C . ALA B 1 57 ? 13.609 1.426 30.125 1 38.31 57 ALA B C 1
ATOM 2786 O O . ALA B 1 57 ? 12.914 1.354 29.109 1 38.31 57 ALA B O 1
ATOM 2787 N N . GLU B 1 58 ? 12.945 2.082 31.016 1 44.53 58 GLU B N 1
ATOM 2788 C CA . GLU B 1 58 ? 11.984 3.182 31.094 1 44.53 58 GLU B CA 1
ATOM 2789 C C . GLU B 1 58 ? 11.992 3.998 29.797 1 44.53 58 GLU B C 1
ATOM 2791 O O . GLU B 1 58 ? 12.961 4.695 29.5 1 44.53 58 GLU B O 1
ATOM 2796 N N . ALA B 1 59 ? 11.555 3.467 28.656 1 56.62 59 ALA B N 1
ATOM 2797 C CA . ALA B 1 59 ? 11.516 4.258 27.422 1 56.62 59 ALA B CA 1
ATOM 2798 C C . ALA B 1 59 ? 11.289 5.734 27.734 1 56.62 59 ALA B C 1
ATOM 2800 O O . ALA B 1 59 ? 10.312 6.098 28.391 1 56.62 59 ALA B O 1
ATOM 2801 N N . ALA B 1 60 ? 12.328 6.516 27.703 1 72.12 60 ALA B N 1
ATOM 2802 C CA . ALA B 1 60 ? 12.359 7.938 28.031 1 72.12 60 ALA B CA 1
ATOM 2803 C C . ALA B 1 60 ? 11.219 8.688 27.359 1 72.12 60 ALA B C 1
ATOM 2805 O O . ALA B 1 60 ? 10.812 8.328 26.25 1 72.12 60 ALA B O 1
ATOM 2806 N N . GLU B 1 61 ? 10.297 9.336 28.047 1 86.44 61 GLU B N 1
ATOM 2807 C CA . GLU B 1 61 ? 9.242 10.219 27.547 1 86.44 61 GLU B CA 1
ATOM 2808 C C . GLU B 1 61 ? 9.734 11.062 26.375 1 86.44 61 GLU B C 1
ATOM 2810 O O . GLU B 1 61 ? 10.836 11.617 26.422 1 86.44 61 GLU B O 1
ATOM 2815 N N . PRO B 1 62 ? 8.977 11.008 25.25 1 91.88 62 PRO B N 1
ATOM 2816 C CA . PRO B 1 62 ? 9.406 11.82 24.109 1 91.88 62 PRO B CA 1
ATOM 2817 C C . PRO B 1 62 ? 9.523 13.305 24.453 1 91.88 62 PRO B C 1
ATOM 2819 O O . PRO B 1 62 ? 8.75 13.812 25.266 1 91.88 62 PRO B O 1
ATOM 2822 N N . GLU B 1 63 ? 10.484 13.906 23.828 1 93.62 63 GLU B N 1
ATOM 2823 C CA . GLU B 1 63 ? 10.688 15.344 24 1 93.62 63 GLU B CA 1
ATOM 2824 C C . GLU B 1 63 ? 9.531 16.141 23.391 1 93.62 63 GLU B C 1
ATOM 2826 O O . GLU B 1 63 ? 9.18 17.203 23.891 1 93.62 63 GLU B O 1
ATOM 2831 N N . LEU B 1 64 ? 9.016 15.617 22.375 1 96.19 64 LEU B N 1
ATOM 2832 C CA . LEU B 1 64 ? 7.973 16.266 21.594 1 96.19 64 LEU B CA 1
ATOM 2833 C C . LEU B 1 64 ? 7.059 15.242 20.938 1 96.19 64 LEU B C 1
ATOM 2835 O O . LEU B 1 64 ? 7.496 14.141 20.609 1 96.19 64 LE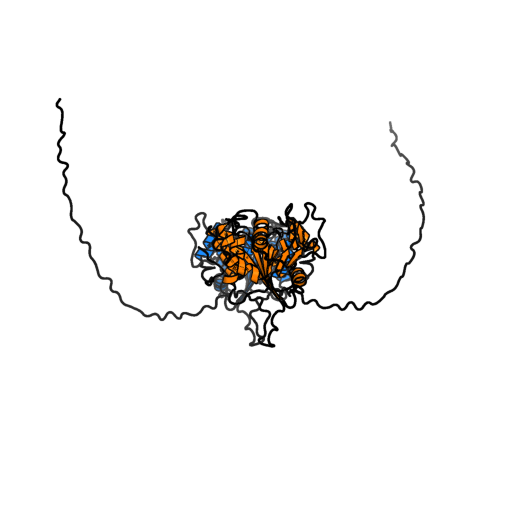U B O 1
ATOM 2839 N N . SER B 1 65 ? 5.738 15.625 20.859 1 98.38 65 SER B N 1
ATOM 2840 C CA . SER B 1 65 ? 4.789 14.758 20.156 1 98.38 65 SER B CA 1
ATOM 2841 C C . SER B 1 65 ? 4.008 15.531 19.109 1 98.38 65 SER B C 1
ATOM 2843 O O . SER B 1 65 ? 3.619 16.672 19.328 1 98.38 65 SER B O 1
ATOM 2845 N N . LEU B 1 66 ? 3.871 14.93 17.953 1 98.69 66 LEU B N 1
ATOM 2846 C CA . LEU B 1 66 ? 3.254 15.562 16.797 1 98.69 66 LEU B CA 1
ATOM 2847 C C . LEU B 1 66 ? 2.297 14.602 16.094 1 98.69 66 LEU B C 1
ATOM 2849 O O . LEU B 1 66 ? 2.67 13.477 15.766 1 98.69 66 LEU B O 1
ATOM 2853 N N . LEU B 1 67 ? 1.034 15.023 15.93 1 98.81 67 LEU B N 1
ATOM 2854 C CA . LEU B 1 67 ? 0.087 14.336 15.055 1 98.81 67 LEU B CA 1
ATOM 2855 C C . LEU B 1 67 ? 0.045 15 13.68 1 98.81 67 LEU B C 1
ATOM 2857 O O . LEU B 1 67 ? -0.21 16.203 13.57 1 98.81 67 LEU B O 1
ATOM 2861 N N . VAL B 1 68 ? 0.365 14.242 12.695 1 98.88 68 VAL B N 1
ATOM 2862 C CA . VAL B 1 68 ? 0.245 14.719 11.32 1 98.88 68 VAL B CA 1
ATOM 2863 C C . VAL B 1 68 ? -1.013 14.133 10.68 1 98.88 68 VAL B C 1
ATOM 2865 O O . VAL B 1 68 ? -1.087 12.93 10.43 1 98.88 68 VAL B O 1
ATOM 2868 N N . GLY B 1 69 ? -2.008 14.984 10.453 1 98.88 69 GLY B N 1
ATOM 2869 C CA . GLY B 1 69 ? -3.191 14.594 9.703 1 98.88 69 GLY B CA 1
ATOM 2870 C C . GLY B 1 69 ? -3.113 14.938 8.234 1 98.88 69 GLY B C 1
ATOM 2871 O O . GLY B 1 69 ? -2.996 16.109 7.867 1 98.88 69 GLY B O 1
ATOM 2872 N N . ILE B 1 70 ? -3.137 13.953 7.41 1 98.88 70 ILE B N 1
ATOM 2873 C CA . ILE B 1 70 ? -3.115 14.133 5.961 1 98.88 70 ILE B CA 1
ATOM 2874 C C . ILE B 1 70 ? -4.535 14.039 5.41 1 98.88 70 ILE B C 1
ATOM 2876 O O . ILE B 1 70 ? -5.117 12.953 5.355 1 98.88 70 ILE B O 1
ATOM 2880 N N . LEU B 1 71 ? -5.062 15.148 5.027 1 98.69 71 LEU B N 1
ATOM 2881 C CA . LEU B 1 71 ? -6.406 15.156 4.465 1 98.69 71 LEU B CA 1
ATOM 2882 C C . LEU B 1 71 ? -6.402 14.609 3.041 1 98.69 71 LEU B C 1
ATOM 2884 O O . LEU B 1 71 ? -5.641 15.078 2.193 1 98.69 71 LEU B O 1
ATOM 2888 N N . THR B 1 72 ? -7.176 13.578 2.824 1 98.25 72 THR B N 1
ATOM 2889 C CA . THR B 1 72 ? -7.23 12.859 1.555 1 98.25 72 THR B CA 1
ATOM 2890 C C . THR B 1 72 ? -8.633 12.32 1.298 1 98.25 72 THR B C 1
ATOM 2892 O O . THR B 1 72 ? -9.609 12.805 1.876 1 98.25 72 THR B O 1
ATOM 2895 N N . MET B 1 73 ? -8.773 11.531 0.208 1 97.62 73 MET B N 1
ATOM 2896 C CA . MET B 1 73 ? -10.062 10.945 -0.175 1 97.62 73 MET B CA 1
ATOM 2897 C C . MET B 1 73 ? -9.953 9.43 -0.279 1 97.62 73 MET B C 1
ATOM 2899 O O . MET B 1 73 ? -8.891 8.898 -0.593 1 97.62 73 MET B O 1
ATOM 2903 N N . PRO B 1 74 ? -11.078 8.758 -0.031 1 96.94 74 PRO B N 1
ATOM 2904 C CA . PRO B 1 74 ? -11.047 7.297 -0.097 1 96.94 74 PRO B CA 1
ATOM 2905 C C . PRO B 1 74 ? -10.586 6.777 -1.454 1 96.94 74 PRO B C 1
ATOM 2907 O O . PRO B 1 74 ? -9.867 5.773 -1.522 1 96.94 74 PRO B O 1
ATOM 2910 N N . LYS B 1 75 ? -10.828 7.426 -2.543 1 96.25 75 LYS B N 1
ATOM 2911 C CA . LYS B 1 75 ? -10.531 6.957 -3.893 1 96.25 75 LYS B CA 1
ATOM 2912 C C . LYS B 1 75 ? -9.055 7.129 -4.227 1 96.25 75 LYS B C 1
ATOM 2914 O O . LYS B 1 75 ? -8.57 6.594 -5.227 1 96.25 75 LYS B O 1
ATOM 2919 N N . ARG B 1 76 ? -8.336 7.801 -3.383 1 97.56 76 ARG B N 1
ATOM 2920 C CA . ARG B 1 76 ? -6.934 8.078 -3.678 1 97.56 76 ARG B CA 1
ATOM 2921 C C . ARG B 1 76 ? -6.012 7.094 -2.969 1 97.56 76 ARG B C 1
ATOM 2923 O O . ARG B 1 76 ? -5.031 7.492 -2.34 1 97.56 76 ARG B O 1
ATOM 2930 N N . ARG B 1 77 ? -6.301 5.871 -3.088 1 97.69 77 ARG B N 1
ATOM 2931 C CA . ARG B 1 77 ? -5.582 4.805 -2.402 1 97.69 77 ARG B CA 1
ATOM 2932 C C . ARG B 1 77 ? -4.121 4.766 -2.828 1 97.69 77 ARG B C 1
ATOM 2934 O O . ARG B 1 77 ? -3.225 4.656 -1.987 1 97.69 77 ARG B O 1
ATOM 2941 N N . GLU B 1 78 ? -3.883 4.77 -4.113 1 97.88 78 GLU B N 1
ATOM 2942 C CA . GLU B 1 78 ? -2.506 4.707 -4.598 1 97.88 78 GLU B CA 1
ATOM 2943 C C . GLU B 1 78 ? -1.663 5.836 -4.008 1 97.88 78 GLU B C 1
ATOM 2945 O O . GLU B 1 78 ? -0.523 5.617 -3.594 1 97.88 78 GLU B O 1
ATOM 2950 N N . ARG B 1 79 ? -2.244 7.004 -3.984 1 98.31 79 ARG B N 1
ATOM 2951 C CA . ARG B 1 79 ? -1.548 8.156 -3.43 1 98.31 79 ARG B CA 1
ATOM 2952 C C . ARG B 1 79 ? -1.226 7.945 -1.954 1 98.31 79 ARG B C 1
ATOM 2954 O O . ARG B 1 79 ? -0.107 8.211 -1.512 1 98.31 79 ARG B O 1
ATOM 2961 N N . ARG B 1 80 ? -2.16 7.441 -1.213 1 98.38 80 ARG B N 1
ATOM 2962 C CA . ARG B 1 80 ? -1.925 7.184 0.204 1 98.38 80 ARG B CA 1
ATOM 2963 C C . ARG B 1 80 ? -0.826 6.145 0.397 1 98.38 80 ARG B C 1
ATOM 2965 O O . ARG B 1 80 ? -0.012 6.258 1.316 1 98.38 80 ARG B O 1
ATOM 2972 N N . ASP B 1 81 ? -0.81 5.164 -0.451 1 98.19 81 ASP B N 1
ATOM 2973 C CA . ASP B 1 81 ? 0.243 4.156 -0.366 1 98.19 81 ASP B CA 1
ATOM 2974 C C . ASP B 1 81 ? 1.616 4.773 -0.617 1 98.19 81 ASP B C 1
ATOM 2976 O O . ASP B 1 81 ? 2.576 4.477 0.097 1 98.19 81 ASP B O 1
ATOM 2980 N N . ILE B 1 82 ? 1.746 5.652 -1.613 1 98.44 82 ILE B N 1
ATOM 2981 C CA . ILE B 1 82 ? 3.004 6.324 -1.929 1 98.44 82 ILE B CA 1
ATOM 2982 C C . ILE B 1 82 ? 3.436 7.191 -0.75 1 98.44 82 ILE B C 1
ATOM 2984 O O . ILE B 1 82 ? 4.586 7.125 -0.31 1 98.44 82 ILE B O 1
ATOM 2988 N N . VAL B 1 83 ? 2.518 7.945 -0.247 1 98.56 83 VAL B N 1
ATOM 2989 C CA . VAL B 1 83 ? 2.814 8.844 0.863 1 98.56 83 VAL B CA 1
ATOM 2990 C C . VAL B 1 83 ? 3.234 8.039 2.088 1 98.56 83 VAL B C 1
ATOM 2992 O O . VAL B 1 83 ? 4.223 8.359 2.748 1 98.56 83 VAL B O 1
ATOM 2995 N N . ARG B 1 84 ? 2.514 6.941 2.369 1 98 84 ARG B N 1
ATOM 2996 C CA . ARG B 1 84 ? 2.803 6.066 3.502 1 98 84 ARG B CA 1
ATOM 2997 C C . ARG B 1 84 ? 4.234 5.547 3.443 1 98 84 ARG B C 1
ATOM 2999 O O . ARG B 1 84 ? 4.977 5.641 4.422 1 98 84 ARG B O 1
ATOM 3006 N N . LEU B 1 85 ? 4.609 5.074 2.309 1 97.38 85 LEU B N 1
ATOM 3007 C CA . LEU B 1 85 ? 5.941 4.496 2.164 1 97.38 85 LEU B CA 1
ATOM 3008 C C . LEU B 1 85 ? 7.012 5.586 2.174 1 97.38 85 LEU B C 1
ATOM 3010 O O . LEU B 1 85 ? 8.07 5.414 2.779 1 97.38 85 LEU B O 1
ATOM 3014 N N . ALA B 1 86 ? 6.711 6.73 1.52 1 97.38 86 ALA B N 1
ATOM 3015 C CA . ALA B 1 86 ? 7.656 7.844 1.474 1 97.38 86 ALA B CA 1
ATOM 3016 C C . ALA B 1 86 ? 7.961 8.359 2.877 1 97.38 86 ALA B C 1
ATOM 3018 O O . ALA B 1 86 ? 9.109 8.703 3.184 1 97.38 86 ALA B O 1
ATOM 3019 N N . TYR B 1 87 ? 6.91 8.406 3.701 1 96.75 87 TYR B N 1
ATOM 3020 C CA . TYR B 1 87 ? 7.086 8.891 5.066 1 96.75 87 TYR B CA 1
ATOM 3021 C C . TYR B 1 87 ? 7.781 7.84 5.93 1 96.75 87 TYR B C 1
ATOM 3023 O O . TYR B 1 87 ? 8.68 8.164 6.707 1 96.75 87 TYR B O 1
ATOM 3031 N N . ALA B 1 88 ? 7.461 6.578 5.715 1 94.38 88 ALA B N 1
ATOM 3032 C CA . ALA B 1 88 ? 7.945 5.48 6.547 1 94.38 88 ALA B CA 1
ATOM 3033 C C . ALA B 1 88 ? 9.438 5.234 6.32 1 94.38 88 ALA B C 1
ATOM 3035 O O . ALA B 1 88 ? 10.141 4.801 7.23 1 94.38 88 ALA B O 1
ATOM 3036 N N . LEU B 1 89 ? 9.922 5.52 5.188 1 94.62 89 LEU B N 1
ATOM 3037 C CA . LEU B 1 89 ? 11.289 5.172 4.824 1 94.62 89 LEU B CA 1
ATOM 3038 C C . LEU B 1 89 ? 12.266 6.27 5.254 1 94.62 89 LEU B C 1
ATOM 3040 O O . LEU B 1 89 ? 13.477 6.113 5.121 1 94.62 89 LEU B O 1
ATOM 3044 N N . GLN B 1 90 ? 11.711 7.293 5.848 1 93.38 90 GLN B N 1
ATOM 3045 C CA . GLN B 1 90 ? 12.57 8.359 6.348 1 93.38 90 GLN B CA 1
ATOM 3046 C C . GLN B 1 90 ? 13.219 7.969 7.676 1 93.38 90 GLN B C 1
ATOM 3048 O O . GLN B 1 90 ? 12.672 7.148 8.414 1 93.38 90 GLN B O 1
ATOM 3053 N N . PRO B 1 91 ? 14.414 8.578 7.941 1 89.88 91 PRO B N 1
ATOM 3054 C CA . PRO B 1 91 ? 14.953 8.391 9.289 1 89.88 91 PRO B CA 1
ATOM 3055 C C . PRO B 1 91 ? 14 8.883 10.383 1 89.88 91 PRO B C 1
ATOM 3057 O O . PRO B 1 91 ? 13.281 9.867 10.18 1 89.88 91 PRO B O 1
ATOM 3060 N N . PRO B 1 92 ? 14.016 8.164 11.438 1 90.12 92 PRO B N 1
ATOM 3061 C CA . PRO B 1 92 ? 13.133 8.602 12.523 1 90.12 92 PRO B CA 1
ATOM 3062 C C . PRO B 1 92 ? 13.508 9.977 13.078 1 90.12 92 PRO B C 1
ATOM 3064 O O . PRO B 1 92 ? 14.688 10.352 13.047 1 90.12 92 PRO B O 1
ATOM 3067 N N . ALA B 1 93 ? 12.477 10.664 13.484 1 93.75 93 ALA B N 1
ATOM 3068 C CA . ALA B 1 93 ? 12.703 11.914 14.211 1 93.75 93 ALA B CA 1
ATOM 3069 C C . ALA B 1 93 ? 13.117 11.641 15.648 1 93.75 93 ALA B C 1
ATOM 3071 O O . ALA B 1 93 ? 12.273 11.414 16.516 1 93.75 93 ALA B O 1
ATOM 3072 N N . ALA B 1 94 ? 14.375 11.734 15.945 1 92.19 94 ALA B N 1
ATOM 3073 C CA . ALA B 1 94 ? 14.922 11.352 17.25 1 92.19 94 ALA B CA 1
ATOM 3074 C C . ALA B 1 94 ? 14.242 12.133 18.375 1 92.19 94 ALA B C 1
ATOM 3076 O O . ALA B 1 94 ? 14.055 13.344 18.266 1 92.19 94 ALA B O 1
ATOM 3077 N N . GLY B 1 95 ? 13.844 11.422 19.406 1 94 95 GLY B N 1
ATOM 3078 C CA . GLY B 1 95 ? 13.312 12.031 20.609 1 94 95 GLY B CA 1
ATOM 3079 C C . GLY B 1 95 ? 11.875 12.5 20.469 1 94 95 GLY B C 1
ATOM 3080 O O . GLY B 1 95 ? 11.336 13.156 21.359 1 94 95 GLY B O 1
ATOM 3081 N N . ALA B 1 96 ? 11.289 12.195 19.328 1 96.88 96 ALA B N 1
ATOM 3082 C CA . ALA B 1 96 ? 9.922 12.672 19.094 1 96.88 96 ALA B CA 1
ATOM 3083 C C . ALA B 1 96 ? 8.977 11.508 18.812 1 96.88 96 ALA B C 1
ATOM 3085 O O . ALA B 1 96 ? 9.367 10.508 18.219 1 96.88 96 ALA B O 1
ATOM 3086 N N . ARG B 1 97 ? 7.785 11.664 19.281 1 96.75 97 ARG B N 1
ATOM 3087 C CA . ARG B 1 97 ? 6.676 10.812 18.875 1 96.75 97 ARG B CA 1
ATOM 3088 C C . ARG B 1 97 ? 5.875 11.461 17.75 1 96.75 97 ARG B C 1
ATOM 3090 O O . ARG B 1 97 ? 5.273 12.516 17.938 1 96.75 97 ARG B O 1
ATOM 3097 N N . VAL B 1 98 ? 5.93 10.828 16.656 1 97.81 98 VAL B N 1
ATOM 3098 C CA . VAL B 1 98 ? 5.188 11.359 15.516 1 97.81 98 VAL B CA 1
ATOM 3099 C C . VAL B 1 98 ? 4.215 10.305 14.992 1 97.81 98 VAL B C 1
ATOM 3101 O O . VAL B 1 98 ? 4.617 9.18 14.672 1 97.81 98 VAL B O 1
ATOM 3104 N N . ASP B 1 99 ? 2.945 10.609 14.961 1 97.75 99 ASP B N 1
ATOM 3105 C CA . ASP B 1 99 ? 1.923 9.766 14.352 1 97.75 99 ASP B CA 1
ATOM 3106 C C . ASP B 1 99 ? 1.362 10.414 13.086 1 97.75 99 ASP B C 1
ATOM 3108 O O . ASP B 1 99 ? 0.994 11.586 13.094 1 97.75 99 ASP B O 1
ATOM 3112 N N . VAL B 1 100 ? 1.365 9.656 12.023 1 98.38 100 VAL B N 1
ATOM 3113 C CA . VAL B 1 100 ? 0.796 10.102 10.758 1 98.38 100 VAL B CA 1
ATOM 3114 C C . VAL B 1 100 ? -0.538 9.398 10.516 1 98.38 100 VAL B C 1
ATOM 3116 O O . VAL B 1 100 ? -0.632 8.172 10.633 1 98.38 100 VAL B O 1
ATOM 3119 N N . ARG B 1 101 ? -1.563 10.172 10.25 1 98.69 101 ARG B N 1
ATOM 3120 C CA . ARG B 1 101 ? -2.9 9.641 10 1 98.69 101 ARG B CA 1
ATOM 3121 C C . ARG B 1 101 ? -3.473 10.188 8.695 1 98.69 101 ARG B C 1
ATOM 3123 O O . ARG B 1 101 ? -3.34 11.375 8.406 1 98.69 101 ARG B O 1
ATOM 3130 N N . PHE B 1 102 ? -4.043 9.289 7.895 1 98.81 102 PHE B N 1
ATOM 3131 C CA . PHE B 1 102 ? -4.848 9.727 6.762 1 98.81 102 PHE B CA 1
ATOM 3132 C C . PHE B 1 102 ? -6.277 10.031 7.195 1 98.81 102 PHE B C 1
ATOM 3134 O O . PHE B 1 102 ? -6.895 9.234 7.91 1 98.81 102 PHE B O 1
ATOM 3141 N N . VAL B 1 103 ? -6.809 11.148 6.758 1 98.75 103 VAL B N 1
ATOM 3142 C CA . VAL B 1 103 ? -8.062 11.664 7.293 1 98.75 103 VAL B CA 1
ATOM 3143 C C . VAL B 1 103 ? -9.109 11.742 6.18 1 98.75 103 VAL B C 1
ATOM 3145 O O . VAL B 1 103 ? -8.875 12.375 5.148 1 98.75 103 VAL B O 1
ATOM 3148 N N . PHE B 1 104 ? -10.203 11.094 6.457 1 96.56 104 PHE B N 1
ATOM 3149 C CA . PHE B 1 104 ? -11.375 11.102 5.586 1 96.56 104 PHE B CA 1
ATOM 3150 C C . PHE B 1 104 ? -12.57 11.727 6.293 1 96.56 104 PHE B C 1
ATOM 3152 O O . PHE B 1 104 ? -12.602 11.797 7.523 1 96.56 104 PHE B O 1
ATOM 3159 N N . CYS B 1 105 ? -13.523 12.18 5.469 1 97.88 105 CYS B N 1
ATOM 3160 C CA . CYS B 1 105 ? -14.898 12.234 5.965 1 97.88 105 CYS B CA 1
ATOM 3161 C C . CYS B 1 105 ? -15.625 10.922 5.711 1 97.88 105 CYS B C 1
ATOM 3163 O O . CYS B 1 105 ? -15 9.914 5.367 1 97.88 105 CYS B O 1
ATOM 3165 N N . ASN B 1 106 ? -16.922 10.883 5.941 1 97.69 106 ASN B N 1
ATOM 3166 C CA . ASN B 1 106 ? -17.703 9.664 5.832 1 97.69 106 ASN B CA 1
ATOM 3167 C C . ASN B 1 106 ? -17.453 8.953 4.504 1 97.69 106 ASN B C 1
ATOM 3169 O O . ASN B 1 106 ? -17.516 9.57 3.441 1 97.69 106 ASN B O 1
ATOM 3173 N N . VAL B 1 107 ? -17.172 7.664 4.555 1 97.44 107 VAL B N 1
ATOM 3174 C CA . VAL B 1 107 ? -16.984 6.828 3.375 1 97.44 107 VAL B CA 1
ATOM 3175 C C . VAL B 1 107 ? -18.297 6.16 3.002 1 97.44 107 VAL B C 1
ATOM 3177 O O . VAL B 1 107 ? -18.656 5.125 3.564 1 97.44 107 VAL B O 1
ATOM 3180 N N . THR B 1 108 ? -18.938 6.656 2.006 1 96 108 THR B N 1
ATOM 3181 C CA . THR B 1 108 ? -20.312 6.242 1.741 1 96 108 THR B CA 1
ATOM 3182 C C . THR B 1 108 ? -20.359 5.18 0.645 1 96 108 THR B C 1
ATOM 3184 O O . THR B 1 108 ? -21.297 4.383 0.58 1 96 108 THR B O 1
ATOM 3187 N N . ASP B 1 109 ? -19.406 5.18 -0.281 1 96.75 109 ASP B N 1
ATOM 3188 C CA . ASP B 1 109 ? -19.344 4.156 -1.317 1 96.75 109 ASP B CA 1
ATOM 3189 C C . ASP B 1 109 ? -18.938 2.807 -0.731 1 96.75 109 ASP B C 1
ATOM 3191 O O . ASP B 1 109 ? -17.859 2.684 -0.134 1 96.75 109 ASP B O 1
ATOM 3195 N N . PRO B 1 110 ? -19.734 1.784 -0.88 1 96 110 PRO B N 1
ATOM 3196 C CA . PRO B 1 110 ? -19.438 0.501 -0.24 1 96 110 PRO B CA 1
ATOM 3197 C C . PRO B 1 110 ? -18.141 -0.125 -0.753 1 96 110 PRO B C 1
ATOM 3199 O O . PRO B 1 110 ? -17.453 -0.822 -0.005 1 96 110 PRO B O 1
ATOM 3202 N N . VAL B 1 111 ? -17.812 0.059 -2.01 1 97.5 111 VAL B N 1
ATOM 3203 C CA . VAL B 1 111 ? -16.562 -0.458 -2.562 1 97.5 111 VAL B CA 1
ATOM 3204 C C . VAL B 1 111 ? -15.383 0.207 -1.867 1 97.5 111 VAL B C 1
ATOM 3206 O O . VAL B 1 111 ? -14.469 -0.476 -1.385 1 97.5 111 VAL B O 1
ATOM 3209 N N . GLU B 1 112 ? -15.438 1.548 -1.754 1 97.62 112 GLU B N 1
ATOM 3210 C CA . GLU B 1 112 ? -14.375 2.283 -1.074 1 97.62 112 GLU B CA 1
ATOM 3211 C C . GLU B 1 112 ? -14.305 1.913 0.404 1 97.62 112 GLU B C 1
ATOM 3213 O O . GLU B 1 112 ? -13.219 1.826 0.978 1 97.62 112 GLU B O 1
ATOM 3218 N N . ALA B 1 113 ? -15.445 1.734 0.999 1 96.88 113 ALA B N 1
ATOM 3219 C CA . ALA B 1 113 ? -15.484 1.365 2.41 1 96.88 113 ALA B CA 1
ATOM 3220 C C . ALA B 1 113 ? -14.758 0.046 2.652 1 96.88 113 ALA B C 1
ATOM 3222 O O . ALA B 1 113 ? -14 -0.083 3.615 1 96.88 113 ALA B O 1
ATOM 3223 N N . ALA B 1 114 ? -14.977 -0.922 1.802 1 96.69 114 ALA B N 1
ATOM 3224 C CA . ALA B 1 114 ? -14.328 -2.223 1.937 1 96.69 114 ALA B CA 1
ATOM 3225 C C . ALA B 1 114 ? -12.812 -2.096 1.797 1 96.69 114 ALA B C 1
ATOM 3227 O O . ALA B 1 114 ? -12.062 -2.721 2.547 1 96.69 114 ALA B O 1
ATOM 3228 N N . LEU B 1 115 ? -12.398 -1.313 0.875 1 97.62 115 LEU B N 1
ATOM 3229 C CA . LEU B 1 115 ? -10.969 -1.167 0.615 1 97.62 115 LEU B CA 1
ATOM 3230 C C . LEU B 1 115 ? -10.297 -0.332 1.703 1 97.62 115 LEU B C 1
ATOM 3232 O O . LEU B 1 115 ? -9.156 -0.598 2.08 1 97.62 115 LEU B O 1
ATOM 3236 N N . VAL B 1 116 ? -10.961 0.673 2.229 1 97.69 116 VAL B N 1
ATOM 3237 C CA . VAL B 1 116 ? -10.453 1.47 3.34 1 97.69 116 VAL B CA 1
ATOM 3238 C C . VAL B 1 116 ? -10.344 0.601 4.59 1 97.69 116 VAL B C 1
ATOM 3240 O O . VAL B 1 116 ? -9.414 0.759 5.383 1 97.69 116 VAL B O 1
ATOM 3243 N N . ALA B 1 117 ? -11.297 -0.315 4.762 1 97.25 117 ALA B N 1
ATOM 3244 C CA . ALA B 1 117 ? -11.258 -1.233 5.898 1 97.25 117 ALA B CA 1
ATOM 3245 C C . ALA B 1 117 ? -9.969 -2.049 5.895 1 97.25 117 ALA B C 1
ATOM 3247 O O . ALA B 1 117 ? -9.406 -2.34 6.953 1 97.25 117 ALA B O 1
ATOM 3248 N N . LEU B 1 118 ? -9.453 -2.445 4.73 1 96.94 118 LEU B N 1
ATOM 3249 C CA . LEU B 1 118 ? -8.172 -3.129 4.641 1 96.94 118 LEU B CA 1
ATOM 3250 C C . LEU B 1 118 ? -7.059 -2.277 5.242 1 96.94 118 LEU B C 1
ATOM 3252 O O . LEU B 1 118 ? -6.234 -2.777 6.012 1 96.94 118 LEU B O 1
ATOM 3256 N N . GLU B 1 119 ? -7.078 -1.007 4.891 1 97.44 119 GLU B N 1
ATOM 3257 C CA . GLU B 1 119 ? -6.047 -0.089 5.367 1 97.44 119 GLU B CA 1
ATOM 3258 C C . GLU B 1 119 ? -6.148 0.115 6.875 1 97.44 119 GLU B C 1
ATOM 3260 O O . GLU B 1 119 ? -5.133 0.129 7.574 1 97.44 119 GLU B O 1
ATOM 3265 N N . ILE B 1 120 ? -7.395 0.256 7.348 1 97.44 120 ILE B N 1
ATOM 3266 C CA . ILE B 1 120 ? -7.609 0.438 8.781 1 97.44 120 ILE B CA 1
ATOM 3267 C C . ILE B 1 120 ? -7.051 -0.763 9.539 1 97.44 120 ILE B C 1
ATOM 3269 O O . ILE B 1 120 ? -6.309 -0.601 10.516 1 97.44 120 ILE B O 1
ATOM 3273 N N . MET B 1 121 ? -7.336 -1.901 9.062 1 95.75 121 MET B N 1
ATOM 3274 C CA . MET B 1 121 ? -6.98 -3.127 9.773 1 95.75 121 MET B CA 1
ATOM 3275 C C . MET B 1 121 ? -5.477 -3.375 9.711 1 95.75 121 MET B C 1
ATOM 3277 O O . MET B 1 121 ? -4.879 -3.85 10.672 1 95.75 121 MET B O 1
ATOM 3281 N N . HIS B 1 122 ? -4.902 -3.035 8.594 1 95.31 122 HIS B N 1
ATOM 3282 C CA . HIS B 1 122 ? -3.494 -3.377 8.414 1 95.31 122 HIS B CA 1
ATOM 3283 C C . HIS B 1 122 ? -2.586 -2.279 8.953 1 95.31 122 HIS B C 1
ATOM 3285 O O . HIS B 1 122 ? -1.598 -2.564 9.633 1 95.31 122 HIS B O 1
ATOM 3291 N N . HIS B 1 123 ? -2.904 -0.999 8.633 1 96.25 123 HIS B N 1
ATOM 3292 C CA . HIS B 1 123 ? -1.972 0.086 8.914 1 96.25 123 HIS B CA 1
ATOM 3293 C C . HIS B 1 123 ? -2.357 0.828 10.188 1 96.25 123 HIS B C 1
ATOM 3295 O O . HIS B 1 123 ? -1.519 1.492 10.797 1 96.25 123 HIS B O 1
ATOM 3301 N N . CYS B 1 124 ? -3.648 0.85 10.531 1 95.12 124 CYS B N 1
ATOM 3302 C CA . CYS B 1 124 ? -4.148 1.534 11.719 1 95.12 124 CYS B CA 1
ATOM 3303 C C . CYS B 1 124 ? -3.826 3.023 11.672 1 95.12 124 CYS B C 1
ATOM 3305 O O . CYS B 1 124 ? -3.457 3.617 12.68 1 95.12 124 CYS B O 1
ATOM 3307 N N . ASP B 1 125 ? -3.91 3.562 10.5 1 97.94 125 ASP B N 1
ATOM 3308 C CA . ASP B 1 125 ? -3.469 4.945 10.352 1 97.94 125 ASP B CA 1
ATOM 3309 C C . ASP B 1 125 ? -4.547 5.801 9.695 1 97.94 125 ASP B C 1
ATOM 3311 O O . ASP B 1 125 ? -4.238 6.738 8.953 1 97.94 125 ASP B O 1
ATOM 3315 N N . ILE B 1 126 ? -5.809 5.414 9.898 1 98.19 126 ILE B N 1
ATOM 3316 C CA . ILE B 1 126 ? -6.891 6.121 9.227 1 98.19 126 ILE B CA 1
ATOM 3317 C C . ILE B 1 126 ? -7.809 6.766 10.266 1 98.19 126 ILE B C 1
ATOM 3319 O O . ILE B 1 126 ? -8.125 6.156 11.289 1 98.19 126 ILE B O 1
ATOM 3323 N N . ILE B 1 127 ? -8.188 7.988 10.055 1 98.5 127 ILE B N 1
ATOM 3324 C CA . ILE B 1 127 ? -9.258 8.68 10.766 1 98.5 127 ILE B CA 1
ATOM 3325 C C . ILE B 1 127 ? -10.422 8.938 9.812 1 98.5 127 ILE B C 1
ATOM 3327 O O . ILE B 1 127 ? -10.234 9.477 8.719 1 98.5 127 ILE B O 1
ATOM 3331 N N . VAL B 1 128 ? -11.578 8.555 10.188 1 98.38 128 VAL B N 1
ATOM 3332 C CA . VAL B 1 128 ? -12.781 8.914 9.453 1 98.38 128 VAL B CA 1
ATOM 3333 C C . VAL B 1 128 ? -13.617 9.891 10.281 1 98.38 128 VAL B C 1
ATOM 3335 O O . VAL B 1 128 ? -14.211 9.508 11.289 1 98.38 128 VAL B O 1
ATOM 3338 N N . LEU B 1 129 ? -13.672 11.078 9.844 1 98.12 129 LEU B N 1
ATOM 3339 C CA . LEU B 1 129 ? -14.43 12.133 10.508 1 98.12 129 LEU B CA 1
ATOM 3340 C C . LEU B 1 129 ? -15.914 12.016 10.195 1 98.12 129 LEU B C 1
ATOM 3342 O O . LEU B 1 129 ? -16.297 11.422 9.18 1 98.12 129 LEU B O 1
ATOM 3346 N N . ASP B 1 130 ? -16.75 12.625 11.039 1 95.88 130 ASP B N 1
ATOM 3347 C CA . ASP B 1 130 ? -18.188 12.672 10.789 1 95.88 130 ASP B CA 1
ATOM 3348 C C . ASP B 1 130 ? -18.562 13.93 10 1 95.88 130 ASP B C 1
ATOM 3350 O O . ASP B 1 130 ? -19.062 14.898 10.562 1 95.88 130 ASP B O 1
ATOM 3354 N N . CYS B 1 131 ? -18.359 13.891 8.75 1 96.81 131 CYS B N 1
ATOM 3355 C CA . CYS B 1 131 ? -18.688 14.953 7.805 1 96.81 131 CYS B CA 1
ATOM 3356 C C . CYS B 1 131 ? -18.844 14.398 6.395 1 96.81 131 CYS B C 1
ATOM 3358 O O . CYS B 1 131 ? -18.5 13.242 6.137 1 96.81 131 CYS B O 1
ATOM 3360 N N . ALA B 1 132 ? -19.422 15.211 5.508 1 95.62 132 ALA B N 1
ATOM 3361 C CA . ALA B 1 132 ? -19.406 14.891 4.086 1 95.62 132 ALA B CA 1
ATOM 3362 C C . ALA B 1 132 ? -18.078 15.258 3.443 1 95.62 132 ALA B C 1
ATOM 3364 O O . ALA B 1 132 ? -17.453 16.266 3.811 1 95.62 132 ALA B O 1
ATOM 3365 N N . GLU B 1 133 ? -17.688 14.406 2.52 1 93.56 133 GLU B N 1
ATOM 3366 C CA . GLU B 1 133 ? -16.422 14.695 1.844 1 93.56 133 GLU B CA 1
ATOM 3367 C C . GLU B 1 133 ? -16.453 16.062 1.172 1 93.56 133 GLU B C 1
ATOM 3369 O O . GLU B 1 133 ? -17.453 16.438 0.554 1 93.56 133 GLU B O 1
ATOM 3374 N N . ASN B 1 134 ? -15.414 16.812 1.396 1 89.62 134 ASN B N 1
ATOM 3375 C CA . ASN B 1 134 ? -15.305 18.156 0.836 1 89.62 134 ASN B CA 1
ATOM 3376 C C . ASN B 1 134 ? -13.875 18.688 0.917 1 89.62 134 ASN B C 1
ATOM 3378 O O . ASN B 1 134 ? -13.039 18.125 1.622 1 89.62 134 ASN B O 1
ATOM 3382 N N . MET B 1 135 ? -13.602 19.734 0.137 1 86.69 135 MET B N 1
ATOM 3383 C CA . MET B 1 135 ? -12.312 20.406 0.23 1 86.69 135 MET B CA 1
ATOM 3384 C C . MET B 1 135 ? -12.422 21.688 1.059 1 86.69 135 MET B C 1
ATOM 3386 O O . MET B 1 135 ? -11.555 21.969 1.88 1 86.69 135 MET B O 1
ATOM 3390 N N . ASN B 1 136 ? -13.508 22.391 0.874 1 91.12 136 ASN B N 1
ATOM 3391 C CA . ASN B 1 136 ? -13.633 23.734 1.433 1 91.12 136 ASN B CA 1
ATOM 3392 C C . ASN B 1 136 ? -14.961 23.922 2.166 1 91.12 136 ASN B C 1
ATOM 3394 O O . ASN B 1 136 ? -15.438 25.047 2.324 1 91.12 136 ASN B O 1
ATOM 3398 N N . ASP B 1 137 ? -15.461 22.781 2.58 1 94.56 137 ASP B N 1
ATOM 3399 C CA . ASP B 1 137 ? -16.766 22.844 3.221 1 94.56 137 ASP B CA 1
ATOM 3400 C C . ASP B 1 137 ? -16.734 22.219 4.609 1 94.56 137 ASP B C 1
ATOM 3402 O O . ASP B 1 137 ? -17.578 21.375 4.941 1 94.56 137 ASP B O 1
ATOM 3406 N N . GLY B 1 138 ? -15.609 22.547 5.32 1 96.06 138 GLY B N 1
ATOM 3407 C CA . GLY B 1 138 ? -15.633 22.297 6.75 1 96.06 138 GLY B CA 1
ATOM 3408 C C . GLY B 1 138 ? -14.789 21.094 7.16 1 96.06 138 GLY B C 1
ATOM 3409 O O . GLY B 1 138 ? -14.68 20.781 8.344 1 96.06 138 GLY B O 1
ATOM 3410 N N . LYS B 1 139 ? -14.18 20.344 6.223 1 97.5 139 LYS B N 1
ATOM 3411 C CA . LYS B 1 139 ? -13.391 19.172 6.582 1 97.5 139 LYS B CA 1
ATOM 3412 C C . LYS B 1 139 ? -12.242 19.547 7.516 1 97.5 139 LYS B C 1
ATOM 3414 O O . LYS B 1 139 ? -11.969 18.828 8.484 1 97.5 139 LYS B O 1
ATOM 3419 N N . THR B 1 140 ? -11.594 20.672 7.242 1 98 140 THR B N 1
ATOM 3420 C CA . THR B 1 140 ? -10.484 21.109 8.086 1 98 140 THR B CA 1
ATOM 3421 C C . THR B 1 140 ? -10.984 21.438 9.492 1 98 140 THR B C 1
ATOM 3423 O O . THR B 1 140 ? -10.336 21.094 10.477 1 98 140 THR B O 1
ATOM 3426 N N . TYR B 1 141 ? -12.109 22.125 9.57 1 98.06 141 TYR B N 1
ATOM 3427 C CA . TYR B 1 141 ? -12.703 22.375 10.875 1 98.06 141 TYR B CA 1
ATOM 3428 C C . TYR B 1 141 ? -13.031 21.078 11.602 1 98.06 141 TYR B C 1
ATOM 3430 O O . TYR B 1 141 ? -12.75 20.938 12.789 1 98.06 141 TYR B O 1
ATOM 3438 N N . ALA B 1 142 ? -13.656 20.141 10.859 1 98.25 142 ALA B N 1
ATOM 3439 C CA . ALA B 1 142 ? -13.992 18.859 11.453 1 98.25 142 ALA B CA 1
ATOM 3440 C C . ALA B 1 142 ? -12.75 18.156 12 1 98.25 142 ALA B C 1
ATOM 3442 O O . ALA B 1 142 ? -12.797 17.547 13.078 1 98.25 142 ALA B O 1
ATOM 3443 N N . TYR B 1 143 ? -11.703 18.234 11.281 1 98.75 143 TYR B N 1
ATOM 3444 C CA . TYR B 1 143 ? -10.453 17.609 11.703 1 98.75 143 TYR B CA 1
ATOM 3445 C C . TYR B 1 143 ? -9.953 18.234 13.008 1 98.75 143 TYR B C 1
ATOM 3447 O O . TYR B 1 143 ? -9.883 17.547 14.039 1 98.75 143 TYR B O 1
ATOM 3455 N N . PHE B 1 144 ? -9.695 19.531 13.023 1 98.69 144 PHE B N 1
ATOM 3456 C CA . PHE B 1 144 ? -9.086 20.172 14.188 1 98.69 144 PHE B CA 1
ATOM 3457 C C . PHE B 1 144 ? -10.031 20.125 15.391 1 98.69 144 PHE B C 1
ATOM 3459 O O . PHE B 1 144 ? -9.578 20 16.531 1 98.69 144 PHE B O 1
ATOM 3466 N N . SER B 1 145 ? -11.305 20.188 15.156 1 98.12 145 SER B N 1
ATOM 3467 C CA . SER B 1 145 ? -12.25 20.188 16.266 1 98.12 145 SER B CA 1
ATOM 3468 C C . SER B 1 145 ? -12.422 18.781 16.844 1 98.12 145 SER B C 1
ATOM 3470 O O . SER B 1 145 ? -12.898 18.625 17.969 1 98.12 145 SER B O 1
ATOM 3472 N N . SER B 1 146 ? -12.047 17.719 16.062 1 98.31 146 SER B N 1
ATOM 3473 C CA . SER B 1 146 ? -12.258 16.344 16.531 1 98.31 146 SER B CA 1
ATOM 3474 C C . SER B 1 146 ? -11.016 15.805 17.234 1 98.31 146 SER B C 1
ATOM 3476 O O . SER B 1 146 ? -11.125 14.953 18.125 1 98.31 146 SER B O 1
ATOM 3478 N N . VAL B 1 147 ? -9.891 16.25 16.906 1 98.38 147 VAL B N 1
ATOM 3479 C CA . VAL B 1 147 ? -8.617 15.656 17.297 1 98.38 147 VAL B CA 1
ATOM 3480 C C . VAL B 1 147 ? -8.508 15.633 18.828 1 98.38 147 VAL B C 1
ATOM 3482 O O . VAL B 1 147 ? -8.109 14.625 19.406 1 98.38 147 VAL B O 1
ATOM 3485 N N . PRO B 1 148 ? -8.914 16.766 19.562 1 98.25 148 PRO B N 1
ATOM 3486 C CA . PRO B 1 148 ? -8.781 16.719 21.016 1 98.25 148 PRO B CA 1
ATOM 3487 C C . PRO B 1 148 ? -9.617 15.617 21.656 1 98.25 148 PRO B C 1
ATOM 3489 O O . PRO B 1 148 ? -9.195 15 22.641 1 98.25 148 PRO B O 1
ATOM 3492 N N . ARG B 1 149 ? -10.75 15.375 21.094 1 97.56 149 ARG B N 1
ATOM 3493 C CA . ARG B 1 149 ? -11.594 14.297 21.609 1 97.56 149 ARG B CA 1
ATOM 3494 C C . ARG B 1 149 ? -11.031 12.93 21.219 1 97.56 149 ARG B C 1
ATOM 3496 O O . AR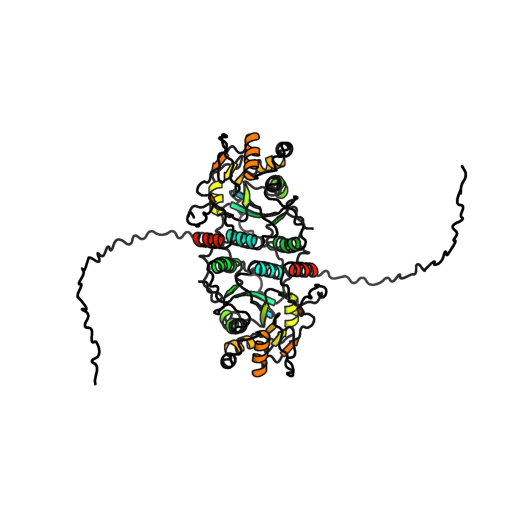G B 1 149 ? -10.969 12.023 22.047 1 97.56 149 ARG B O 1
ATOM 3503 N N . LEU B 1 150 ? -10.633 12.734 20.031 1 97.81 150 LEU B N 1
ATOM 3504 C CA . LEU B 1 150 ? -10.164 11.453 19.516 1 97.81 150 LEU B CA 1
ATOM 3505 C C . LEU B 1 150 ? -8.922 10.984 20.25 1 97.81 150 LEU B C 1
ATOM 3507 O O . LEU B 1 150 ? -8.734 9.781 20.469 1 97.81 150 LEU B O 1
ATOM 3511 N N . PHE B 1 151 ? -8.062 11.93 20.641 1 98 151 PHE B N 1
ATOM 3512 C CA . PHE B 1 151 ? -6.781 11.578 21.25 1 98 151 PHE B CA 1
ATOM 3513 C C . PHE B 1 151 ? -6.691 12.117 22.672 1 98 151 PHE B C 1
ATOM 3515 O O . PHE B 1 151 ? -5.605 12.453 23.156 1 98 151 PHE B O 1
ATOM 3522 N N . ALA B 1 152 ? -7.777 12.211 23.359 1 96.75 152 ALA B N 1
ATOM 3523 C CA . ALA B 1 152 ? -7.863 12.742 24.719 1 96.75 152 ALA B CA 1
ATOM 3524 C C . ALA B 1 152 ? -6.988 11.945 25.688 1 96.75 152 ALA B C 1
ATOM 3526 O O . ALA B 1 152 ? -6.41 12.5 26.625 1 96.75 152 ALA B O 1
ATOM 3527 N N . ALA B 1 153 ? -6.816 10.625 25.406 1 94.94 153 ALA B N 1
ATOM 3528 C CA . ALA B 1 153 ? -6.078 9.734 26.297 1 94.94 153 ALA B CA 1
ATOM 3529 C C . ALA B 1 153 ? -4.574 9.984 26.203 1 94.94 153 ALA B C 1
ATOM 3531 O O . ALA B 1 153 ? -3.838 9.781 27.172 1 94.94 153 ALA B O 1
ATOM 3532 N N . ALA B 1 154 ? -4.129 10.367 25.047 1 95.06 154 ALA B N 1
ATOM 3533 C CA . ALA B 1 154 ? -2.717 10.633 24.797 1 95.06 154 ALA B CA 1
ATOM 3534 C C . ALA B 1 154 ? -2.543 11.852 23.891 1 95.06 154 ALA B C 1
ATOM 3536 O O . ALA B 1 154 ? -2.203 11.703 22.719 1 95.06 154 ALA B O 1
ATOM 3537 N N . PRO B 1 155 ? -2.734 12.992 24.484 1 96.94 155 PRO B N 1
ATOM 3538 C CA . PRO B 1 155 ? -2.67 14.219 23.688 1 96.94 155 PRO B CA 1
ATOM 3539 C C . PRO B 1 155 ? -1.284 14.461 23.094 1 96.94 155 PRO B C 1
ATOM 3541 O O . PRO B 1 155 ? -0.305 13.852 23.531 1 96.94 155 PRO B O 1
ATOM 3544 N N . TYR B 1 156 ? -1.249 15.305 22.109 1 98.56 156 TYR B N 1
ATOM 3545 C CA . TYR B 1 156 ? -0.001 15.711 21.484 1 98.56 156 TYR B CA 1
ATOM 3546 C C . TYR B 1 156 ? 0.38 17.125 21.875 1 98.56 156 TYR B C 1
ATOM 3548 O O . TYR B 1 156 ? -0.412 17.844 22.5 1 98.56 156 TYR B O 1
ATOM 3556 N N . ASP B 1 157 ? 1.631 17.453 21.641 1 98.69 157 ASP B N 1
ATOM 3557 C CA . ASP B 1 157 ? 2.043 18.859 21.781 1 98.69 157 ASP B CA 1
ATOM 3558 C C . ASP B 1 157 ? 1.556 19.688 20.594 1 98.69 157 ASP B C 1
ATOM 3560 O O . ASP B 1 157 ? 1.147 20.828 20.75 1 98.69 157 ASP B O 1
ATOM 3564 N N . TYR B 1 158 ? 1.619 19.094 19.422 1 98.88 158 TYR B N 1
ATOM 3565 C CA . TYR B 1 158 ? 1.283 19.766 18.172 1 98.88 158 TYR B CA 1
ATOM 3566 C C . TYR B 1 158 ? 0.398 18.891 17.297 1 98.88 158 TYR B C 1
ATOM 3568 O O . TYR B 1 158 ? 0.457 17.672 17.375 1 98.88 158 TYR B O 1
ATOM 3576 N N . VAL B 1 159 ? -0.402 19.562 16.422 1 98.94 159 VAL B N 1
ATOM 3577 C CA . VAL B 1 159 ? -1.213 18.922 15.391 1 98.94 159 VAL B CA 1
ATOM 3578 C C . VAL B 1 159 ? -0.984 19.609 14.047 1 98.94 159 VAL B C 1
ATOM 3580 O O . VAL B 1 159 ? -1.069 20.828 13.945 1 98.94 159 VAL B O 1
ATOM 3583 N N . MET B 1 160 ? -0.699 18.812 13.086 1 98.88 160 MET B N 1
ATOM 3584 C CA . MET B 1 160 ? -0.523 19.328 11.727 1 98.88 160 MET B CA 1
ATOM 3585 C C . MET B 1 160 ? -1.667 18.891 10.82 1 98.88 160 MET B C 1
ATOM 3587 O O . MET B 1 160 ? -2.127 17.75 10.906 1 98.88 160 MET B O 1
ATOM 3591 N N . LYS B 1 161 ? -2.082 19.797 10.023 1 98.81 161 LYS B N 1
ATOM 3592 C CA . LYS B 1 161 ? -2.854 19.484 8.828 1 98.81 161 LYS B CA 1
ATOM 3593 C C . LYS B 1 161 ? -1.993 19.609 7.57 1 98.81 161 LYS B C 1
ATOM 3595 O O . LYS B 1 161 ? -1.282 20.594 7.395 1 98.81 161 LYS B O 1
ATOM 3600 N N . THR B 1 162 ? -2.008 18.641 6.75 1 98.69 162 THR B N 1
ATOM 3601 C CA . THR B 1 162 ? -1.426 18.719 5.414 1 98.69 162 THR B CA 1
ATOM 3602 C C . THR B 1 162 ? -2.242 17.891 4.422 1 98.69 162 THR B C 1
ATOM 3604 O O . THR B 1 162 ? -3.338 17.422 4.746 1 98.69 162 THR B O 1
ATOM 3607 N N . ASP B 1 163 ? -1.796 17.859 3.154 1 98.06 163 ASP B N 1
ATOM 3608 C CA . ASP B 1 163 ? -2.539 17.172 2.105 1 98.06 163 ASP B CA 1
ATOM 3609 C C . ASP B 1 163 ? -1.727 16.016 1.525 1 98.06 163 ASP B C 1
ATOM 3611 O O . ASP B 1 163 ? -0.54 15.875 1.826 1 98.06 163 ASP B O 1
ATOM 3615 N N . ASP B 1 164 ? -2.381 15.219 0.667 1 98.44 164 ASP B N 1
ATOM 3616 C CA . ASP B 1 164 ? -1.754 14 0.167 1 98.44 164 ASP B CA 1
ATOM 3617 C C . ASP B 1 164 ? -0.864 14.297 -1.038 1 98.44 164 ASP B C 1
ATOM 3619 O O . ASP B 1 164 ? -0.339 13.375 -1.668 1 98.44 164 ASP B O 1
ATOM 3623 N N . ASP B 1 165 ? -0.692 15.602 -1.393 1 98.69 165 ASP B N 1
ATOM 3624 C CA . ASP B 1 165 ? 0.237 15.977 -2.455 1 98.69 165 ASP B CA 1
ATOM 3625 C C . ASP B 1 165 ? 1.443 16.719 -1.891 1 98.69 165 ASP B C 1
ATOM 3627 O O . ASP B 1 165 ? 2.039 17.562 -2.576 1 98.69 165 ASP B O 1
ATOM 3631 N N . THR B 1 166 ? 1.76 16.438 -0.628 1 98.81 166 THR B N 1
ATOM 3632 C CA . THR B 1 166 ? 2.875 17.078 0.054 1 98.81 166 THR B CA 1
ATOM 3633 C C . THR B 1 166 ? 3.859 16.047 0.586 1 98.81 166 THR B C 1
ATOM 3635 O O . THR B 1 166 ? 3.469 15.117 1.31 1 98.81 166 THR B O 1
ATOM 3638 N N . TYR B 1 167 ? 5.141 16.125 0.178 1 98.81 167 TYR B N 1
ATOM 3639 C CA . TYR B 1 167 ? 6.215 15.367 0.811 1 98.81 167 TYR B CA 1
ATOM 3640 C C . TYR B 1 167 ? 6.766 16.109 2.023 1 98.81 167 TYR B C 1
ATOM 3642 O O . TYR B 1 167 ? 7.406 17.156 1.881 1 98.81 167 TYR B O 1
ATOM 3650 N N . LEU B 1 168 ? 6.484 15.594 3.143 1 98.75 168 LEU B N 1
ATOM 3651 C CA . LEU B 1 168 ? 6.93 16.156 4.41 1 98.75 168 LEU B CA 1
ATOM 3652 C C . LEU B 1 168 ? 8.188 15.453 4.914 1 98.75 168 LEU B C 1
ATOM 3654 O O . LEU B 1 168 ? 8.211 14.227 5.008 1 98.75 168 LEU B O 1
ATOM 3658 N N . ARG B 1 169 ? 9.219 16.141 5.137 1 98.38 169 ARG B N 1
ATOM 3659 C CA . ARG B 1 169 ? 10.367 15.609 5.863 1 98.38 169 ARG B CA 1
ATOM 3660 C C . ARG B 1 169 ? 10.164 15.734 7.371 1 98.38 169 ARG B C 1
ATOM 3662 O O . ARG B 1 169 ? 10.398 16.797 7.949 1 98.38 169 ARG B O 1
ATOM 3669 N N . VAL B 1 170 ? 9.781 14.695 7.945 1 97.94 170 VAL B N 1
ATOM 3670 C CA . VAL B 1 17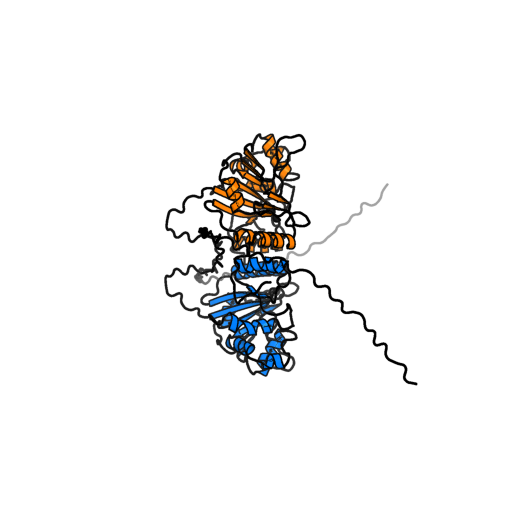0 ? 9.25 14.656 9.305 1 97.94 170 VAL B CA 1
ATOM 3671 C C . VAL B 1 170 ? 10.32 15.102 10.297 1 97.94 170 VAL B C 1
ATOM 3673 O O . VAL B 1 170 ? 10.062 15.938 11.164 1 97.94 170 VAL B O 1
ATOM 3676 N N . ALA B 1 171 ? 11.523 14.586 10.148 1 97.38 171 ALA B N 1
ATOM 3677 C CA . ALA B 1 171 ? 12.602 14.953 11.062 1 97.38 171 ALA B CA 1
ATOM 3678 C C . ALA B 1 171 ? 12.906 16.453 10.969 1 97.38 171 ALA B C 1
ATOM 3680 O O . ALA B 1 171 ? 13.211 17.094 11.977 1 97.38 171 ALA B O 1
ATOM 3681 N N . ALA B 1 172 ? 12.867 16.984 9.789 1 98.19 172 ALA B N 1
ATOM 3682 C CA . ALA B 1 172 ? 13.109 18.422 9.609 1 98.19 172 ALA B CA 1
ATOM 3683 C C . ALA B 1 172 ? 12.031 19.25 10.305 1 98.19 172 ALA B C 1
ATOM 3685 O O . ALA B 1 172 ? 12.336 20.25 10.953 1 98.19 172 ALA B O 1
ATOM 3686 N N . LEU B 1 173 ? 10.766 18.812 10.172 1 98.62 173 LEU B N 1
ATOM 3687 C CA . LEU B 1 173 ? 9.688 19.531 10.844 1 98.62 173 LEU B CA 1
ATOM 3688 C C . LEU B 1 173 ? 9.844 19.453 12.359 1 98.62 173 LEU B C 1
ATOM 3690 O O . LEU B 1 173 ? 9.664 20.453 13.055 1 98.62 173 LEU B O 1
ATOM 3694 N N . VAL B 1 174 ? 10.164 18.297 12.828 1 98.38 174 VAL B N 1
ATOM 3695 C CA . VAL B 1 174 ? 10.391 18.109 14.258 1 98.38 174 VAL B CA 1
ATOM 3696 C C . VAL B 1 174 ? 11.516 19.031 14.719 1 98.38 174 VAL B C 1
ATOM 3698 O O . VAL B 1 174 ? 11.43 19.656 15.781 1 98.38 174 VAL B O 1
ATOM 3701 N N . GLY B 1 175 ? 12.555 19.109 13.898 1 98.06 175 GLY B N 1
ATOM 3702 C CA . GLY B 1 175 ? 13.641 20.031 14.203 1 98.06 175 GLY B CA 1
ATOM 3703 C C . GLY B 1 175 ? 13.18 21.484 14.312 1 98.06 175 GLY B C 1
ATOM 3704 O O . GLY B 1 175 ? 13.68 22.234 15.148 1 98.06 175 GLY B O 1
ATOM 3705 N N . GLU B 1 176 ? 12.234 21.906 13.531 1 98.19 176 GLU B N 1
ATOM 3706 C CA . GLU B 1 176 ? 11.672 23.25 13.578 1 98.19 176 GLU B CA 1
ATOM 3707 C C . GLU B 1 176 ? 10.852 23.469 14.844 1 98.19 176 GLU B C 1
ATOM 3709 O O . GLU B 1 176 ? 10.844 24.578 15.398 1 98.19 176 GLU B O 1
ATOM 3714 N N . LEU B 1 177 ? 10.188 22.422 15.312 1 98.56 177 LEU B N 1
ATOM 3715 C CA . LEU B 1 177 ? 9.242 22.531 16.422 1 98.56 177 LEU B CA 1
ATOM 3716 C C . LEU B 1 177 ? 9.953 22.438 17.766 1 98.56 177 LEU B C 1
ATOM 3718 O O . LEU B 1 177 ? 9.492 22.984 18.75 1 98.56 177 LEU B O 1
ATOM 3722 N N . ARG B 1 178 ? 11.062 21.844 17.812 1 97.62 178 ARG B N 1
ATOM 3723 C CA . ARG B 1 178 ? 11.758 21.484 19.031 1 97.62 178 ARG B CA 1
ATOM 3724 C C . ARG B 1 178 ? 12.016 22.719 19.906 1 97.62 178 ARG B C 1
ATOM 3726 O O . ARG B 1 178 ? 11.711 22.719 21.094 1 97.62 178 ARG B O 1
ATOM 3733 N N . PRO B 1 179 ? 12.508 23.812 19.328 1 97.38 179 PRO B N 1
ATOM 3734 C CA . PRO B 1 179 ? 12.828 24.969 20.188 1 97.38 179 PRO B CA 1
ATOM 3735 C C . PRO B 1 179 ? 11.617 25.859 20.438 1 97.38 179 PRO B C 1
ATOM 3737 O O . PRO B 1 179 ? 11.734 26.875 21.141 1 97.38 179 PRO B O 1
ATOM 3740 N N . ARG B 1 180 ? 10.469 25.547 19.969 1 97.88 180 ARG B N 1
ATOM 3741 C CA . ARG B 1 180 ? 9.312 26.438 20.016 1 97.88 180 ARG B CA 1
ATOM 3742 C C . ARG B 1 180 ? 8.438 26.109 21.234 1 97.88 180 ARG B C 1
ATOM 3744 O O . ARG B 1 180 ? 8.492 25 21.766 1 97.88 180 ARG B O 1
ATOM 3751 N N . PRO B 1 181 ? 7.648 27.109 21.641 1 98.19 181 PRO B N 1
ATOM 3752 C CA . PRO B 1 181 ? 6.723 26.828 22.734 1 98.19 181 PRO B CA 1
ATOM 3753 C C . PRO B 1 181 ? 5.723 25.734 22.391 1 98.19 181 PRO B C 1
ATOM 3755 O O . PRO B 1 181 ? 5.5 25.438 21.219 1 98.19 181 PRO B O 1
ATOM 3758 N N . ARG B 1 182 ? 5.164 25.172 23.422 1 98.06 182 ARG B N 1
ATOM 3759 C CA . ARG B 1 182 ? 4.176 24.125 23.219 1 98.06 182 ARG B CA 1
ATOM 3760 C C . ARG B 1 182 ? 2.758 24.688 23.266 1 98.06 182 ARG B C 1
ATOM 3762 O O . ARG B 1 182 ? 1.783 23.938 23.25 1 98.06 182 ARG B O 1
ATOM 3769 N N . ASP B 1 183 ? 2.68 26.031 23.297 1 98.19 183 ASP B N 1
ATOM 3770 C CA . ASP B 1 183 ? 1.373 26.688 23.359 1 98.19 183 ASP B CA 1
ATOM 3771 C C . ASP B 1 183 ? 1.298 27.859 22.391 1 98.19 183 ASP B C 1
ATOM 3773 O O . ASP B 1 183 ? 2.312 28.5 22.109 1 98.19 183 ASP B O 1
ATOM 3777 N N . ASP B 1 184 ? 0.127 28.031 21.891 1 98.62 184 ASP B N 1
ATOM 3778 C CA . ASP B 1 184 ? -0.247 29.188 21.078 1 98.62 184 ASP B CA 1
ATOM 3779 C C . ASP B 1 184 ? 0.633 29.297 19.828 1 98.62 184 ASP B C 1
ATOM 3781 O O . ASP B 1 184 ? 0.987 30.406 19.406 1 98.62 184 ASP B O 1
ATOM 3785 N N . VAL B 1 185 ? 1.002 28.188 19.297 1 98.56 185 VAL B N 1
ATOM 3786 C CA . VAL B 1 185 ? 1.889 28.141 18.141 1 98.56 185 VAL B CA 1
ATOM 3787 C C . VAL B 1 185 ? 1.067 27.938 16.859 1 98.56 185 VAL B C 1
ATOM 3789 O O . VAL B 1 185 ? 0.152 27.109 16.828 1 98.56 185 VAL B O 1
ATOM 3792 N N . TYR B 1 186 ? 1.335 28.703 15.867 1 98.19 186 TYR B N 1
ATOM 3793 C CA . TYR B 1 186 ? 0.828 28.641 14.508 1 98.19 186 TYR B CA 1
ATOM 3794 C C . TYR B 1 186 ? 1.966 28.734 13.492 1 98.19 186 TYR B C 1
ATOM 3796 O O . TYR B 1 186 ? 2.578 29.797 13.344 1 98.19 186 TYR B O 1
ATOM 3804 N N . LEU B 1 187 ? 2.303 27.578 12.875 1 98.06 187 LEU B N 1
ATOM 3805 C CA . LEU B 1 187 ? 3.518 27.453 12.07 1 98.06 187 LEU B CA 1
ATOM 3806 C C . LEU B 1 187 ? 3.203 26.906 10.688 1 98.06 187 LEU B C 1
ATOM 3808 O O . LEU B 1 187 ? 2.396 25.984 10.547 1 98.06 187 LEU B O 1
ATOM 3812 N N . GLY B 1 188 ? 3.766 27.391 9.578 1 97.69 188 GLY B N 1
ATOM 3813 C CA . GLY B 1 188 ? 3.598 26.906 8.211 1 97.69 188 GLY B CA 1
ATOM 3814 C C . GLY B 1 188 ? 4.227 27.812 7.176 1 97.69 188 GLY B C 1
ATOM 3815 O O . GLY B 1 188 ? 5.293 28.391 7.41 1 97.69 188 GLY B O 1
ATOM 3816 N N . TYR B 1 189 ? 3.652 27.703 6.012 1 96.25 189 TYR B N 1
ATOM 3817 C CA . TYR B 1 189 ? 3.979 28.625 4.926 1 96.25 189 TYR B CA 1
ATOM 3818 C C . TYR B 1 189 ? 3.141 29.891 5.016 1 96.25 189 TYR B C 1
ATOM 3820 O O . TYR B 1 189 ? 1.974 29.906 4.621 1 96.25 189 TYR B O 1
ATOM 3828 N N . GLY B 1 190 ? 3.771 31.016 5.375 1 93.38 190 GLY B N 1
ATOM 3829 C CA . GLY B 1 190 ? 3.043 32.219 5.754 1 93.38 190 GLY B CA 1
ATOM 3830 C C . GLY B 1 190 ? 2.746 33.125 4.582 1 93.38 190 GLY B C 1
ATOM 3831 O O . GLY B 1 190 ? 3.584 33.281 3.693 1 93.38 190 GLY B O 1
ATOM 3832 N N . TYR B 1 191 ? 1.452 33.594 4.566 1 87.56 191 TYR B N 1
ATOM 3833 C CA . TYR B 1 191 ? 1.031 34.656 3.654 1 87.56 191 TYR B CA 1
ATOM 3834 C C . TYR B 1 191 ? 0.392 35.812 4.414 1 87.56 191 TYR B C 1
ATOM 3836 O O . TYR B 1 191 ? -0.27 35.594 5.434 1 87.56 191 TYR B O 1
ATOM 3844 N N . ASN B 1 192 ? 0.712 37 3.895 1 76.88 192 ASN B N 1
ATOM 3845 C CA . ASN B 1 192 ? 0.024 38.156 4.441 1 76.88 192 ASN B CA 1
ATOM 3846 C C . ASN B 1 192 ? -1.314 38.375 3.75 1 76.88 192 ASN B C 1
ATOM 3848 O O . ASN B 1 192 ? -1.437 38.188 2.541 1 76.88 192 ASN B O 1
ATOM 3852 N N . MET B 1 193 ? -2.326 38.406 4.52 1 61.62 193 MET B N 1
ATOM 3853 C CA . MET B 1 193 ? -3.574 38.844 3.904 1 61.62 193 MET B CA 1
ATOM 3854 C C . MET B 1 193 ? -3.508 40.312 3.545 1 61.62 193 MET B C 1
ATOM 3856 O O . MET B 1 193 ? -2.82 41.094 4.211 1 61.62 193 MET B O 1
ATOM 3860 N N . SER B 1 194 ? -3.928 40.625 2.35 1 56.19 194 SER B N 1
ATOM 3861 C CA . SER B 1 194 ? -3.934 42.031 1.991 1 56.19 194 SER B CA 1
ATOM 3862 C C . SER B 1 194 ? -4.461 42.875 3.137 1 56.19 194 SER B C 1
ATOM 3864 O O . SER B 1 194 ? -5.57 42.656 3.625 1 56.19 194 SER B O 1
ATOM 3866 N N . GLY B 1 195 ? -3.654 43.875 3.547 1 54.03 195 GLY B N 1
ATOM 3867 C CA . GLY B 1 195 ? -4.023 44.875 4.527 1 54.03 195 GLY B CA 1
ATOM 3868 C C . GLY B 1 195 ? -3.883 44.406 5.961 1 54.03 195 GLY B C 1
ATOM 3869 O O . GLY B 1 195 ? -4.004 45.188 6.898 1 54.03 195 GLY B O 1
ATOM 3870 N N . ASP B 1 196 ? -3.977 43.094 6.176 1 57.38 196 ASP B N 1
ATOM 3871 C CA . ASP B 1 196 ? -3.855 42.594 7.543 1 57.38 196 ASP B CA 1
ATOM 3872 C C . ASP B 1 196 ? -2.453 42.031 7.805 1 57.38 196 ASP B C 1
ATOM 3874 O O . ASP B 1 196 ? -1.973 41.188 7.07 1 57.38 196 ASP B O 1
ATOM 3878 N N . PRO B 1 197 ? -1.797 42.719 8.695 1 58.22 197 PRO B N 1
ATOM 3879 C CA . PRO B 1 197 ? -0.441 42.281 9.031 1 58.22 197 PRO B CA 1
ATOM 3880 C C . PRO B 1 197 ? -0.392 40.844 9.539 1 58.22 197 PRO B C 1
ATOM 3882 O O . PRO B 1 197 ? 0.688 40.25 9.625 1 58.22 197 PRO B O 1
ATOM 3885 N N . LYS B 1 198 ? -1.646 40.312 9.734 1 64 198 LYS B N 1
ATOM 3886 C CA . LYS B 1 198 ? -1.521 39.031 10.383 1 64 198 LYS B CA 1
ATOM 3887 C C . LYS B 1 198 ? -1.488 37.906 9.359 1 64 198 LYS B C 1
ATOM 3889 O O . LYS B 1 198 ? -2.348 37.812 8.477 1 64 198 LYS B O 1
ATOM 3894 N N . LEU B 1 199 ? -0.586 37.062 9.492 1 77.94 199 LEU B N 1
ATOM 3895 C CA . LEU B 1 199 ? -0.213 35.969 8.594 1 77.94 199 LEU B CA 1
ATOM 3896 C C . LEU B 1 199 ? -1.172 34.812 8.742 1 77.94 199 LEU B C 1
ATOM 3898 O O . LEU B 1 199 ? -1.688 34.562 9.836 1 77.94 199 LEU B O 1
ATOM 3902 N N . PHE B 1 200 ? -1.799 34.406 7.586 1 92.62 200 PHE B N 1
ATOM 3903 C CA . PHE B 1 200 ? -2.309 33.031 7.656 1 92.62 200 PHE B CA 1
ATOM 3904 C C . PHE B 1 200 ? -1.354 32.062 6.973 1 92.62 200 PHE B C 1
ATOM 3906 O O . PHE B 1 200 ? -0.488 32.469 6.199 1 92.62 200 PHE B O 1
ATOM 3913 N N . MET B 1 201 ? -1.332 30.797 7.414 1 96.38 201 MET B N 1
ATOM 3914 C CA . MET B 1 201 ? -0.485 29.766 6.824 1 96.38 201 MET B CA 1
ATOM 3915 C C . MET B 1 201 ? -1.189 29.094 5.656 1 96.38 201 MET B C 1
ATOM 3917 O O . MET B 1 201 ? -2.352 28.703 5.77 1 96.38 201 MET B O 1
ATOM 3921 N N . HIS B 1 202 ? -0.51 28.922 4.586 1 94.94 202 HIS B N 1
ATOM 3922 C CA . HIS B 1 202 ? -1.012 28.359 3.34 1 94.94 202 HIS B CA 1
ATOM 3923 C C . HIS B 1 202 ? -1.477 26.922 3.541 1 94.94 202 HIS B C 1
ATOM 3925 O O . HIS B 1 202 ? -0.989 26.219 4.438 1 94.94 202 HIS B O 1
ATOM 3931 N N . GLY B 1 203 ? -2.299 26.453 2.572 1 96.44 203 GLY B N 1
ATOM 3932 C CA . GLY B 1 203 ? -3.045 25.203 2.699 1 96.44 203 GLY B CA 1
ATOM 3933 C C . GLY B 1 203 ? -2.188 23.969 2.496 1 96.44 203 GLY B C 1
ATOM 3934 O O . GLY B 1 203 ? -2.625 22.859 2.773 1 96.44 203 GLY B O 1
ATOM 3935 N N . MET B 1 204 ? -0.934 24.172 2.068 1 97.31 204 MET B N 1
ATOM 3936 C CA . MET B 1 204 ? -0.056 23.031 1.865 1 97.31 204 MET B CA 1
ATOM 3937 C C . MET B 1 204 ? 0.162 22.266 3.17 1 97.31 204 MET B C 1
ATOM 3939 O O . MET B 1 204 ? 0.434 21.062 3.158 1 97.31 204 MET B O 1
ATOM 3943 N N . GLY B 1 205 ? 0.145 22.984 4.273 1 98 205 GLY B N 1
ATOM 3944 C CA . GLY B 1 205 ? 0.277 22.391 5.594 1 98 205 GLY B CA 1
ATOM 3945 C C . GLY B 1 205 ? 0.64 23.391 6.668 1 98 205 GLY B C 1
ATOM 3946 O O . GLY B 1 205 ? 1.406 24.328 6.418 1 98 205 GLY B O 1
ATOM 3947 N N . TYR B 1 206 ? 0.108 23.188 7.805 1 98.44 206 TYR B N 1
ATOM 3948 C CA . TYR B 1 206 ? 0.421 24.047 8.945 1 98.44 206 TYR B CA 1
ATOM 3949 C C . TYR B 1 206 ? 0.218 23.297 10.258 1 98.44 206 TYR B C 1
ATOM 3951 O O . TYR B 1 206 ? -0.47 22.281 10.305 1 98.44 206 TYR B O 1
ATOM 3959 N N . VAL B 1 207 ? 0.854 23.766 11.273 1 98.88 207 VAL B N 1
ATOM 3960 C CA . VAL B 1 207 ? 0.892 23.156 12.594 1 98.88 207 VAL B CA 1
ATOM 3961 C C . VAL B 1 207 ? 0.246 24.078 13.617 1 98.88 207 VAL B C 1
ATOM 3963 O O . VAL B 1 207 ? 0.486 25.297 13.609 1 98.88 207 VAL B O 1
ATOM 3966 N N . LEU B 1 208 ? -0.588 23.531 14.422 1 98.81 208 LEU B N 1
ATOM 3967 C CA . LEU B 1 208 ? -1.112 24.188 15.617 1 98.81 208 LEU B CA 1
ATOM 3968 C C . LEU B 1 208 ? -0.611 23.484 16.875 1 98.81 208 LEU B C 1
ATOM 3970 O O . LEU B 1 208 ? -0.522 22.25 16.922 1 98.81 208 LEU B O 1
ATOM 3974 N N . SER B 1 209 ? -0.301 24.297 17.875 1 98.88 209 SER B N 1
ATOM 3975 C CA . SER B 1 209 ? -0.167 23.672 19.188 1 98.88 209 SER B CA 1
ATOM 3976 C C . SER B 1 209 ? -1.489 23.078 19.656 1 98.88 209 SER B C 1
ATOM 3978 O O . SER B 1 209 ? -2.559 23.5 19.219 1 98.88 209 SER B O 1
ATOM 3980 N N . TRP B 1 210 ? -1.42 22.109 20.516 1 98.75 210 TRP B N 1
ATOM 3981 C CA . TRP B 1 210 ? -2.572 21.344 20.969 1 98.75 210 TRP B CA 1
ATOM 3982 C C . TRP B 1 210 ? -3.631 22.266 21.578 1 98.75 210 TRP B C 1
ATOM 3984 O O . TRP B 1 210 ? -4.828 22.047 21.391 1 98.75 210 TRP B O 1
ATOM 3994 N N . ASP B 1 211 ? -3.215 23.266 22.344 1 98.69 211 ASP B N 1
ATOM 3995 C CA . ASP B 1 211 ? -4.156 24.188 22.984 1 98.69 211 ASP B CA 1
ATOM 3996 C C . ASP B 1 211 ? -5.02 24.906 21.953 1 98.69 211 ASP B C 1
ATOM 3998 O O . ASP B 1 211 ? -6.199 25.172 22.188 1 98.69 211 ASP B O 1
ATOM 4002 N N . LEU B 1 212 ? -4.438 25.234 20.844 1 98.75 212 LEU B N 1
ATOM 4003 C CA . LEU B 1 212 ? -5.211 25.891 19.797 1 98.75 212 LEU B CA 1
ATOM 4004 C C . LEU B 1 212 ? -6.23 24.922 19.188 1 98.75 212 LEU B C 1
ATOM 4006 O O . LEU B 1 212 ? -7.363 25.312 18.906 1 98.75 212 LEU B O 1
ATOM 4010 N N . ALA B 1 213 ? -5.824 23.672 18.938 1 98.62 213 ALA B N 1
ATOM 4011 C CA . ALA B 1 213 ? -6.789 22.672 18.469 1 98.62 213 ALA B CA 1
ATOM 4012 C C . ALA B 1 213 ? -7.906 22.484 19.5 1 98.62 213 ALA B C 1
ATOM 4014 O O . ALA B 1 213 ? -9.078 22.359 19.125 1 98.62 213 ALA B O 1
ATOM 4015 N N . SER B 1 214 ? -7.559 22.453 20.719 1 98.62 214 SER B N 1
ATOM 4016 C CA . SER B 1 214 ? -8.547 22.344 21.781 1 98.62 214 SER B CA 1
ATOM 4017 C C . SER B 1 214 ? -9.508 23.516 21.781 1 98.62 214 SER B C 1
ATOM 4019 O O . SER B 1 214 ? -10.719 23.344 21.953 1 98.62 214 SER B O 1
ATOM 4021 N N . TRP B 1 215 ? -8.953 24.641 21.609 1 98.75 215 TRP B N 1
ATOM 4022 C CA . TRP B 1 215 ? -9.805 25.828 21.516 1 98.75 215 TRP B CA 1
ATOM 4023 C C . TRP B 1 215 ? -10.773 25.719 20.359 1 98.75 215 TRP B C 1
ATOM 4025 O O . TRP B 1 215 ? -11.969 26 20.5 1 98.75 215 TRP B O 1
ATOM 4035 N N . VAL B 1 216 ? -10.328 25.312 19.172 1 98.5 216 VAL B N 1
ATOM 4036 C CA . VAL B 1 216 ? -11.18 25.156 18 1 98.5 216 VAL B CA 1
ATOM 4037 C C . VAL B 1 216 ? -12.367 24.266 18.328 1 98.5 216 VAL B C 1
ATOM 4039 O O . VAL B 1 216 ? -13.484 24.516 17.859 1 98.5 216 VAL B O 1
ATOM 4042 N N . SER B 1 217 ? -12.156 23.234 19.078 1 97.88 217 SER B N 1
ATOM 4043 C CA . SER B 1 217 ? -13.18 22.234 19.406 1 97.88 217 SER B CA 1
ATOM 4044 C C . SER B 1 217 ? -14.281 22.859 20.266 1 97.88 217 SER B C 1
ATOM 4046 O O . SER B 1 217 ? -15.391 22.312 20.344 1 97.88 217 SER B O 1
ATOM 4048 N N . THR B 1 218 ? -14.016 24 20.906 1 97.62 218 THR B N 1
ATOM 4049 C CA . THR B 1 218 ? -14.992 24.562 21.828 1 97.62 218 THR B CA 1
ATOM 4050 C C . THR B 1 218 ? -15.43 25.953 21.375 1 97.62 218 THR B C 1
ATOM 4052 O O . THR B 1 218 ? -16.344 26.547 21.953 1 97.62 218 THR B O 1
ATOM 4055 N N . ALA B 1 219 ? -14.773 26.453 20.406 1 97.31 219 ALA B N 1
ATOM 4056 C CA . ALA B 1 219 ? -15.031 27.812 19.938 1 97.31 219 ALA B CA 1
ATOM 4057 C C . ALA B 1 219 ? -16.328 27.891 19.156 1 97.31 219 ALA B C 1
ATOM 4059 O O . ALA B 1 219 ? -16.312 27.891 17.922 1 97.31 219 ALA B O 1
ATOM 4060 N N . GLU B 1 220 ? -17.375 28.172 19.734 1 96.19 220 GLU B N 1
ATOM 4061 C CA . GLU B 1 220 ? -18.703 28.219 19.109 1 96.19 220 GLU B CA 1
ATOM 4062 C C . GLU B 1 220 ? -18.797 29.359 18.109 1 96.19 220 GLU B C 1
ATOM 4064 O O . GLU B 1 220 ? -19.594 29.312 17.172 1 96.19 220 GLU B O 1
ATOM 4069 N N . GLU B 1 221 ? -18.031 30.375 18.328 1 96.62 221 GLU B N 1
ATOM 4070 C CA . GLU B 1 221 ? -18.062 31.547 17.469 1 96.62 221 GLU B CA 1
ATOM 4071 C C . GLU B 1 221 ? -17.688 31.203 16.031 1 96.62 221 GLU B C 1
ATOM 4073 O O . GLU B 1 221 ? -18.125 31.875 15.094 1 96.62 221 GLU B O 1
ATOM 4078 N N . ILE B 1 222 ? -16.844 30.203 15.812 1 96.69 222 ILE B N 1
ATOM 4079 C CA . ILE B 1 222 ? -16.453 29.781 14.477 1 96.69 222 ILE B CA 1
ATOM 4080 C C . ILE B 1 222 ? -17.688 29.344 13.688 1 96.69 222 ILE B C 1
ATOM 4082 O O . ILE B 1 222 ? -17.875 29.766 12.539 1 96.69 222 ILE B O 1
ATOM 4086 N N . LEU B 1 223 ? -18.484 28.516 14.266 1 94.25 223 LEU B N 1
ATOM 4087 C CA . LEU B 1 223 ? -19.703 28.047 13.625 1 94.25 223 LEU B CA 1
ATOM 4088 C C . LEU B 1 223 ? -20.734 29.156 13.492 1 94.25 223 LEU B C 1
ATOM 4090 O O . LEU B 1 223 ? -21.422 29.266 12.477 1 94.25 223 LEU B O 1
ATOM 4094 N N . ALA B 1 224 ? -20.828 29.969 14.555 1 95.81 224 ALA B N 1
ATOM 4095 C CA . ALA B 1 224 ? -21.766 31.078 14.562 1 95.81 224 ALA B CA 1
ATOM 4096 C C . ALA B 1 224 ? -21.516 32.031 13.383 1 95.81 224 ALA B C 1
ATOM 4098 O O . ALA B 1 224 ? -22.469 32.594 12.828 1 95.81 224 ALA B O 1
ATOM 4099 N N . ARG B 1 225 ? -20.344 32.188 13.016 1 95 225 ARG B N 1
ATOM 4100 C CA . ARG B 1 225 ? -19.969 33.094 11.93 1 95 225 ARG B CA 1
ATOM 4101 C C . ARG B 1 225 ? -19.984 32.344 10.586 1 95 225 ARG B C 1
ATOM 4103 O O . ARG B 1 225 ? -19.625 32.938 9.555 1 95 225 ARG B O 1
ATOM 4110 N N . ASN B 1 226 ? -20.25 31.031 10.5 1 92.19 226 ASN B N 1
ATOM 4111 C CA . ASN B 1 226 ? -20.188 30.188 9.312 1 92.19 226 ASN B CA 1
ATOM 4112 C C . ASN B 1 226 ? -18.797 30.203 8.695 1 92.19 226 ASN B C 1
ATOM 4114 O O . ASN B 1 226 ? -18.641 30.25 7.469 1 92.19 226 ASN B O 1
ATOM 4118 N N . ASP B 1 227 ? -17.797 30.219 9.516 1 93 227 ASP B N 1
ATOM 4119 C CA . ASP B 1 227 ? -16.406 30.375 9.078 1 93 227 ASP B CA 1
ATOM 4120 C C . ASP B 1 227 ? -15.789 29.031 8.711 1 93 227 ASP B C 1
ATOM 4122 O O . ASP B 1 227 ? -14.57 28.922 8.562 1 93 227 ASP B O 1
ATOM 4126 N N . THR B 1 228 ? -16.562 28 8.539 1 94.19 228 THR B N 1
ATOM 4127 C CA . THR B 1 228 ? -16.047 26.719 8.117 1 94.19 228 THR B CA 1
ATOM 4128 C C . THR B 1 228 ? -16.141 26.547 6.602 1 94.19 228 THR B C 1
ATOM 4130 O O . THR B 1 228 ? -15.562 25.625 6.031 1 94.19 228 THR B O 1
ATOM 4133 N N . LEU B 1 229 ? -16.812 27.516 5.941 1 93.75 229 LEU B N 1
ATOM 4134 C CA . LEU B 1 229 ? -16.984 27.516 4.496 1 93.75 229 LEU B CA 1
ATOM 4135 C C . LEU B 1 229 ? -15.992 28.438 3.822 1 93.75 229 LEU B C 1
ATOM 4137 O O . LEU B 1 229 ? -15.844 29.594 4.23 1 93.75 229 LEU B O 1
ATOM 4141 N N . GLY B 1 230 ? -15.32 27.906 2.807 1 93.69 230 GLY B N 1
ATOM 4142 C CA . GLY B 1 230 ? -14.312 28.688 2.102 1 93.69 230 GLY B CA 1
ATOM 4143 C C . GLY B 1 230 ? -12.938 28.047 2.119 1 93.69 230 GLY B C 1
ATOM 4144 O O . GLY B 1 230 ? -12.766 26.953 2.658 1 93.69 230 GLY B O 1
ATOM 4145 N N . PRO B 1 231 ? -11.984 28.766 1.455 1 93.94 231 PRO B N 1
ATOM 4146 C CA . PRO B 1 231 ? -10.625 28.219 1.513 1 93.94 231 PRO B CA 1
ATOM 4147 C C . PRO B 1 231 ? -10.156 27.953 2.941 1 93.94 231 PRO B C 1
ATOM 4149 O O . PRO B 1 231 ? -10.102 28.891 3.754 1 93.94 231 PRO B O 1
ATOM 4152 N N . GLU B 1 232 ? -9.875 26.75 3.236 1 95.94 232 GLU B N 1
ATOM 4153 C CA . GLU B 1 232 ? -9.734 26.281 4.613 1 95.94 232 GLU B CA 1
ATOM 4154 C C . GLU B 1 232 ? -8.578 26.984 5.32 1 95.94 232 GLU B C 1
ATOM 4156 O O . GLU B 1 232 ? -8.656 27.25 6.523 1 95.94 232 GLU B O 1
ATOM 4161 N N . ASP B 1 233 ? -7.453 27.312 4.605 1 95.19 233 ASP B N 1
ATOM 4162 C CA . ASP B 1 233 ? -6.301 27.938 5.238 1 95.19 233 ASP B CA 1
ATOM 4163 C C . ASP B 1 233 ? -6.598 29.391 5.594 1 95.19 233 ASP B C 1
ATOM 4165 O O . ASP B 1 233 ? -6.23 29.859 6.676 1 95.19 233 ASP B O 1
ATOM 4169 N N . LEU B 1 234 ? -7.336 30.062 4.73 1 93.31 234 LEU B N 1
ATOM 4170 C CA . LEU B 1 234 ? -7.77 31.438 5.016 1 93.31 234 LEU B CA 1
ATOM 4171 C C . LEU B 1 234 ? -8.711 31.469 6.211 1 93.31 234 LEU B C 1
ATOM 4173 O O . LEU B 1 234 ? -8.602 32.344 7.074 1 93.31 234 LEU B O 1
ATOM 4177 N N . MET B 1 235 ? -9.617 30.531 6.25 1 94.94 235 MET B N 1
ATOM 4178 C CA . MET B 1 235 ? -10.578 30.484 7.344 1 94.94 235 MET B CA 1
ATOM 4179 C C . MET B 1 235 ? -9.883 30.219 8.672 1 94.94 235 MET B C 1
ATOM 4181 O O . MET B 1 235 ? -10.188 30.859 9.68 1 94.94 235 MET B O 1
ATOM 4185 N N . LEU B 1 236 ? -8.961 29.297 8.672 1 96.19 236 LEU B N 1
ATOM 4186 C CA . LEU B 1 236 ? -8.234 29 9.898 1 96.19 236 LEU B CA 1
ATOM 4187 C C . LEU B 1 236 ? -7.48 30.219 10.406 1 96.19 236 LEU B C 1
ATOM 4189 O O . LEU B 1 236 ? -7.527 30.531 11.594 1 96.19 236 LEU B O 1
ATOM 4193 N N . GLY B 1 237 ? -6.766 30.906 9.492 1 94.5 237 GLY B N 1
ATOM 4194 C CA . GLY B 1 237 ? -6.145 32.156 9.867 1 94.5 237 GLY B CA 1
ATOM 4195 C C . GLY B 1 237 ? -7.125 33.156 10.461 1 94.5 237 GLY B C 1
ATOM 4196 O O . GLY B 1 237 ? -6.82 33.812 11.461 1 94.5 237 GLY B O 1
ATOM 4197 N N . LYS B 1 238 ? -8.234 33.25 9.867 1 93.44 238 LYS B N 1
ATOM 4198 C CA . LYS B 1 238 ? -9.273 34.156 10.336 1 93.44 238 LYS B CA 1
ATOM 4199 C C . LYS B 1 238 ? -9.727 33.812 11.75 1 93.44 238 LYS B C 1
ATOM 4201 O O . LYS B 1 238 ? -9.875 34.688 12.602 1 93.44 238 LYS B O 1
ATOM 4206 N N . TRP B 1 239 ? -9.977 32.438 12.008 1 96.5 239 TRP B N 1
ATOM 4207 C CA . TRP B 1 239 ? -10.359 32 13.344 1 96.5 239 TRP B CA 1
ATOM 4208 C C . TRP B 1 239 ? -9.383 32.531 14.398 1 96.5 239 TRP B C 1
ATOM 4210 O O . TRP B 1 239 ? -9.789 33.125 15.391 1 96.5 239 TRP B O 1
ATOM 4220 N N . LEU B 1 240 ? -8.125 32.344 14.172 1 95.75 240 LEU B N 1
ATOM 4221 C CA . LEU B 1 240 ? -7.082 32.656 15.133 1 95.75 240 LEU B CA 1
ATOM 4222 C C . LEU B 1 240 ? -6.965 34.188 15.305 1 95.75 240 LEU B C 1
ATOM 4224 O O . LEU B 1 240 ? -6.848 34.688 16.438 1 95.75 240 LEU B O 1
ATOM 4228 N N . ASN B 1 241 ? -7.008 34.906 14.242 1 92.94 241 ASN B N 1
ATOM 4229 C CA . ASN B 1 241 ? -6.863 36.344 14.281 1 92.94 241 ASN B CA 1
ATOM 4230 C C . ASN B 1 241 ? -7.996 37 15.078 1 92.94 241 ASN B C 1
ATOM 4232 O O . ASN B 1 241 ? -7.75 37.875 15.93 1 92.94 241 ASN B O 1
ATOM 4236 N N . LEU B 1 242 ? -9.141 36.625 14.805 1 93.81 242 LEU B N 1
ATOM 4237 C CA . LEU B 1 242 ? -10.297 37.219 15.484 1 93.81 242 LEU B CA 1
ATOM 4238 C C . LEU B 1 242 ? -10.273 36.906 16.969 1 93.81 242 LEU B C 1
ATOM 4240 O O . LEU B 1 242 ? -10.711 37.688 17.797 1 93.81 242 LEU B O 1
ATOM 4244 N N . ALA B 1 243 ? -9.773 35.719 17.312 1 95.44 243 ALA B N 1
ATOM 4245 C CA . ALA B 1 243 ? -9.758 35.281 18.703 1 95.44 243 ALA B CA 1
ATOM 4246 C C . ALA B 1 243 ? -8.516 35.781 19.422 1 95.44 243 ALA B C 1
ATOM 4248 O O . ALA B 1 243 ? -8.398 35.625 20.641 1 95.44 243 ALA B O 1
ATOM 4249 N N . GLY B 1 244 ? -7.566 36.406 18.719 1 94.25 244 GLY B N 1
ATOM 4250 C CA . GLY B 1 244 ? -6.312 36.844 19.312 1 94.25 244 GLY B CA 1
ATOM 4251 C C . GLY B 1 244 ? -5.438 35.688 19.75 1 94.25 244 GLY B C 1
ATOM 4252 O O . GLY B 1 244 ? -4.797 35.75 20.797 1 94.25 244 GLY B O 1
ATOM 4253 N N . LYS B 1 245 ? -5.504 34.625 18.953 1 96.62 245 LYS B N 1
ATOM 4254 C CA . LYS B 1 245 ? -4.75 33.406 19.281 1 96.62 245 LYS B CA 1
ATOM 4255 C C . LYS B 1 245 ? -3.713 33.125 18.203 1 96.62 245 LYS B C 1
ATOM 4257 O O . LYS B 1 245 ? -3.672 33.781 17.156 1 96.62 245 LYS B O 1
ATOM 4262 N N . GLY B 1 246 ? -2.932 32.125 18.5 1 96.31 246 GLY B N 1
ATOM 4263 C CA . GLY B 1 246 ? -1.861 31.828 17.562 1 96.31 246 GLY B CA 1
ATOM 4264 C C . GLY B 1 246 ? -0.848 32.938 17.422 1 96.31 246 GLY B C 1
ATOM 4265 O O . GLY B 1 246 ? -0.49 33.344 16.312 1 96.31 246 GLY B O 1
ATOM 4266 N N . ARG B 1 247 ? -0.432 33.531 18.484 1 94.75 247 ARG B N 1
ATOM 4267 C CA . ARG B 1 247 ? 0.434 34.688 18.453 1 94.75 247 ARG B CA 1
ATOM 4268 C C . ARG B 1 247 ? 1.882 34.312 18.188 1 94.75 247 ARG B C 1
ATOM 4270 O O . ARG B 1 247 ? 2.656 35.094 17.656 1 94.75 247 ARG B O 1
ATOM 4277 N N . ASN B 1 248 ? 2.238 33.094 18.641 1 95.88 248 ASN B N 1
ATOM 4278 C CA . ASN B 1 248 ? 3.541 32.562 18.25 1 95.88 248 ASN B CA 1
ATOM 4279 C C . ASN B 1 248 ? 3.508 31.984 16.844 1 95.88 248 ASN B C 1
ATOM 4281 O O . ASN B 1 248 ? 3.223 30.812 16.656 1 95.88 248 ASN B O 1
ATOM 4285 N N . ARG B 1 249 ? 3.826 32.875 15.883 1 94.81 249 ARG B N 1
ATOM 4286 C CA . ARG B 1 249 ? 3.746 32.5 14.477 1 94.81 249 ARG B CA 1
ATOM 4287 C C . ARG B 1 249 ? 5.137 32.312 13.883 1 94.81 249 ARG B C 1
ATOM 4289 O O . ARG B 1 249 ? 6.051 33.094 14.172 1 94.81 249 ARG B O 1
ATOM 4296 N N . TYR B 1 250 ? 5.27 31.266 13.141 1 95.81 250 TYR B N 1
ATOM 4297 C CA . TYR B 1 250 ? 6.555 30.969 12.523 1 95.81 250 TYR B CA 1
ATOM 4298 C C . TYR B 1 250 ? 6.383 30.625 11.055 1 95.81 250 TYR B C 1
ATOM 4300 O O . TYR B 1 250 ? 5.676 29.672 10.711 1 95.81 250 TYR B O 1
ATOM 4308 N N . ASP B 1 251 ? 6.957 31.406 10.219 1 95.25 251 ASP B N 1
ATOM 4309 C CA . ASP B 1 251 ? 6.957 31.234 8.766 1 95.25 251 ASP B CA 1
ATOM 4310 C C . ASP B 1 251 ? 8.133 30.375 8.32 1 95.25 251 ASP B C 1
ATOM 4312 O O . ASP B 1 251 ? 9.297 30.719 8.562 1 95.25 251 ASP B O 1
ATOM 4316 N N . LEU B 1 252 ? 7.883 29.266 7.594 1 96.5 252 LEU B N 1
ATOM 4317 C CA . LEU B 1 252 ? 8.945 28.344 7.227 1 96.5 252 LEU B CA 1
ATOM 4318 C C . LEU B 1 252 ? 9.383 28.562 5.781 1 96.5 252 LEU B C 1
ATOM 4320 O O . LEU B 1 252 ? 10.141 27.766 5.23 1 96.5 252 LEU B O 1
ATOM 4324 N N . LYS B 1 253 ? 8.883 29.641 5.219 1 93.44 253 LYS B N 1
ATOM 4325 C CA . LYS B 1 253 ? 9.508 30.016 3.959 1 93.44 253 LYS B CA 1
ATOM 4326 C C . LYS B 1 253 ? 11.016 30.219 4.133 1 93.44 253 LYS B C 1
ATOM 4328 O O . LYS B 1 253 ? 11.453 30.812 5.121 1 93.44 253 LYS B O 1
ATOM 4333 N N . PRO B 1 254 ? 11.727 29.734 3.139 1 96.31 254 PRO B N 1
ATOM 4334 C CA . PRO B 1 254 ? 11.398 29.062 1.877 1 96.31 254 PRO B CA 1
ATOM 4335 C C . PRO B 1 254 ? 11.477 27.547 1.98 1 96.31 254 PRO B C 1
ATOM 4337 O O . PRO B 1 254 ? 11.57 26.859 0.961 1 96.31 254 PRO B O 1
ATOM 4340 N N . ARG B 1 255 ? 11.5 26.969 3.213 1 98.25 255 ARG B N 1
ATOM 4341 C CA . ARG B 1 255 ? 11.758 25.547 3.396 1 98.25 255 ARG B CA 1
ATOM 4342 C C . ARG B 1 255 ? 10.477 24.734 3.221 1 98.25 255 ARG B C 1
ATOM 4344 O O . ARG B 1 255 ? 10.516 23.5 3.213 1 98.25 255 ARG B O 1
ATOM 4351 N N . MET B 1 256 ? 9.352 25.344 3.215 1 98.38 256 MET B N 1
ATOM 4352 C CA . MET B 1 256 ? 8.094 24.844 2.662 1 98.38 256 MET B CA 1
ATOM 4353 C C . MET B 1 256 ? 7.73 25.594 1.378 1 98.38 256 MET B C 1
ATOM 4355 O O . MET B 1 256 ? 7.867 26.812 1.302 1 98.38 256 MET B O 1
ATOM 4359 N N . TYR B 1 257 ? 7.336 24.906 0.399 1 98.06 257 TYR B N 1
ATOM 4360 C CA . TYR B 1 257 ? 7.133 25.594 -0.875 1 98.06 257 TYR B CA 1
ATOM 4361 C C . TYR B 1 257 ? 6.398 24.688 -1.863 1 98.06 257 TYR B C 1
ATOM 4363 O O . TYR B 1 257 ? 6.293 23.484 -1.652 1 98.06 257 TYR B O 1
ATOM 4371 N N . ASP B 1 258 ? 5.895 25.297 -2.904 1 98.12 258 ASP B N 1
ATOM 4372 C CA . ASP B 1 258 ? 5.324 24.609 -4.055 1 98.12 258 ASP B CA 1
ATOM 4373 C C . ASP B 1 258 ? 6.418 24.188 -5.035 1 98.12 258 ASP B C 1
ATOM 4375 O O . ASP B 1 258 ? 7.266 25 -5.414 1 98.12 258 ASP B O 1
ATOM 4379 N N . LEU B 1 259 ? 6.375 22.938 -5.34 1 98.69 259 LEU B N 1
ATOM 4380 C CA . LEU B 1 259 ? 7.238 22.5 -6.438 1 98.69 259 LEU B CA 1
ATOM 4381 C C . LEU B 1 259 ? 6.816 23.156 -7.746 1 98.69 259 LEU B C 1
ATOM 4383 O O . LEU B 1 259 ? 5.637 23.125 -8.109 1 98.69 259 LEU B O 1
ATOM 4387 N N . SER B 1 260 ? 7.723 23.734 -8.469 1 98.31 260 SER B N 1
ATOM 4388 C CA . SER B 1 260 ? 7.418 24.453 -9.703 1 98.31 260 SER B CA 1
ATOM 4389 C C . SER B 1 260 ? 7.016 23.5 -10.812 1 98.31 260 SER B C 1
ATOM 4391 O O . SER B 1 260 ? 7.211 22.281 -10.695 1 98.31 260 SER B O 1
ATOM 4393 N N . TRP B 1 261 ? 6.48 24.031 -11.852 1 97 261 TRP B N 1
ATOM 4394 C CA . TRP B 1 261 ? 6.047 23.25 -13 1 97 261 TRP B CA 1
ATOM 4395 C C . TRP B 1 261 ? 7.215 22.469 -13.586 1 97 261 TRP B C 1
ATOM 4397 O O . TRP B 1 261 ? 7.07 21.297 -13.953 1 97 261 TRP B O 1
ATOM 4407 N N . ASP B 1 262 ? 8.414 23.094 -13.617 1 96.94 262 ASP B N 1
ATOM 4408 C CA . ASP B 1 262 ? 9.602 22.469 -14.195 1 96.94 262 ASP B CA 1
ATOM 4409 C C . ASP B 1 262 ? 10.328 21.625 -13.156 1 96.94 262 ASP B C 1
ATOM 4411 O O . ASP B 1 262 ? 11.297 20.938 -13.484 1 96.94 262 ASP B O 1
ATOM 4415 N N . MET B 1 263 ? 9.898 21.672 -11.938 1 98.12 263 MET B N 1
ATOM 4416 C CA . MET B 1 263 ? 10.438 20.906 -10.82 1 98.12 263 MET B CA 1
ATOM 4417 C C . MET B 1 263 ? 11.922 21.203 -10.617 1 98.12 263 MET B C 1
ATOM 4419 O O . MET B 1 263 ? 12.711 20.297 -10.359 1 98.12 263 MET B O 1
ATOM 4423 N N . ASP B 1 264 ? 12.352 22.438 -10.742 1 97.75 264 ASP B N 1
ATOM 4424 C CA . ASP B 1 264 ? 13.766 22.828 -10.68 1 97.75 264 ASP B CA 1
ATOM 4425 C C . ASP B 1 264 ? 14.062 23.625 -9.414 1 97.75 264 ASP B C 1
ATOM 4427 O O . ASP B 1 264 ?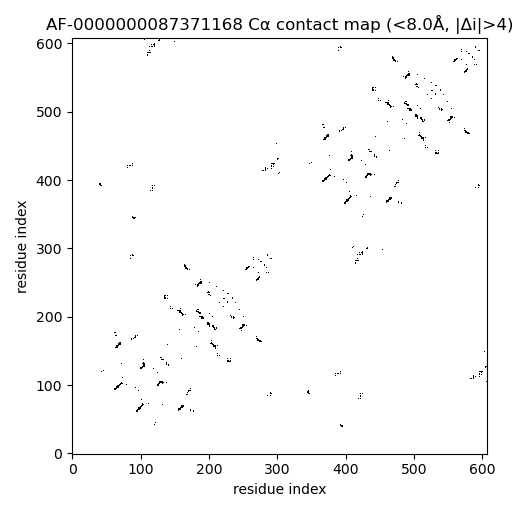 15.141 24.203 -9.281 1 97.75 264 ASP B O 1
ATOM 4431 N N . ASN B 1 265 ? 13.172 23.719 -8.469 1 98.38 265 ASN B N 1
ATOM 4432 C CA . ASN B 1 265 ? 13.359 24.562 -7.301 1 98.38 265 ASN B CA 1
ATOM 4433 C C . ASN B 1 265 ? 13.438 23.75 -6.02 1 98.38 265 ASN B C 1
ATOM 4435 O O . ASN B 1 265 ? 13.195 24.266 -4.926 1 98.38 265 ASN B O 1
ATOM 4439 N N . LEU B 1 266 ? 13.695 22.438 -6.16 1 98.62 266 LEU B N 1
ATOM 4440 C CA . LEU B 1 266 ? 13.875 21.625 -4.961 1 98.62 266 LEU B CA 1
ATOM 4441 C C . LEU B 1 266 ? 15.047 22.141 -4.133 1 98.62 266 LEU B C 1
ATOM 4443 O O . LEU B 1 266 ? 16.078 22.531 -4.684 1 98.62 266 LEU B O 1
ATOM 4447 N N . ARG B 1 267 ? 14.875 22 -2.787 1 97.69 267 ARG B N 1
ATOM 4448 C CA . ARG B 1 267 ? 15.875 22.516 -1.861 1 97.69 267 ARG B CA 1
ATOM 4449 C C . ARG B 1 267 ? 16.328 21.438 -0.892 1 97.69 267 ARG B C 1
ATOM 4451 O O . ARG B 1 267 ? 15.508 20.719 -0.317 1 97.69 267 ARG B O 1
ATOM 4458 N N . PRO B 1 268 ? 17.656 21.375 -0.602 1 97.62 268 PRO B N 1
ATOM 4459 C CA . PRO B 1 268 ? 18.156 20.359 0.326 1 97.62 268 PRO B CA 1
ATOM 4460 C C . PRO B 1 268 ? 17.641 20.562 1.749 1 97.62 268 PRO B C 1
ATOM 4462 O O . PRO B 1 268 ? 17.531 19.594 2.514 1 97.62 268 PRO B O 1
ATOM 4465 N N . ASP B 1 269 ? 17.297 21.797 2.07 1 98.06 269 ASP B N 1
ATOM 4466 C CA . ASP B 1 269 ? 16.891 22.062 3.443 1 98.06 269 ASP B CA 1
ATOM 4467 C C . ASP B 1 269 ? 15.359 22.078 3.561 1 98.06 269 ASP B C 1
ATOM 4469 O O . ASP B 1 269 ? 14.82 22.609 4.535 1 98.06 269 ASP B O 1
ATOM 4473 N N . SER B 1 270 ? 14.68 21.469 2.588 1 98.56 270 SER B N 1
ATOM 4474 C CA . SER B 1 270 ? 13.227 21.453 2.555 1 98.56 270 SER B CA 1
ATOM 4475 C C . SER B 1 270 ? 12.648 20.828 3.826 1 98.56 270 SER B C 1
ATOM 4477 O O . SER B 1 270 ? 13.203 19.859 4.355 1 98.56 270 SER B O 1
ATOM 4479 N N . VAL B 1 271 ? 11.57 21.406 4.293 1 98.75 271 VAL B N 1
ATOM 4480 C CA . VAL B 1 271 ? 10.719 20.781 5.309 1 98.75 271 VAL B CA 1
ATOM 4481 C C . VAL B 1 271 ? 9.516 20.125 4.645 1 98.75 271 VAL B C 1
ATOM 4483 O O . VAL B 1 271 ? 9.148 19 4.988 1 98.75 271 VAL B O 1
ATOM 4486 N N . ALA B 1 272 ? 8.961 20.797 3.637 1 98.81 272 ALA B N 1
ATOM 4487 C CA . ALA B 1 272 ? 7.828 20.25 2.898 1 98.81 272 ALA B CA 1
ATOM 4488 C C . ALA B 1 272 ? 7.871 20.672 1.433 1 98.81 272 ALA B C 1
ATOM 4490 O O . ALA B 1 272 ? 8.188 21.828 1.12 1 98.81 272 ALA B O 1
ATOM 4491 N N . VAL B 1 273 ? 7.645 19.75 0.572 1 98.88 273 VAL B N 1
ATOM 4492 C CA . VAL B 1 273 ? 7.48 19.984 -0.858 1 98.88 273 VAL B CA 1
ATOM 4493 C C . VAL B 1 273 ? 6.031 19.734 -1.264 1 98.88 273 VAL B C 1
ATOM 4495 O O . VAL B 1 273 ? 5.539 18.609 -1.155 1 98.88 273 VAL B O 1
ATOM 4498 N N . HIS B 1 274 ? 5.379 20.75 -1.709 1 98.81 274 HIS B N 1
ATOM 4499 C CA . HIS B 1 274 ? 3.965 20.688 -2.055 1 98.81 274 HIS B CA 1
ATOM 4500 C C . HIS B 1 274 ? 3.766 20.688 -3.566 1 98.81 274 HIS B C 1
ATOM 4502 O O . HIS B 1 274 ? 4.711 20.922 -4.32 1 98.81 274 HIS B O 1
ATOM 4508 N N . MET B 1 275 ? 2.535 20.359 -4.051 1 98.69 275 MET B N 1
ATOM 4509 C CA . MET B 1 275 ? 2.104 20.297 -5.445 1 98.69 275 MET B CA 1
ATOM 4510 C C . MET B 1 275 ? 2.635 19.031 -6.117 1 98.69 275 MET B C 1
ATOM 4512 O O . MET B 1 275 ? 2.998 19.062 -7.297 1 98.69 275 MET B O 1
ATOM 4516 N N . LEU B 1 276 ? 2.793 18 -5.359 1 98.81 276 LEU B N 1
ATOM 4517 C CA . LEU B 1 276 ? 3.102 16.703 -5.945 1 98.81 276 LEU B CA 1
ATOM 4518 C C . LEU B 1 276 ? 1.832 16 -6.43 1 98.81 276 LEU B C 1
ATOM 4520 O O . LEU B 1 276 ? 1.387 15.031 -5.824 1 98.81 276 LEU B O 1
ATOM 4524 N N . LYS B 1 277 ? 1.392 16.406 -7.547 1 98.19 277 LYS B N 1
ATOM 4525 C CA . LYS B 1 277 ? 0.049 16.094 -8.023 1 98.19 277 LYS B CA 1
ATOM 4526 C C . LYS B 1 277 ? 0.035 14.766 -8.781 1 98.19 277 LYS B C 1
ATOM 4528 O O . LYS B 1 277 ? -1.024 14.172 -8.977 1 98.19 277 LYS B O 1
ATOM 4533 N N . ASP B 1 278 ? 1.233 14.312 -9.203 1 98.12 278 ASP B N 1
ATOM 4534 C CA . ASP B 1 278 ? 1.287 13.07 -9.977 1 98.12 278 ASP B CA 1
ATOM 4535 C C . ASP B 1 278 ? 2.551 12.281 -9.648 1 98.12 278 ASP B C 1
ATOM 4537 O O . ASP B 1 278 ? 3.4 12.742 -8.883 1 98.12 278 ASP B O 1
ATOM 4541 N N . ASN B 1 279 ? 2.637 11.133 -10.227 1 98.25 279 ASN B N 1
ATOM 4542 C CA . ASN B 1 279 ? 3.707 10.203 -9.883 1 98.25 279 ASN B CA 1
ATOM 4543 C C . ASN B 1 279 ? 5.062 10.711 -10.359 1 98.25 279 ASN B C 1
ATOM 4545 O O . ASN B 1 279 ? 6.086 10.445 -9.727 1 98.25 279 ASN B O 1
ATOM 4549 N N . ARG B 1 280 ? 5.082 11.43 -11.438 1 98.31 280 ARG B N 1
ATOM 4550 C CA . ARG B 1 280 ? 6.336 12 -11.922 1 98.31 280 ARG B CA 1
ATOM 4551 C C . ARG B 1 280 ? 6.93 12.969 -10.906 1 98.31 280 ARG B C 1
ATOM 4553 O O . ARG B 1 280 ? 8.133 12.93 -10.641 1 98.31 280 ARG B O 1
ATOM 4560 N N . ARG B 1 281 ? 6.125 13.789 -10.367 1 98.75 281 ARG B N 1
ATOM 4561 C CA . ARG B 1 281 ? 6.57 14.766 -9.375 1 98.75 281 ARG B CA 1
ATOM 4562 C C . ARG B 1 281 ? 7.012 14.086 -8.086 1 98.75 281 ARG B C 1
ATOM 4564 O O . ARG B 1 281 ? 8.008 14.477 -7.48 1 98.75 281 ARG B O 1
ATOM 4571 N N . TRP B 1 282 ? 6.293 13.055 -7.684 1 98.69 282 TRP B N 1
ATOM 4572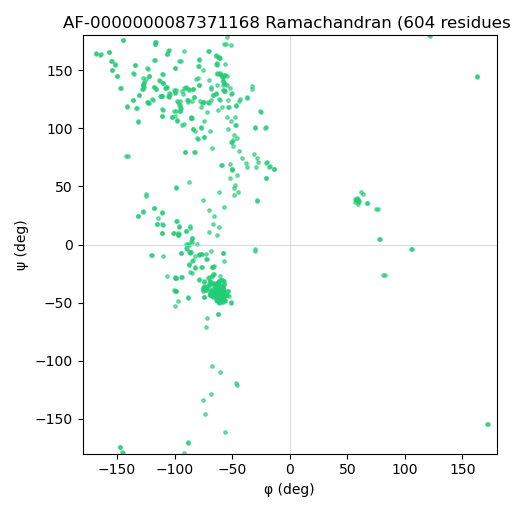 C CA . TRP B 1 282 ? 6.703 12.273 -6.527 1 98.69 282 TRP B CA 1
ATOM 4573 C C . TRP B 1 282 ? 8.047 11.586 -6.773 1 98.69 282 TRP B C 1
ATOM 4575 O O . TRP B 1 282 ? 8.961 11.68 -5.949 1 98.69 282 TRP B O 1
ATOM 4585 N N . ALA B 1 283 ? 8.18 10.945 -7.922 1 98.12 283 ALA B N 1
ATOM 4586 C CA . ALA B 1 283 ? 9.414 10.25 -8.25 1 98.12 283 ALA B CA 1
ATOM 4587 C C . ALA B 1 283 ? 10.602 11.203 -8.25 1 98.12 283 ALA B C 1
ATOM 4589 O O . ALA B 1 283 ? 11.664 10.891 -7.715 1 98.12 283 ALA B O 1
ATOM 4590 N N . THR B 1 284 ? 10.406 12.398 -8.828 1 98.31 284 THR B N 1
ATOM 4591 C CA . THR B 1 284 ? 11.453 13.406 -8.883 1 98.31 284 THR B CA 1
ATOM 4592 C C . THR B 1 284 ? 11.867 13.836 -7.48 1 98.31 284 THR B C 1
ATOM 4594 O O . THR B 1 284 ? 13.062 13.93 -7.184 1 98.31 284 THR B O 1
ATOM 4597 N N . THR B 1 285 ? 10.914 14.047 -6.645 1 98.69 285 THR B N 1
ATOM 4598 C CA . THR B 1 285 ? 11.164 14.484 -5.277 1 98.69 285 THR B CA 1
ATOM 4599 C C . THR B 1 285 ? 11.875 13.391 -4.484 1 98.69 285 THR B C 1
ATOM 4601 O O . THR B 1 285 ? 12.844 13.656 -3.777 1 98.69 285 THR B O 1
ATOM 4604 N N . LEU B 1 286 ? 11.43 12.148 -4.645 1 97.88 286 LEU B N 1
ATOM 4605 C CA . LEU B 1 286 ? 12.016 11.016 -3.939 1 97.88 286 LEU B CA 1
ATOM 4606 C C . LEU B 1 286 ? 13.469 10.812 -4.352 1 97.88 286 LEU B C 1
ATOM 4608 O O . LEU B 1 286 ? 14.328 10.523 -3.514 1 97.88 286 LEU B O 1
ATOM 4612 N N . ARG B 1 287 ? 13.719 10.984 -5.586 1 96.25 287 ARG B N 1
ATOM 4613 C CA . ARG B 1 287 ? 15.086 10.859 -6.086 1 96.25 287 ARG B CA 1
ATOM 4614 C C . ARG B 1 287 ? 15.969 11.977 -5.547 1 96.25 287 ARG B C 1
ATOM 4616 O O . ARG B 1 287 ? 17.094 11.727 -5.117 1 96.25 287 ARG B O 1
ATOM 4623 N N . TYR B 1 288 ? 15.43 13.164 -5.586 1 97.69 288 TYR B N 1
ATOM 4624 C CA . TYR B 1 288 ? 16.203 14.305 -5.117 1 97.69 288 TYR B CA 1
ATOM 4625 C C . TYR B 1 288 ? 16.641 14.109 -3.672 1 97.69 288 TYR B C 1
ATOM 4627 O O . TYR B 1 288 ? 17.781 14.406 -3.32 1 97.69 288 TYR B O 1
ATOM 4635 N N . PHE B 1 289 ? 15.812 13.555 -2.873 1 97.38 289 PHE B N 1
ATOM 4636 C CA . PHE B 1 289 ? 16.109 13.445 -1.449 1 97.38 289 PHE B CA 1
ATOM 4637 C C . PHE B 1 289 ? 16.688 12.078 -1.122 1 97.38 289 PHE B C 1
ATOM 4639 O O . PHE B 1 289 ? 16.797 11.703 0.049 1 97.38 289 PHE B O 1
ATOM 4646 N N . ASN B 1 290 ? 17 11.258 -2.09 1 94.56 290 ASN B N 1
ATOM 4647 C CA . ASN B 1 290 ? 17.672 9.961 -1.95 1 94.56 290 ASN B CA 1
ATOM 4648 C C . ASN B 1 290 ? 16.891 9.031 -1.021 1 94.56 290 ASN B C 1
ATOM 4650 O O . ASN B 1 290 ? 17.5 8.336 -0.201 1 94.56 290 ASN B O 1
ATOM 4654 N N . VAL B 1 291 ? 15.562 9.109 -1.152 1 93.88 291 VAL B N 1
ATOM 4655 C CA . VAL B 1 291 ? 14.703 8.352 -0.251 1 93.88 291 VAL B CA 1
ATOM 4656 C C . VAL B 1 291 ? 14.953 6.855 -0.431 1 93.88 291 VAL B C 1
ATOM 4658 O O . VAL B 1 291 ? 14.867 6.082 0.529 1 93.88 291 VAL B O 1
ATOM 4661 N N . THR B 1 292 ? 15.297 6.406 -1.679 1 88.88 292 THR B N 1
ATOM 4662 C CA . THR B 1 292 ? 15.477 4.984 -1.938 1 88.88 292 THR B CA 1
ATOM 4663 C C . THR B 1 292 ? 16.938 4.656 -2.191 1 88.88 292 THR B C 1
ATOM 4665 O O . THR B 1 292 ? 17.266 3.615 -2.768 1 88.88 292 THR B O 1
ATOM 4668 N N . ALA B 1 293 ? 17.828 5.52 -1.835 1 85.81 293 ALA B N 1
ATOM 4669 C CA . ALA B 1 293 ? 19.25 5.312 -2.057 1 85.81 293 ALA B CA 1
ATOM 4670 C C . ALA B 1 293 ? 19.781 4.164 -1.197 1 85.81 293 ALA B C 1
ATOM 4672 O O . ALA B 1 293 ? 20.812 3.564 -1.514 1 85.81 293 ALA B O 1
ATOM 4673 N N . GLY B 1 294 ? 19.094 3.807 -0.187 1 83.5 294 GLY B N 1
ATOM 4674 C CA . GLY B 1 294 ? 19.547 2.75 0.704 1 83.5 294 GLY B CA 1
ATOM 4675 C C . GLY B 1 294 ? 19.078 1.371 0.286 1 83.5 294 GLY B C 1
ATOM 4676 O O . GLY B 1 294 ? 19.156 0.418 1.063 1 83.5 294 GLY B O 1
ATOM 4677 N N . ILE B 1 295 ? 18.562 1.304 -0.887 1 88.81 295 ILE B N 1
ATOM 4678 C CA . ILE B 1 295 ? 18.125 0.001 -1.366 1 88.81 295 ILE B CA 1
ATOM 4679 C C . ILE B 1 295 ? 19.297 -0.963 -1.426 1 88.81 295 ILE B C 1
ATOM 4681 O O . ILE B 1 295 ? 20.344 -0.643 -2.004 1 88.81 295 ILE B O 1
ATOM 4685 N N . LYS B 1 296 ? 19.188 -2.053 -0.795 1 90.44 296 LYS B N 1
ATOM 4686 C CA . LYS B 1 296 ? 20.266 -3.031 -0.75 1 90.44 296 LYS B CA 1
ATOM 4687 C C . LYS B 1 296 ? 20.328 -3.848 -2.039 1 90.44 296 LYS B C 1
ATOM 4689 O O . LYS B 1 296 ? 19.281 -4.23 -2.584 1 90.44 296 LYS B O 1
ATOM 4694 N N . PRO B 1 297 ? 21.547 -4.016 -2.445 1 91.12 297 PRO B N 1
ATOM 4695 C CA . PRO B 1 297 ? 21.641 -4.918 -3.598 1 91.12 297 PRO B CA 1
ATOM 4696 C C . PRO B 1 297 ? 21.062 -6.301 -3.32 1 91.12 297 PRO B C 1
ATOM 4698 O O . PRO B 1 297 ? 21.156 -6.797 -2.195 1 91.12 297 PRO B O 1
ATOM 4701 N N . SER B 1 298 ? 20.469 -6.848 -4.328 1 94.12 298 SER B N 1
ATOM 4702 C CA . SER B 1 298 ? 19.828 -8.148 -4.203 1 94.12 298 SER B CA 1
ATOM 4703 C C . SER B 1 298 ? 19.766 -8.867 -5.547 1 94.12 298 SER B C 1
ATOM 4705 O O . SER B 1 298 ? 19.719 -8.227 -6.598 1 94.12 298 SER B O 1
ATOM 4707 N N . LYS B 1 299 ? 19.797 -10.188 -5.473 1 93.88 299 LYS B N 1
ATOM 4708 C CA . LYS B 1 299 ? 19.594 -10.977 -6.684 1 93.88 299 LYS B CA 1
ATOM 4709 C C . LYS B 1 299 ? 18.141 -10.938 -7.141 1 93.88 299 LYS B C 1
ATOM 4711 O O . LYS B 1 299 ? 17.828 -11.344 -8.258 1 93.88 299 LYS B O 1
ATOM 4716 N N . LEU B 1 300 ? 17.281 -10.445 -6.285 1 95.69 300 LEU B N 1
ATOM 4717 C CA . LEU B 1 300 ? 15.852 -10.508 -6.551 1 95.69 300 LEU B CA 1
ATOM 4718 C C . LEU B 1 300 ? 15.422 -9.359 -7.465 1 95.69 300 LEU B C 1
ATOM 4720 O O . LEU B 1 300 ? 14.344 -9.406 -8.055 1 95.69 300 LEU B O 1
ATOM 4724 N N . TYR B 1 301 ? 16.25 -8.336 -7.52 1 96 301 TYR B N 1
ATOM 4725 C CA . TYR B 1 301 ? 15.812 -7.191 -8.312 1 96 301 TYR B CA 1
ATOM 4726 C C . TYR B 1 301 ? 17.016 -6.43 -8.867 1 96 301 TYR B C 1
ATOM 4728 O O . TYR B 1 301 ? 18.125 -6.535 -8.344 1 96 301 TYR B O 1
ATOM 4736 N N . HIS B 1 302 ? 16.781 -5.746 -9.945 1 92.81 302 HIS B N 1
ATOM 4737 C CA . HIS B 1 302 ? 17.656 -4.758 -10.562 1 92.81 302 HIS B CA 1
ATOM 4738 C C . HIS B 1 302 ? 16.875 -3.582 -11.117 1 92.81 302 HIS B C 1
ATOM 4740 O O . HIS B 1 302 ? 15.891 -3.775 -11.844 1 92.81 302 HIS B O 1
ATOM 4746 N N . LEU B 1 303 ? 17.141 -2.457 -10.617 1 90.56 303 LEU B N 1
ATOM 4747 C CA . LEU B 1 303 ? 16.484 -1.233 -11.078 1 90.56 303 LEU B CA 1
ATOM 4748 C C . LEU B 1 303 ? 17.469 -0.338 -11.82 1 90.56 303 LEU B C 1
ATOM 4750 O O . LEU B 1 303 ? 18.672 -0.381 -11.555 1 90.56 303 LEU B O 1
ATOM 4754 N N . PRO B 1 304 ? 16.953 0.371 -12.82 1 86 304 PRO B N 1
ATOM 4755 C CA . PRO B 1 304 ? 17.875 1.232 -13.562 1 86 304 PRO B CA 1
ATOM 4756 C C . PRO B 1 304 ? 18.469 2.342 -12.703 1 86 304 PRO B C 1
ATOM 4758 O O . PRO B 1 304 ? 17.891 2.713 -11.68 1 86 304 PRO B O 1
#

Foldseek 3Di:
DDPDDDPDDDDPDDDDDDDDDPPPPVDDDDDPPPPVPPPPPVCLPLPPVPPPPPVPDPPPQALFEEEEEAEDELVPVVLVVLLVLLQVLADDQPSYHYAYAYEEEDDDDVVSVVVVVVCCSNNVRYHYFHDDGDQFQQSLLRVLLCQCVVCVVPDGLKYKYAYSQKRFNVNLVCVVPNVDDSFLAKEAAWDDDVPHNQTFHDRRMIMHTNVVSNCSNVVVVLVVVSLSGDRNRVSSSVVQVVVVTSPRYYHPPPLEDEQDPVSPPDDQSHRMYGPNPDDVNSVSNCVVNCSVVPPDDDPVDDDD/DDDDPDDDDDDDDDDDDDPDDPDDDPDDDDDPPPPVPPPPPVCLPLPPVPPPPPVPDPPPQALFEEEEEAEDELVPVVLVVLLVLLQVLADDQPSYHYAYAYEEEDDDDVVSVVVVVVCCSNNVRYHYFHDDGDQFQQSLLRVLLCQCVVCVVPDGLKYKYAYSQKRFNPNLVCVVCNVDDSFLAKEAAWDDDVPHNQTFHDRRMIMHTNVVSNCSNVVVVLVVVSLSGDRNRVSSSVVQVVVVTSPRYYHPPPLEDEQDPVSPPDDQSHRMYGPNPDDVNSVSNCVVNCSVVPPDDDPVDDDD

Organism: Triticum turgidum subsp. durum (NCBI:txid4567)

Secondary structure (DSSP, 8-state):
------------------------------------------------------S-S-----SEEEEEEEE--TT-HHHHHHHHHHHHTSPP-TTEEEEEEEEES----HHHHHHHHHHHHHH--EEE-SS---SSBSHHHHHHHHHHHHTTTS--SEEEEEETT-EE-HHHHHHHHTTS-SSSEEEEEEEEETTEEEEEEEEEEEEEEHHHHHHHHH-HHHHHTTTTBS-HHHHHHHHHHHHT---EEEE-TTTEEEPPTT-----TT-SEEE---SHHHHHHHHHHTTTTTTPPPBTTB---/------------------------------------------------------S-S-----SEEEEEEEE--TT-HHHHHHHHHHHHTSPP-TTEEEEEEEEES----HHHHHHHHHHHHHH--EEE-SS---SSBSHHHHHHHHHHHHTTTS--SEEEEEETT-EE-HHHHHHHHTTS-SSSEEEEEEEEETTEEEEEEEEEEEEEEHHHHHHHHH-HHHHHTTTTBS-HHHHHHHHHHHHT---EEEE-TTTEEEPPTT-----TT-SEEE---SHHHHHHHHHHTTTTTTPPPBTTB---

Sequence (608 aa):
MTMMKAPTSTSYLILAPVAILLLLFLLSSLNRTGAGGGSDGLGVLCARRAGTRHPTAEAAEPELSLLVGILTMPKRRERRDIVRLAYALQPPAAGARVDVRFVFCNVTDPVEAALVALEIMHHCDIIVLDCAENMNDGKTYAYFSSVPRLFAAAPYDYVMKTDDDTYLRVAALVGELRPRPRDDVYLGYGYNMSGDPKLFMHGMGYVLSWDLASWVSTAEEILARNDTLGPEDLMLGKWLNLAGKGRNRYDLKPRMYDLSWDMDNLRPDSVAVHMLKDNRRWATTLRYFNVTAGIKPSKLYHLPMTMMKAPTSTSYLILAPVAILLLLFLLSSLNRTGAGGGSDGLGVLCARRAGTRHPTAEAAEPELSLLVGILTMPKRRERRDIVRLAYALQPPAAGARVDVRFVFCNVTDPVEAALVALEIMHHCDIIVLDCAENMNDGKTYAYFSSVPRLFAAAPYDYVMKTDDDTYLRVAALVGELRPRPRDDVYLGYGYNMSGDPKLFMHGMGYVLSWDLASWVSTAEEILARNDTLGPEDLMLGKWLNLAGKGRNRYDLKPRMYDLSWDMDNLRPDSVAVHMLKDNRRWATTLRYFNVTAGIKPSKLYHLP

InterPro domains:
  IPR002659 Glycosyl transferase, family 31 [PF01762] (78-180)
  IPR002659 Glycosyl transferase, family 31 [PTHR11214] (56-245)

Solvent-accessible surface area (backbone atoms only — not comparable to full-atom values): 34879 Å² total; per-residue (Å²): 139,85,83,83,83,84,77,82,75,84,83,83,79,74,89,73,83,86,81,83,80,78,76,67,84,68,83,84,77,81,72,80,76,72,77,72,70,74,71,73,44,33,72,52,51,49,63,60,84,51,67,80,65,56,87,68,70,81,76,73,77,59,78,42,34,37,37,39,36,27,46,53,55,77,88,44,51,52,51,50,52,50,50,52,47,61,53,54,51,35,49,56,40,83,58,45,43,74,48,68,30,43,33,30,34,50,50,78,52,67,45,49,36,47,55,49,42,48,46,39,47,52,63,60,33,56,33,35,40,96,45,68,73,55,81,36,64,28,44,62,53,53,47,43,35,39,46,52,68,71,34,59,91,66,67,50,40,27,39,30,47,30,36,72,33,42,55,61,38,60,38,51,48,49,60,66,48,66,87,46,73,63,54,39,28,33,36,23,35,61,40,67,44,89,93,37,91,60,60,25,36,41,69,66,26,36,35,31,12,34,60,49,31,45,44,57,50,65,43,60,64,48,64,75,66,55,49,44,59,41,63,50,30,60,34,51,30,48,56,29,58,76,69,73,40,46,77,49,63,44,62,40,64,81,26,34,45,71,51,46,97,83,61,78,70,81,57,96,75,43,31,29,43,22,71,34,83,45,63,61,50,44,29,51,51,39,58,73,66,48,60,58,68,78,56,70,89,49,88,43,44,70,70,124,136,80,82,84,81,84,81,84,77,90,78,91,80,87,84,82,78,87,77,85,80,86,76,71,89,65,90,78,85,84,78,76,76,74,78,74,71,77,73,74,45,33,74,52,50,51,63,58,84,52,64,80,67,59,85,67,69,82,76,73,77,59,79,41,34,36,37,39,36,27,46,55,56,77,88,44,49,52,52,51,52,52,50,52,46,62,54,54,54,36,48,56,41,82,59,44,44,74,48,70,29,40,32,31,36,50,51,78,52,68,45,49,35,47,55,48,41,47,45,39,46,52,64,60,34,56,32,35,42,97,44,69,73,56,81,37,62,28,43,63,53,52,48,43,35,40,48,51,68,71,33,59,91,66,69,50,40,28,39,30,46,31,36,72,33,43,54,60,37,62,38,50,48,50,61,65,50,66,84,47,72,66,55,39,28,33,35,22,35,62,39,69,43,88,94,37,90,59,60,24,36,41,68,65,28,36,35,32,12,33,59,48,31,46,45,56,50,68,43,60,64,47,64,73,66,55,48,44,58,42,63,52,30,60,35,52,30,47,55,29,59,78,67,73,41,46,76,50,63,46,63,41,63,83,28,35,44,70,53,46,95,82,62,78,72,82,56,95,75,43,30,31,42,22,71,34,84,46,64,61,50,44,28,52,50,38,57,74,68,47,60,60,67,77,56,71,89,51,89,44,45,68,73,123

Radius of gyration: 32.55 Å; Cα contacts (8 Å, |Δi|>4): 972; chains: 2; bounding box: 135×82×106 Å

Nearest PDB structures (foldseek):
  8sz3-assembly1_A  TM=6.778E-01  e=2.687E-11  Homo sapiens
  6wmn-assembly1_B  TM=6.993E-01  e=2.883E-10  Homo sapiens
  8sz3-assembly1_B-2  TM=6.746E-01  e=4.690E-10  Homo sapiens
  8tjc-assembly1_D  TM=6.767E-01  e=4.413E-10  Homo sapiens
  2z86-assembly2_C  TM=5.238E-01  e=5.600E-04  Escherichia coli

pLDDT: mean 81.68, std 28.7, range [17.28, 98.94]